Protein AF-A0A7C9M9C9-F1 (afdb_monomer_lite)

Organism: NCBI:txid2682977

Structure (mmCIF, N/CA/C/O backbone):
data_AF-A0A7C9M9C9-F1
#
_entry.id   AF-A0A7C9M9C9-F1
#
loop_
_atom_site.group_PDB
_atom_site.id
_atom_site.type_symbol
_atom_site.label_atom_id
_atom_site.label_alt_id
_atom_site.label_comp_id
_atom_site.label_asym_id
_atom_site.label_entity_id
_atom_site.label_seq_id
_atom_site.pdbx_PDB_ins_code
_atom_site.Cartn_x
_atom_site.Cartn_y
_atom_site.Cartn_z
_atom_site.occupancy
_atom_site.B_iso_or_equiv
_atom_site.auth_seq_id
_atom_site.auth_comp_id
_atom_site.auth_asym_id
_atom_site.auth_atom_id
_atom_site.pdbx_PDB_model_num
ATOM 1 N N . MET A 1 1 ? 49.291 28.531 12.823 1.00 30.61 1 MET A N 1
ATOM 2 C CA . MET A 1 1 ? 48.576 27.844 13.914 1.00 30.61 1 MET A CA 1
ATOM 3 C C . MET A 1 1 ? 47.102 28.106 13.696 1.00 30.61 1 MET A C 1
ATOM 5 O O . MET A 1 1 ? 46.768 29.217 13.312 1.00 30.61 1 MET A O 1
ATOM 9 N N . ASP A 1 2 ? 46.318 27.054 13.900 1.00 24.38 2 ASP A N 1
ATOM 10 C CA . ASP A 1 2 ? 44.894 26.835 13.621 1.00 24.38 2 ASP A CA 1
ATOM 11 C C . ASP A 1 2 ? 44.432 26.576 12.170 1.00 24.38 2 ASP A C 1
ATOM 13 O O . ASP A 1 2 ? 44.666 27.401 11.284 1.00 24.38 2 ASP A O 1
ATOM 17 N N . PRO A 1 3 ? 43.790 25.408 11.921 1.00 30.09 3 PRO A N 1
ATOM 18 C CA . PRO A 1 3 ? 43.259 25.006 10.629 1.00 30.09 3 PRO A CA 1
ATOM 19 C C . PRO A 1 3 ? 41.797 25.439 10.445 1.00 30.09 3 PRO A C 1
ATOM 21 O O . PRO A 1 3 ? 41.002 25.500 11.382 1.00 30.09 3 PRO A O 1
ATOM 24 N N . LEU A 1 4 ? 41.453 25.691 9.185 1.00 26.31 4 LEU A N 1
ATOM 25 C CA . LEU A 1 4 ? 40.101 25.925 8.694 1.00 26.31 4 LEU A CA 1
ATOM 26 C C . LEU A 1 4 ? 39.243 24.662 8.867 1.00 26.31 4 LEU A C 1
ATOM 28 O O . LEU A 1 4 ? 39.603 23.585 8.397 1.00 26.31 4 LEU A O 1
ATOM 32 N N . LEU A 1 5 ? 38.100 24.827 9.531 1.00 28.17 5 LEU A N 1
ATOM 33 C CA . LEU A 1 5 ? 37.028 23.844 9.639 1.00 28.17 5 LEU A CA 1
ATOM 34 C C . LEU A 1 5 ? 36.381 23.620 8.264 1.00 28.17 5 LEU A C 1
ATOM 36 O O . LEU A 1 5 ? 35.684 24.492 7.751 1.00 28.17 5 LEU A O 1
ATOM 40 N N . SER A 1 6 ? 36.586 22.433 7.697 1.00 28.38 6 SER A N 1
ATOM 41 C CA . SER A 1 6 ? 35.696 21.839 6.702 1.00 28.38 6 SER A CA 1
ATOM 42 C C . SER A 1 6 ? 34.518 21.187 7.429 1.00 28.38 6 SER A C 1
ATOM 44 O O . SER A 1 6 ? 34.721 20.258 8.212 1.00 28.38 6 SER A O 1
ATOM 46 N N . VAL A 1 7 ? 33.297 21.650 7.170 1.00 28.05 7 VAL A N 1
ATOM 47 C CA . VAL A 1 7 ? 32.067 20.938 7.541 1.00 28.05 7 VAL A CA 1
ATOM 48 C C . VAL A 1 7 ? 31.273 20.722 6.257 1.00 28.05 7 VAL A C 1
ATOM 50 O O . VAL A 1 7 ? 30.500 21.578 5.841 1.00 28.05 7 VAL A O 1
ATOM 53 N N . GLU A 1 8 ? 31.511 19.582 5.615 1.00 29.11 8 GLU A N 1
ATOM 54 C CA . GLU A 1 8 ? 30.535 18.944 4.733 1.00 29.11 8 GLU A CA 1
ATOM 55 C C . GLU A 1 8 ? 29.800 17.913 5.591 1.00 29.11 8 GLU A C 1
ATOM 57 O O . GLU A 1 8 ? 30.322 16.836 5.872 1.00 29.11 8 GLU A O 1
ATOM 62 N N . ASP A 1 9 ? 28.614 18.277 6.074 1.00 29.06 9 ASP A N 1
ATOM 63 C CA . ASP A 1 9 ? 27.686 17.347 6.713 1.00 29.06 9 ASP A CA 1
ATOM 64 C C . ASP A 1 9 ? 26.456 17.198 5.797 1.00 29.06 9 ASP A C 1
ATOM 66 O O . ASP A 1 9 ? 25.638 18.120 5.713 1.00 29.06 9 ASP A O 1
ATOM 70 N N . PRO A 1 10 ? 26.310 16.072 5.071 1.00 26.41 10 PRO A N 1
ATOM 71 C CA . PRO A 1 10 ? 25.161 15.820 4.201 1.00 26.41 10 PRO A CA 1
ATOM 72 C C . PRO A 1 10 ? 23.846 15.604 4.969 1.00 26.41 10 PRO A C 1
ATOM 74 O O . PRO A 1 10 ? 22.784 15.527 4.354 1.00 26.41 10 PRO A O 1
ATOM 77 N N . SER A 1 11 ? 23.874 15.516 6.304 1.00 29.67 11 SER A N 1
ATOM 78 C CA . SER A 1 11 ? 22.707 15.124 7.105 1.00 29.67 11 SER A CA 1
ATOM 79 C C . SER A 1 11 ? 21.620 16.198 7.243 1.00 29.67 11 SER A C 1
ATOM 81 O O . SER A 1 11 ? 20.521 15.898 7.709 1.00 29.67 11 SER A O 1
ATOM 83 N N . LEU A 1 12 ? 21.874 17.434 6.802 1.00 26.70 12 LEU A N 1
ATOM 84 C CA . LEU A 1 12 ? 20.912 18.540 6.890 1.00 26.70 12 LEU A CA 1
ATOM 85 C C . LEU A 1 12 ? 19.933 18.618 5.707 1.00 26.70 12 LEU A C 1
ATOM 87 O O . LEU A 1 12 ? 18.865 19.212 5.855 1.00 26.70 12 LEU A O 1
ATOM 91 N N . TYR A 1 13 ? 20.243 17.987 4.568 1.00 28.19 13 TYR A N 1
ATOM 92 C CA . TYR A 1 13 ? 19.336 17.951 3.413 1.00 28.19 13 TYR A CA 1
ATOM 93 C C . TYR A 1 13 ? 18.235 16.885 3.557 1.00 28.19 13 TYR A C 1
ATOM 95 O O . TYR A 1 13 ? 17.083 17.154 3.221 1.00 28.19 13 TYR A O 1
ATOM 103 N N . ASP A 1 14 ? 18.527 15.745 4.189 1.00 30.19 14 ASP A N 1
ATOM 104 C CA . ASP A 1 14 ? 17.539 14.678 4.436 1.00 30.19 14 ASP A CA 1
ATOM 105 C C . ASP A 1 14 ? 16.532 15.011 5.558 1.00 30.19 14 ASP A C 1
ATOM 107 O O . ASP A 1 14 ? 15.505 14.347 5.719 1.00 30.19 14 ASP A O 1
ATOM 111 N N . LEU A 1 15 ? 16.794 16.064 6.338 1.00 30.27 15 LEU A N 1
ATOM 112 C CA . LEU A 1 15 ? 15.937 16.524 7.436 1.00 30.27 15 LEU A CA 1
ATOM 113 C C . LEU A 1 15 ? 14.776 17.426 6.973 1.00 30.27 15 LEU A C 1
ATOM 115 O O . LEU A 1 15 ? 13.848 17.657 7.748 1.00 30.27 15 LEU A O 1
ATOM 119 N N . LEU A 1 16 ? 14.784 17.904 5.721 1.00 26.06 16 LEU A N 1
ATOM 120 C CA . LEU A 1 16 ? 13.804 18.876 5.211 1.00 26.06 16 LEU A CA 1
ATOM 121 C C . LEU A 1 16 ? 12.724 18.295 4.276 1.00 26.06 16 LEU A C 1
ATOM 123 O O . LEU A 1 16 ? 11.776 19.013 3.953 1.00 26.06 16 LEU A O 1
ATOM 127 N N . GLU A 1 17 ? 12.789 17.013 3.897 1.00 29.48 17 GLU A N 1
ATOM 128 C CA . GLU A 1 17 ? 11.766 16.365 3.046 1.00 29.48 17 GLU A CA 1
ATOM 129 C C . GLU A 1 17 ? 10.669 15.607 3.821 1.00 29.48 17 GLU A C 1
ATOM 131 O O . GLU A 1 17 ? 9.664 15.192 3.243 1.00 29.48 17 GLU A O 1
ATOM 136 N N . GLY A 1 18 ? 10.805 15.450 5.142 1.00 28.69 18 GLY A N 1
ATOM 137 C CA . GLY A 1 18 ? 9.860 14.666 5.948 1.00 28.69 18 GLY A CA 1
ATOM 138 C C . GLY A 1 18 ? 8.544 15.369 6.298 1.00 28.69 18 GLY A C 1
ATOM 139 O O . GLY A 1 18 ? 7.532 14.698 6.490 1.00 28.69 18 GLY A O 1
ATOM 140 N N . GLU A 1 19 ? 8.529 16.702 6.383 1.00 29.38 19 GLU A N 1
ATOM 141 C CA . GLU A 1 19 ? 7.362 17.478 6.823 1.00 29.38 19 GLU A CA 1
ATOM 142 C C . GLU A 1 19 ? 7.375 18.901 6.228 1.00 29.38 19 GLU A C 1
ATOM 144 O O . GLU A 1 19 ? 7.752 19.864 6.890 1.00 29.38 19 GLU A O 1
ATOM 149 N N . ARG A 1 20 ? 6.903 19.076 4.986 1.00 24.52 20 ARG A N 1
ATOM 150 C CA . ARG A 1 20 ? 6.343 20.371 4.559 1.00 24.52 20 ARG A CA 1
ATOM 151 C C . ARG A 1 20 ? 4.832 20.240 4.359 1.00 24.52 20 ARG A C 1
ATOM 153 O O . ARG A 1 20 ? 4.396 19.496 3.479 1.00 24.52 20 ARG A O 1
ATOM 160 N N . PRO A 1 21 ? 4.001 20.976 5.117 1.00 30.59 21 PRO A N 1
ATOM 161 C CA . PRO A 1 21 ? 2.682 21.343 4.635 1.00 30.59 21 PRO A CA 1
ATOM 162 C C . PRO A 1 21 ? 2.879 22.245 3.407 1.00 30.59 21 PRO A C 1
ATOM 164 O O . PRO A 1 21 ? 3.602 23.234 3.469 1.00 30.59 21 PRO A O 1
ATOM 167 N N . PHE A 1 22 ? 2.244 21.882 2.298 1.00 30.25 22 PHE A N 1
ATOM 168 C CA . PHE A 1 22 ? 2.359 22.451 0.945 1.00 30.25 22 PHE A CA 1
ATOM 169 C C . PHE A 1 22 ? 1.871 23.921 0.793 1.00 30.25 22 PHE A C 1
ATOM 171 O O . PHE A 1 22 ? 1.347 24.290 -0.249 1.00 30.25 22 PHE A O 1
ATOM 178 N N . TYR A 1 23 ? 1.971 24.763 1.828 1.00 25.84 23 TYR A N 1
ATOM 179 C CA . TYR A 1 23 ? 1.323 26.086 1.881 1.00 25.84 23 TYR A CA 1
ATOM 180 C C . TYR A 1 23 ? 2.187 27.277 1.448 1.00 25.84 23 TYR A C 1
ATOM 182 O O . TYR A 1 23 ? 1.702 28.405 1.470 1.00 25.84 23 TYR A O 1
ATOM 190 N N . LEU A 1 24 ? 3.445 27.075 1.070 1.00 24.61 24 LEU A N 1
ATOM 191 C CA . LEU A 1 24 ? 4.355 28.177 0.764 1.00 24.61 24 LEU A CA 1
ATOM 192 C C . LEU A 1 24 ? 5.209 27.825 -0.440 1.00 24.61 24 LEU A C 1
ATOM 194 O O . LEU A 1 24 ? 6.337 27.391 -0.280 1.00 24.61 24 LEU A O 1
ATOM 198 N N . ASP A 1 25 ? 4.621 27.970 -1.612 1.00 29.27 25 ASP A N 1
ATOM 199 C CA . ASP A 1 25 ? 5.286 28.348 -2.854 1.00 29.27 25 ASP A CA 1
ATOM 200 C C . ASP A 1 25 ? 4.133 28.629 -3.802 1.00 29.27 25 ASP A C 1
ATOM 202 O O . ASP A 1 25 ? 3.370 27.707 -4.059 1.00 29.27 25 ASP A O 1
ATOM 206 N N . LEU A 1 26 ? 3.926 29.895 -4.177 1.00 27.64 26 LEU A N 1
ATOM 207 C CA . LEU A 1 26 ? 3.278 30.356 -5.416 1.00 27.64 26 LEU A CA 1
ATOM 208 C C . LEU A 1 26 ? 3.003 31.861 -5.304 1.00 27.64 26 LEU A C 1
ATOM 210 O O . LEU A 1 26 ? 2.114 32.323 -4.587 1.00 27.64 26 LEU A O 1
ATOM 214 N N . VAL A 1 27 ? 3.833 32.632 -6.003 1.00 26.06 27 VAL A N 1
ATOM 215 C CA . VAL A 1 27 ? 3.758 34.086 -6.133 1.00 26.06 27 VAL A CA 1
ATOM 216 C C . VAL A 1 27 ? 3.815 34.438 -7.626 1.00 26.06 27 VAL A C 1
ATOM 218 O O . VAL A 1 27 ? 4.723 33.997 -8.323 1.00 26.06 27 VAL A O 1
ATOM 221 N N . HIS A 1 28 ? 2.883 35.313 -8.033 1.00 26.58 28 HIS A N 1
ATOM 222 C CA . HIS A 1 28 ? 2.873 36.227 -9.195 1.00 26.58 28 HIS A CA 1
ATOM 223 C C . HIS A 1 28 ? 2.506 35.724 -10.618 1.00 26.58 28 HIS A C 1
ATOM 225 O O . HIS A 1 28 ? 3.349 35.195 -11.329 1.00 26.58 28 HIS A O 1
ATOM 231 N N . ILE A 1 29 ? 1.291 36.083 -11.092 1.00 28.42 29 ILE A N 1
ATOM 232 C CA . ILE A 1 29 ? 0.933 37.018 -12.212 1.00 28.42 29 ILE A CA 1
ATOM 233 C C . ILE A 1 29 ? -0.478 36.702 -12.789 1.00 28.42 29 ILE A C 1
ATOM 235 O O . ILE A 1 29 ? -1.028 35.630 -12.580 1.00 28.42 29 ILE A O 1
ATOM 239 N N . GLU A 1 30 ? -1.091 37.713 -13.415 1.00 27.22 30 GLU A N 1
ATOM 240 C CA . GLU A 1 30 ? -2.514 38.085 -13.483 1.00 27.22 30 GLU A CA 1
ATOM 241 C C . GLU A 1 30 ? -3.467 37.385 -14.493 1.00 27.22 30 GLU A C 1
ATOM 243 O O . GLU A 1 30 ? -3.113 37.070 -15.623 1.00 27.22 30 GLU A O 1
ATOM 248 N N . ALA A 1 31 ? -4.739 37.333 -14.051 1.00 29.12 31 ALA A N 1
ATOM 249 C CA . ALA A 1 31 ? -6.041 37.594 -14.706 1.00 29.12 31 ALA A CA 1
ATOM 250 C C . ALA A 1 31 ? -6.536 36.820 -15.957 1.00 29.12 31 ALA A C 1
ATOM 252 O O . ALA A 1 31 ? -6.004 36.946 -17.054 1.00 29.12 31 ALA A O 1
ATOM 253 N N . THR A 1 32 ? -7.747 36.231 -15.854 1.00 33.66 32 THR A N 1
ATOM 254 C CA . THR A 1 32 ? -8.989 36.756 -16.500 1.00 33.66 32 THR A CA 1
ATOM 255 C C . THR A 1 32 ? -10.283 35.973 -16.157 1.00 33.66 32 THR A C 1
ATOM 257 O O . THR A 1 32 ? -10.280 34.823 -15.724 1.00 33.66 32 THR A O 1
ATOM 260 N N . GLN A 1 33 ? -11.423 36.653 -16.342 1.00 32.47 33 GLN A N 1
ATOM 261 C CA . GLN A 1 33 ? -12.747 36.507 -15.702 1.00 32.47 33 GLN A CA 1
ATOM 262 C C . GLN A 1 33 ? -13.676 35.355 -16.174 1.00 32.47 33 GLN A C 1
ATOM 264 O O . GLN A 1 33 ? -14.886 35.415 -15.966 1.00 32.47 33 GLN A O 1
ATOM 269 N N . GLY A 1 34 ? -13.168 34.267 -16.757 1.00 36.22 34 GLY A N 1
ATOM 270 C CA . GLY A 1 34 ? -14.018 33.144 -17.214 1.00 36.22 34 GLY A CA 1
ATOM 271 C C . GLY A 1 34 ? -14.342 32.079 -16.151 1.00 36.22 34 GLY A C 1
ATOM 272 O O . GLY A 1 34 ? -15.166 31.191 -16.380 1.00 36.22 34 GLY A O 1
ATOM 273 N N . LEU A 1 35 ? -13.665 32.126 -15.001 1.00 36.50 35 LEU A N 1
ATOM 274 C CA . LEU A 1 35 ? -13.548 30.991 -14.079 1.00 36.50 35 LEU A CA 1
ATOM 275 C C . LEU A 1 35 ? -14.605 30.977 -12.965 1.00 36.50 35 LEU A C 1
ATOM 277 O O . LEU A 1 35 ? -15.034 29.901 -12.557 1.00 36.50 35 LEU A O 1
ATOM 281 N N . ALA A 1 36 ? -15.100 32.141 -12.534 1.00 36.94 36 ALA A N 1
ATOM 282 C CA . ALA A 1 36 ? -16.106 32.239 -11.471 1.00 36.94 36 ALA A CA 1
ATOM 283 C C . ALA A 1 36 ? -17.415 31.504 -11.820 1.00 36.94 36 ALA A C 1
ATOM 285 O O . ALA A 1 36 ? -18.014 30.859 -10.962 1.00 36.94 36 ALA A O 1
ATOM 286 N N . ALA A 1 37 ? -17.822 31.524 -13.094 1.00 40.16 37 ALA A N 1
ATOM 287 C CA . ALA A 1 37 ? -19.007 30.806 -13.564 1.00 40.16 37 ALA A CA 1
ATOM 288 C C . ALA A 1 37 ? -18.805 29.279 -13.556 1.00 40.16 37 ALA A C 1
ATOM 290 O O . ALA A 1 37 ? -19.670 28.547 -13.082 1.00 40.16 37 ALA A O 1
ATOM 291 N N . LYS A 1 38 ? -17.633 28.798 -13.996 1.00 40.19 38 LYS A N 1
ATOM 292 C CA . LYS A 1 38 ? -17.298 27.361 -14.026 1.00 40.19 38 LYS A CA 1
ATOM 293 C C . LYS A 1 38 ? -17.080 26.783 -12.625 1.00 40.19 38 LYS A C 1
ATOM 295 O O . LYS A 1 38 ? -17.433 25.635 -12.372 1.00 40.19 38 LYS A O 1
ATOM 300 N N . VAL A 1 39 ? -16.541 27.589 -11.710 1.00 38.56 39 VAL A N 1
ATOM 301 C CA . VAL A 1 39 ? -16.393 27.246 -10.290 1.00 38.56 39 VAL A CA 1
ATOM 302 C C . VAL A 1 39 ? -17.760 27.192 -9.609 1.00 38.56 39 VAL A C 1
ATOM 304 O O . VAL A 1 39 ? -18.038 26.202 -8.944 1.00 38.56 39 VAL A O 1
ATOM 307 N N . ASN A 1 40 ? -18.658 28.153 -9.848 1.00 41.94 40 ASN A N 1
ATOM 308 C CA . ASN A 1 40 ? -20.034 28.077 -9.340 1.00 41.94 40 ASN A CA 1
ATOM 309 C C . ASN A 1 40 ? -20.805 26.865 -9.883 1.00 41.94 40 ASN A C 1
ATOM 311 O O . ASN A 1 40 ? -21.579 26.259 -9.148 1.00 41.94 40 ASN A O 1
ATOM 315 N N . GLU A 1 41 ? -20.579 26.465 -11.133 1.00 42.59 41 GLU A N 1
ATOM 316 C CA . GLU A 1 41 ? -21.231 25.300 -11.742 1.00 42.59 41 GLU A CA 1
ATOM 317 C C . GLU A 1 41 ? -20.685 23.959 -11.208 1.00 42.59 41 GLU A C 1
ATOM 319 O O . GLU A 1 41 ? -21.439 23.000 -11.032 1.00 42.59 41 GLU A O 1
ATOM 324 N N . ALA A 1 42 ? -19.382 23.880 -10.916 1.00 39.97 42 ALA A N 1
ATOM 325 C CA . ALA A 1 42 ? -18.753 22.713 -10.290 1.00 39.97 42 ALA A CA 1
ATOM 326 C C . ALA A 1 42 ? -19.108 22.601 -8.797 1.00 39.97 42 ALA A C 1
ATOM 328 O O . ALA A 1 42 ? -19.401 21.509 -8.309 1.00 39.97 42 ALA A O 1
ATOM 329 N N . ILE A 1 43 ? -19.166 23.740 -8.099 1.00 41.75 43 ILE A N 1
ATOM 330 C CA . ILE A 1 43 ? -19.677 23.858 -6.731 1.00 41.75 43 ILE A CA 1
ATOM 331 C C . ILE A 1 43 ? -21.148 23.431 -6.692 1.00 41.75 43 ILE A C 1
ATOM 333 O O . ILE A 1 43 ? -21.493 22.593 -5.875 1.00 41.75 43 ILE A O 1
ATOM 337 N N . SER A 1 44 ? -21.998 23.899 -7.609 1.00 40.19 44 SER A N 1
ATOM 338 C CA . SER A 1 44 ? -23.425 23.529 -7.641 1.00 40.19 44 SER A CA 1
ATOM 339 C C . SER A 1 44 ? -23.656 22.042 -7.939 1.00 40.19 44 SER A C 1
ATOM 341 O O . SER A 1 44 ? -24.590 21.454 -7.406 1.00 40.19 44 SER A O 1
ATOM 343 N N . ARG A 1 45 ? -22.791 21.401 -8.740 1.00 43.72 45 ARG A N 1
ATOM 344 C CA . ARG A 1 45 ? -22.875 19.955 -9.024 1.00 43.72 45 ARG A CA 1
ATOM 345 C C . ARG A 1 45 ? -22.361 19.080 -7.877 1.00 43.72 45 ARG A C 1
ATOM 347 O O . ARG A 1 45 ? -22.989 18.073 -7.573 1.00 43.72 45 ARG A O 1
ATOM 354 N N . GLY A 1 46 ? -21.271 19.469 -7.211 1.00 39.19 46 GLY A N 1
ATOM 355 C CA . GLY A 1 46 ? -20.765 18.770 -6.018 1.00 39.19 46 GLY A CA 1
ATOM 356 C C . GLY A 1 46 ? -21.606 19.022 -4.759 1.00 39.19 46 GLY A C 1
ATOM 357 O O . GLY A 1 46 ? -21.687 18.170 -3.878 1.00 39.19 46 GLY A O 1
ATOM 358 N N . LEU A 1 47 ? -22.280 20.174 -4.695 1.00 42.94 47 LEU A N 1
ATOM 359 C CA . LEU A 1 47 ? -23.239 20.537 -3.656 1.00 42.94 4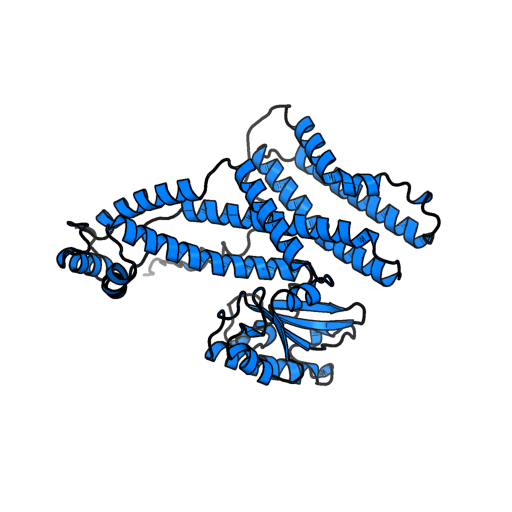7 LEU A CA 1
ATOM 360 C C . LEU A 1 47 ? -24.672 20.103 -3.982 1.00 42.94 47 LEU A C 1
ATOM 362 O O . LEU A 1 47 ? -25.552 20.487 -3.235 1.00 42.94 47 LEU A O 1
ATOM 366 N N . GLY A 1 48 ? -24.959 19.309 -5.017 1.00 41.50 48 GLY A N 1
ATOM 367 C CA . GLY A 1 48 ? -26.336 18.850 -5.260 1.00 41.50 48 GLY A CA 1
ATOM 368 C C . GLY A 1 48 ? -26.919 18.147 -4.028 1.00 41.50 48 GLY A C 1
ATOM 369 O O . GLY A 1 48 ? -27.913 18.580 -3.465 1.00 41.50 48 GLY A O 1
ATOM 370 N N . THR A 1 49 ? -26.202 17.165 -3.485 1.00 42.31 49 THR A N 1
ATOM 371 C CA . THR A 1 49 ? -26.673 16.360 -2.345 1.00 42.31 49 THR A CA 1
ATOM 372 C C . THR A 1 49 ? -26.488 17.046 -0.980 1.00 42.31 49 THR A C 1
ATOM 374 O O . THR A 1 49 ? -27.276 16.844 -0.059 1.00 42.31 49 THR A O 1
ATOM 377 N N . VAL A 1 50 ? -25.444 17.873 -0.821 1.00 39.22 50 VAL A N 1
ATOM 378 C CA . VAL A 1 50 ? -25.166 18.627 0.426 1.00 39.22 50 VAL A CA 1
ATOM 379 C C . VAL A 1 50 ? -25.952 19.944 0.475 1.00 39.22 50 VAL A C 1
ATOM 381 O O . VAL A 1 50 ? -26.326 20.401 1.548 1.00 39.22 50 VAL A O 1
ATOM 384 N N . GLY A 1 51 ? -26.226 20.535 -0.683 1.00 42.66 51 GLY A N 1
ATOM 385 C CA . GLY A 1 51 ? -27.065 21.708 -0.911 1.00 42.66 51 GLY A CA 1
ATOM 386 C C . GLY A 1 51 ? -28.546 21.377 -0.804 1.00 42.66 51 GLY A C 1
ATOM 387 O O . GLY A 1 51 ? -29.249 22.116 -0.137 1.00 42.66 51 GLY A O 1
ATOM 388 N N . GLU A 1 52 ? -29.004 20.219 -1.291 1.00 45.38 52 GLU A N 1
ATOM 389 C CA . GLU A 1 52 ? -30.351 19.706 -0.988 1.00 45.38 52 GLU A CA 1
ATOM 390 C C . GLU A 1 52 ? -30.570 19.550 0.526 1.00 45.38 52 GLU A C 1
ATOM 392 O O . GLU A 1 52 ? -31.624 19.908 1.047 1.00 45.38 52 GLU A O 1
ATOM 397 N N . LEU A 1 53 ? -29.551 19.091 1.263 1.00 45.09 53 LEU A N 1
ATOM 398 C CA . LEU A 1 53 ? -29.576 19.042 2.728 1.00 45.09 53 LEU A CA 1
ATOM 399 C C . LEU A 1 53 ? -29.413 20.408 3.388 1.00 45.09 53 LEU A C 1
ATOM 401 O O . LEU A 1 53 ? -29.928 20.585 4.484 1.00 45.09 53 LEU A O 1
ATOM 405 N N . ALA A 1 54 ? -28.689 21.351 2.783 1.00 45.56 54 ALA A N 1
ATOM 406 C CA . ALA A 1 54 ? -28.523 22.703 3.307 1.00 45.56 54 ALA A CA 1
ATOM 407 C C . ALA A 1 54 ? -29.757 23.573 3.047 1.00 45.56 54 ALA A C 1
ATOM 409 O O . ALA A 1 54 ? -30.011 24.478 3.830 1.00 45.56 54 ALA A O 1
ATOM 410 N N . GLU A 1 55 ? -30.506 23.326 1.978 1.00 48.12 55 GLU A N 1
ATOM 411 C CA . GLU A 1 55 ? -31.746 24.021 1.621 1.00 48.12 55 GLU A CA 1
ATOM 412 C C . GLU A 1 55 ? -32.993 23.317 2.163 1.00 48.12 55 GLU A C 1
ATOM 414 O O . GLU A 1 55 ? -34.067 23.917 2.185 1.00 48.12 55 GLU A O 1
ATOM 419 N N . GLN A 1 56 ? -32.862 22.082 2.666 1.00 57.81 56 GL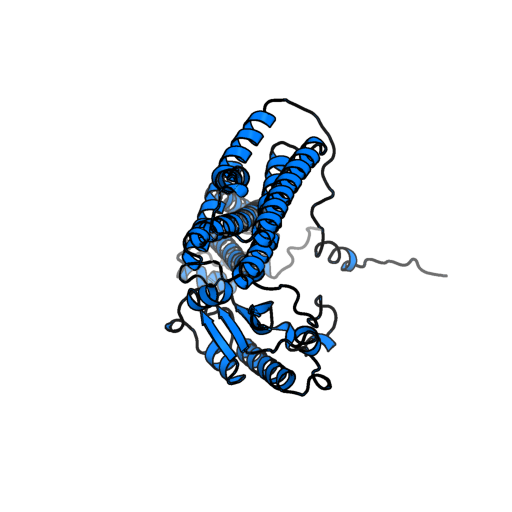N A N 1
ATOM 420 C CA . GLN A 1 56 ? -33.921 21.434 3.428 1.00 57.81 56 GLN A CA 1
ATOM 421 C C . GLN A 1 56 ? -34.289 22.278 4.646 1.00 57.81 56 GLN A C 1
ATOM 423 O O . GLN A 1 56 ? -33.461 22.567 5.517 1.00 57.81 56 GLN A O 1
ATOM 428 N N . ASP A 1 57 ? -35.569 22.627 4.716 1.00 64.56 57 ASP A N 1
ATOM 429 C CA . ASP A 1 57 ? -36.148 23.292 5.867 1.00 64.56 57 ASP A CA 1
ATOM 430 C C . ASP A 1 57 ? -36.180 22.318 7.057 1.00 64.56 57 ASP A C 1
ATOM 432 O O . ASP A 1 57 ? -37.109 21.525 7.227 1.00 64.56 57 ASP A O 1
ATOM 436 N N . ILE A 1 58 ? -35.133 22.355 7.891 1.00 56.53 58 ILE A N 1
ATOM 437 C CA . ILE A 1 58 ? -35.015 21.535 9.110 1.00 56.53 58 ILE A CA 1
ATOM 438 C C . ILE A 1 58 ? -36.221 21.765 10.033 1.00 56.53 58 ILE A C 1
ATOM 440 O O . ILE A 1 58 ? -36.646 20.849 10.753 1.00 56.53 58 ILE A O 1
ATOM 444 N N . SER A 1 59 ? -36.819 22.961 9.993 1.00 56.41 59 SER A N 1
ATOM 445 C CA . SER A 1 59 ? -37.996 23.282 10.795 1.00 56.41 59 SER A CA 1
ATOM 446 C C . SER A 1 59 ? -39.192 22.395 10.420 1.00 56.41 59 SER A C 1
ATOM 448 O O . SER A 1 59 ? -39.930 21.971 11.318 1.00 56.41 59 SER A O 1
ATOM 450 N N . ALA A 1 60 ? -39.283 21.979 9.151 1.00 59.78 60 ALA A N 1
ATOM 451 C CA . ALA A 1 60 ? -40.334 21.129 8.604 1.00 59.78 60 ALA A CA 1
ATOM 452 C C . ALA A 1 60 ? -40.173 19.629 8.916 1.00 59.78 60 ALA A C 1
ATOM 454 O O . ALA A 1 60 ? -41.091 18.862 8.637 1.00 59.78 60 ALA A O 1
ATOM 455 N N . LEU A 1 61 ? -39.063 19.183 9.525 1.00 60.00 61 LEU A N 1
ATOM 456 C CA . LEU A 1 61 ? -38.867 17.780 9.917 1.00 60.00 61 LEU A CA 1
ATOM 457 C C . LEU A 1 61 ? -39.611 17.485 11.239 1.00 60.00 61 LEU A C 1
ATOM 459 O O . LEU A 1 61 ? -39.174 17.925 12.310 1.00 60.00 61 LEU A O 1
ATOM 463 N N . PRO A 1 62 ? -40.733 16.734 11.222 1.00 51.75 62 PRO A N 1
ATOM 464 C CA . PRO A 1 62 ? -41.666 16.679 12.352 1.00 51.75 62 PRO A CA 1
ATOM 465 C C . PRO A 1 62 ? -41.225 15.734 13.482 1.00 51.75 62 PRO A C 1
ATOM 467 O O . PRO A 1 62 ? -41.874 15.680 14.521 1.00 51.75 62 PRO A O 1
ATOM 470 N N . ARG A 1 63 ? -40.132 14.979 13.297 1.00 62.12 63 ARG A N 1
ATOM 471 C CA . ARG A 1 63 ? -39.675 13.931 14.232 1.00 62.12 63 ARG A CA 1
ATOM 472 C C . ARG A 1 63 ? -38.378 14.256 14.980 1.00 62.12 63 ARG A C 1
ATOM 474 O O . ARG A 1 63 ? -37.898 13.422 15.739 1.00 62.12 63 ARG A O 1
ATOM 481 N N . LEU A 1 64 ? -37.797 15.436 14.771 1.00 55.81 64 LEU A N 1
ATOM 482 C CA . LEU A 1 64 ? -36.537 15.820 15.410 1.00 55.81 64 LEU A CA 1
ATOM 483 C C . LEU A 1 64 ? -36.803 16.615 16.690 1.00 55.81 64 LEU A C 1
ATOM 485 O O . LEU A 1 64 ? -37.622 17.535 16.692 1.00 55.81 64 LEU A O 1
ATOM 489 N N . SER A 1 65 ? -36.089 16.282 17.767 1.00 66.50 65 SER A N 1
ATOM 490 C CA . SER A 1 65 ? -36.143 17.067 19.002 1.00 66.50 65 SER A CA 1
ATOM 491 C C . SER A 1 65 ? -35.584 18.483 18.771 1.00 66.50 65 SER A C 1
ATOM 493 O O . SER A 1 65 ? -34.721 18.661 17.905 1.00 66.50 65 SER A O 1
ATOM 495 N N . PRO A 1 66 ? -36.018 19.499 19.541 1.00 67.69 66 PRO A N 1
ATOM 496 C CA . PRO A 1 66 ? -35.529 20.873 19.386 1.00 67.69 66 PRO A CA 1
ATOM 497 C C . PRO A 1 66 ? -33.998 20.990 19.446 1.00 67.69 66 PRO A C 1
ATOM 499 O O . PRO A 1 66 ? -33.397 21.631 18.591 1.00 67.69 66 PRO A O 1
ATOM 502 N N . ALA A 1 67 ? -33.358 20.274 20.376 1.00 54.25 67 ALA A N 1
ATOM 503 C CA . ALA A 1 67 ? -31.899 20.250 20.515 1.00 54.25 67 ALA A CA 1
ATOM 504 C C . ALA A 1 67 ? -31.183 19.640 19.294 1.00 54.25 67 ALA A C 1
ATOM 506 O O . ALA A 1 67 ? -30.048 19.991 18.976 1.00 54.25 67 ALA A O 1
ATOM 507 N N . LEU A 1 68 ? -31.833 18.703 18.603 1.00 48.41 68 LEU A N 1
ATOM 508 C CA . LEU A 1 68 ? -31.292 18.076 17.403 1.00 48.41 68 LEU A CA 1
ATOM 509 C C . LEU A 1 68 ? -31.460 18.976 16.172 1.00 48.41 68 LEU A C 1
ATOM 511 O O . LEU A 1 68 ? -30.549 19.042 15.350 1.00 48.41 68 LEU A O 1
ATOM 515 N N . LYS A 1 69 ? -32.587 19.694 16.071 1.00 58.44 69 LYS A N 1
ATOM 516 C CA . LYS A 1 69 ? -32.798 20.720 15.039 1.00 58.44 69 LYS A CA 1
ATOM 517 C C . LYS A 1 69 ? -31.750 21.821 15.150 1.00 58.44 69 LYS A C 1
ATOM 519 O O . LYS A 1 69 ? -31.060 22.086 14.175 1.00 58.44 69 LYS A O 1
ATOM 524 N N . GLU A 1 70 ? -31.541 22.343 16.356 1.00 60.44 70 GLU A N 1
ATOM 525 C CA . GLU A 1 70 ? -30.520 23.359 16.632 1.00 60.44 70 GLU A CA 1
ATOM 526 C C . GLU A 1 70 ? -29.112 22.878 16.240 1.00 60.44 70 GLU A C 1
ATOM 528 O O . GLU A 1 70 ? -28.351 23.603 15.605 1.00 60.44 70 GLU A O 1
ATOM 533 N N . ARG A 1 71 ? -28.766 21.619 16.543 1.00 52.00 71 ARG A N 1
ATOM 534 C CA . ARG A 1 71 ? -27.477 21.026 16.150 1.00 52.00 71 ARG A CA 1
ATOM 535 C C . ARG A 1 71 ? -27.318 20.859 14.639 1.00 52.00 71 ARG A C 1
ATOM 537 O O . ARG A 1 71 ? -26.228 21.106 14.124 1.00 52.00 71 ARG A O 1
ATOM 544 N N . LEU A 1 72 ? -28.368 20.446 13.930 1.00 52.34 72 LEU A N 1
ATOM 545 C CA . LEU A 1 72 ? -28.351 20.322 12.469 1.00 52.34 72 LEU A CA 1
ATOM 546 C C . LEU A 1 72 ? -28.281 21.692 11.786 1.00 52.34 72 LEU A C 1
ATOM 548 O O . LEU A 1 72 ? -27.527 21.849 10.831 1.00 52.34 72 LEU A O 1
ATOM 552 N N . GLU A 1 73 ? -28.984 22.694 12.311 1.00 62.69 73 GLU A N 1
ATOM 553 C CA . GLU A 1 73 ? -28.886 24.086 11.859 1.00 62.69 73 GLU A CA 1
ATOM 554 C C . GLU A 1 73 ? -27.478 24.645 12.093 1.00 62.69 73 GLU A C 1
ATOM 556 O O . GLU A 1 73 ? -26.911 25.301 11.218 1.00 62.69 73 GLU A O 1
ATOM 561 N N . LEU A 1 74 ? -26.861 24.334 13.238 1.00 56.47 74 LEU A N 1
ATOM 562 C CA . LEU A 1 74 ? -25.480 24.712 13.530 1.00 56.47 74 LEU A CA 1
ATOM 563 C C . LEU A 1 74 ? -24.492 24.031 12.569 1.00 56.47 74 LEU A C 1
ATOM 565 O O . LEU A 1 74 ? -23.555 24.676 12.098 1.00 56.47 74 LEU A O 1
ATOM 569 N N . ALA A 1 75 ? -24.712 22.754 12.242 1.00 49.91 75 ALA A N 1
ATOM 570 C CA . ALA A 1 75 ? -23.909 22.012 11.274 1.00 49.91 75 ALA A CA 1
ATOM 571 C C . ALA A 1 75 ? -24.077 22.565 9.849 1.00 49.91 75 ALA A C 1
ATOM 573 O O . ALA A 1 75 ? -23.074 22.823 9.186 1.00 49.91 75 ALA A O 1
ATOM 574 N N . GLN A 1 76 ? -25.309 22.842 9.401 1.00 56.69 76 GLN A N 1
ATOM 575 C CA . GLN A 1 76 ? -25.586 23.519 8.127 1.00 56.69 76 GLN A CA 1
ATOM 576 C C . GLN A 1 76 ? -24.906 24.888 8.071 1.00 56.69 76 GLN A C 1
ATOM 578 O O . GLN A 1 76 ? -24.248 25.215 7.085 1.00 56.69 76 GLN A O 1
ATOM 583 N N . LYS A 1 77 ? -25.025 25.690 9.135 1.00 60.53 77 LYS A N 1
ATOM 584 C CA . LYS A 1 77 ? -24.377 27.001 9.240 1.00 60.53 77 LYS A CA 1
ATOM 585 C C . LYS A 1 77 ? -22.856 26.869 9.215 1.00 60.53 77 LYS A C 1
ATOM 587 O O . LYS A 1 77 ? -22.203 27.669 8.555 1.00 60.53 77 LYS A O 1
ATOM 592 N N . GLY A 1 78 ? -22.302 25.845 9.862 1.00 50.69 78 GLY A N 1
ATOM 593 C CA . GLY A 1 78 ? -20.883 25.501 9.822 1.00 50.69 78 GLY A CA 1
ATOM 594 C C . GLY A 1 78 ? -20.409 25.130 8.418 1.00 50.69 78 GLY A C 1
ATOM 595 O O . GLY A 1 78 ? -19.423 25.687 7.951 1.00 50.69 78 GLY A O 1
ATOM 596 N N . VAL A 1 79 ? -21.144 24.273 7.704 1.00 52.53 79 VAL A N 1
ATOM 597 C CA . VAL A 1 79 ? -20.850 23.901 6.311 1.00 52.53 79 VAL A CA 1
ATOM 598 C C . VAL A 1 79 ? -20.944 25.120 5.393 1.00 52.53 79 VAL A C 1
ATOM 600 O O . VAL A 1 79 ? -20.000 25.392 4.659 1.00 52.53 79 VAL A O 1
ATOM 603 N N . ARG A 1 80 ? -22.017 25.918 5.482 1.00 56.25 80 ARG A N 1
ATOM 604 C CA . ARG A 1 80 ? -22.168 27.171 4.720 1.00 56.25 80 ARG A CA 1
ATOM 605 C C . ARG A 1 80 ? -21.040 28.158 5.024 1.00 56.25 80 ARG A C 1
ATOM 607 O O . ARG A 1 80 ? -20.524 28.782 4.106 1.00 56.25 80 ARG A O 1
ATOM 614 N N . HIS A 1 81 ? -20.632 28.283 6.286 1.00 53.22 81 HIS A N 1
ATOM 615 C CA . HIS A 1 81 ? -19.541 29.165 6.693 1.00 53.22 81 HIS A CA 1
ATOM 616 C C . HIS A 1 81 ? -18.180 28.666 6.193 1.00 53.22 81 HIS A C 1
ATOM 618 O O . HIS A 1 81 ? -17.395 29.466 5.700 1.00 53.22 81 HIS A O 1
ATOM 624 N N . ILE A 1 82 ? -17.915 27.356 6.243 1.00 50.31 82 ILE A N 1
ATOM 625 C CA . ILE A 1 82 ? -16.708 26.746 5.669 1.00 50.31 82 ILE A CA 1
ATOM 626 C C . ILE A 1 82 ? -16.676 26.979 4.157 1.00 50.31 82 ILE A C 1
ATOM 628 O O . ILE A 1 82 ? -15.668 27.454 3.650 1.00 50.31 82 ILE A O 1
ATOM 632 N N . LEU A 1 83 ? -17.778 26.725 3.446 1.00 53.88 83 LEU A N 1
ATOM 633 C CA . LEU A 1 83 ? -17.880 26.946 2.000 1.00 53.88 83 LEU A CA 1
ATOM 634 C C . LEU A 1 83 ? -17.709 28.427 1.627 1.00 53.88 83 LEU A C 1
ATOM 636 O O . LEU A 1 83 ? -16.980 28.737 0.688 1.00 53.88 83 LEU A O 1
ATOM 640 N N . ALA A 1 84 ? -18.317 29.342 2.386 1.00 54.78 84 ALA A N 1
ATOM 641 C CA . ALA A 1 84 ? -18.184 30.783 2.179 1.00 54.78 84 ALA A CA 1
ATOM 642 C C . ALA A 1 84 ? -16.760 31.285 2.473 1.00 54.78 84 ALA A C 1
ATOM 644 O O . ALA A 1 84 ? -16.215 32.078 1.707 1.00 54.78 84 ALA A O 1
ATOM 645 N N . ASN A 1 85 ? -16.126 30.790 3.539 1.00 48.84 85 ASN A N 1
ATOM 646 C CA . ASN A 1 85 ? -14.744 31.130 3.872 1.00 48.84 85 ASN A CA 1
ATOM 647 C C . ASN A 1 85 ? -13.763 30.545 2.855 1.00 48.84 85 ASN A C 1
ATOM 649 O O . ASN A 1 85 ? -12.804 31.224 2.517 1.00 48.84 85 ASN A O 1
ATOM 653 N N . LEU A 1 86 ? -14.006 29.337 2.333 1.00 48.19 86 LEU A N 1
ATOM 654 C CA . LEU A 1 86 ? -13.227 28.762 1.233 1.00 48.19 86 LEU A CA 1
ATOM 655 C C . LEU A 1 86 ? -13.325 29.620 -0.024 1.00 48.19 86 LEU A C 1
ATOM 657 O O . LEU A 1 86 ? -12.303 29.963 -0.610 1.00 48.19 86 LEU A O 1
ATOM 661 N N . ALA A 1 87 ? -14.551 29.972 -0.423 1.00 51.03 87 ALA A N 1
ATOM 662 C CA . ALA A 1 87 ? -14.799 30.809 -1.589 1.00 51.03 87 ALA A CA 1
ATOM 663 C C . ALA A 1 87 ? -14.109 32.175 -1.444 1.00 51.03 87 ALA A C 1
ATOM 665 O O . ALA A 1 87 ? -13.479 32.647 -2.386 1.00 51.03 87 ALA A O 1
ATOM 666 N N . SER A 1 88 ? -14.154 32.764 -0.246 1.00 48.22 88 SER A N 1
ATOM 667 C CA . SER A 1 88 ? -13.459 34.011 0.089 1.00 48.22 88 SER A CA 1
ATOM 668 C C . SER A 1 88 ? -11.930 33.857 0.105 1.00 48.22 88 SER A C 1
ATOM 670 O O . SER A 1 88 ? -11.219 34.694 -0.443 1.00 48.22 88 SER A O 1
ATOM 672 N N . LEU A 1 89 ? -11.387 32.770 0.664 1.00 43.25 89 LEU A N 1
ATOM 673 C CA . LEU A 1 89 ? -9.945 32.489 0.663 1.00 43.25 89 LEU A CA 1
ATOM 674 C C . LEU A 1 89 ? -9.404 32.346 -0.761 1.00 43.25 89 LEU A C 1
ATOM 676 O O . LEU A 1 89 ? -8.367 32.910 -1.079 1.00 43.25 89 LEU A O 1
ATOM 680 N N . LEU A 1 90 ? -10.124 31.659 -1.641 1.00 46.41 90 LEU A N 1
ATOM 681 C CA . LEU A 1 90 ? -9.699 31.449 -3.028 1.00 46.41 90 LEU A CA 1
ATOM 682 C C . LEU A 1 90 ? -9.803 32.701 -3.894 1.00 46.41 90 LEU A C 1
ATOM 684 O O . LEU A 1 90 ? -9.050 32.835 -4.852 1.00 46.41 90 LEU A O 1
ATOM 688 N N . GLN A 1 91 ? -10.693 33.629 -3.544 1.00 50.69 91 GLN A N 1
ATOM 689 C CA . GLN A 1 91 ? -10.748 34.953 -4.165 1.00 50.69 91 GLN A CA 1
ATOM 690 C C . GLN A 1 91 ? -9.558 35.840 -3.770 1.00 50.69 91 GLN A C 1
ATOM 692 O O . GLN A 1 91 ? -9.243 36.781 -4.492 1.00 50.69 91 GLN A O 1
ATOM 697 N N . ASN A 1 92 ? -8.893 35.539 -2.650 1.00 42.47 92 ASN A N 1
ATOM 698 C CA . ASN A 1 92 ? -7.810 36.348 -2.091 1.00 42.47 92 ASN A CA 1
ATOM 699 C C . ASN A 1 92 ? -6.403 35.773 -2.337 1.00 42.47 92 ASN A C 1
ATOM 701 O O . ASN A 1 92 ? -5.421 36.437 -2.007 1.00 42.47 92 ASN A O 1
ATOM 705 N N . ILE A 1 93 ? -6.276 34.569 -2.908 1.00 39.22 93 ILE A N 1
ATOM 706 C CA . ILE A 1 93 ? -4.977 33.958 -3.229 1.00 39.22 93 ILE A CA 1
ATOM 707 C C . ILE A 1 93 ? -4.799 33.941 -4.752 1.00 39.22 93 ILE A C 1
ATOM 709 O O . ILE A 1 93 ? -5.637 33.419 -5.488 1.00 39.22 93 ILE A O 1
ATOM 713 N N . ASN A 1 94 ? -3.684 34.506 -5.218 1.00 47.44 94 ASN A N 1
ATOM 714 C CA . ASN A 1 94 ? -3.323 34.637 -6.632 1.00 47.44 94 ASN A CA 1
ATOM 715 C C . ASN A 1 94 ? -2.790 33.301 -7.198 1.00 47.44 94 ASN A C 1
ATOM 717 O O . ASN A 1 94 ? -1.633 33.194 -7.590 1.00 47.44 94 ASN A O 1
ATOM 721 N N . LEU A 1 95 ? -3.628 32.265 -7.155 1.00 46.84 95 LEU A N 1
ATOM 722 C CA . LEU A 1 95 ? -3.348 30.915 -7.652 1.00 46.84 95 LEU A CA 1
ATOM 723 C C . LEU A 1 95 ? -3.736 30.793 -9.132 1.00 46.84 95 LEU A C 1
ATOM 725 O O . LEU A 1 95 ? -4.731 31.382 -9.567 1.00 46.84 95 LEU A O 1
ATOM 729 N N . THR A 1 96 ? -3.008 29.980 -9.897 1.00 59.44 96 THR A N 1
ATOM 730 C CA . THR A 1 96 ? -3.407 29.610 -11.263 1.00 59.44 96 THR A CA 1
ATOM 731 C C . THR A 1 96 ? -4.751 28.873 -11.253 1.00 59.44 96 THR A C 1
ATOM 733 O O . THR A 1 96 ? -5.166 28.297 -10.247 1.00 59.44 96 THR A O 1
ATOM 736 N N . SER A 1 97 ? -5.463 28.840 -12.386 1.00 52.91 97 SER A N 1
ATOM 737 C CA . SER A 1 97 ? -6.743 28.109 -12.469 1.00 52.91 97 SER A CA 1
ATOM 738 C C . SER A 1 97 ? -6.613 26.606 -12.168 1.00 52.91 97 SER A C 1
ATOM 740 O O . SER A 1 97 ? -7.607 25.947 -11.865 1.00 52.91 97 SER A O 1
ATOM 742 N N . GLU A 1 98 ? -5.396 26.073 -12.260 1.00 49.94 98 GLU A N 1
ATOM 743 C CA . GLU A 1 98 ? -5.040 24.687 -11.972 1.00 49.94 98 GLU A CA 1
ATOM 744 C C . GLU A 1 98 ? -4.791 24.498 -10.469 1.00 49.94 98 GLU A C 1
ATOM 746 O O . GLU A 1 98 ? -5.421 23.650 -9.840 1.00 49.94 98 GLU A O 1
ATOM 751 N N . GLU A 1 99 ? -4.025 25.399 -9.852 1.00 48.72 99 GLU A N 1
ATOM 752 C CA . GLU A 1 99 ? -3.799 25.444 -8.402 1.00 48.72 99 GLU A CA 1
ATOM 753 C C . GLU A 1 99 ? -5.079 25.736 -7.609 1.00 48.72 99 GLU A C 1
ATOM 755 O O . GLU A 1 99 ? -5.308 25.143 -6.559 1.00 48.72 99 GLU A O 1
ATOM 760 N N . GLN A 1 100 ? -5.967 26.602 -8.108 1.00 49.88 100 GLN A N 1
ATOM 761 C CA . GLN A 1 100 ? -7.266 26.858 -7.475 1.00 49.88 100 GLN A CA 1
ATOM 762 C C . GLN A 1 100 ? -8.144 25.604 -7.460 1.00 49.88 100 GLN A C 1
ATOM 764 O O . GLN A 1 100 ? -8.827 25.344 -6.467 1.00 49.88 100 GLN A O 1
ATOM 769 N N . LYS A 1 101 ? -8.116 24.809 -8.539 1.00 51.09 101 LYS A N 1
ATOM 770 C CA . LYS A 1 101 ? -8.821 23.521 -8.602 1.00 51.09 101 LYS A CA 1
ATOM 771 C C . LYS A 1 101 ? -8.199 22.516 -7.639 1.00 51.09 101 LYS A C 1
ATOM 773 O O . LYS A 1 101 ? -8.936 21.828 -6.937 1.00 51.09 101 LYS A O 1
ATOM 778 N N . GLU A 1 102 ? -6.873 22.469 -7.557 1.00 48.16 102 GLU A N 1
ATOM 779 C CA . GLU A 1 102 ? -6.146 21.569 -6.661 1.00 48.16 102 GLU A CA 1
ATOM 780 C C . GLU A 1 102 ? -6.379 21.921 -5.177 1.00 48.16 102 GLU A C 1
ATOM 782 O O . GLU A 1 102 ? -6.697 21.041 -4.373 1.00 48.16 102 GLU A O 1
ATOM 787 N N . VAL A 1 103 ? -6.344 23.208 -4.809 1.00 45.66 103 VAL A N 1
ATOM 788 C CA . VAL A 1 103 ? -6.632 23.691 -3.446 1.00 45.66 103 VAL A CA 1
ATOM 789 C C . VAL A 1 103 ? -8.095 23.454 -3.073 1.00 45.66 103 VAL A C 1
ATOM 791 O O . VAL A 1 103 ? -8.361 22.897 -2.008 1.00 45.66 103 VAL A O 1
ATOM 794 N N . MET A 1 104 ? -9.054 23.784 -3.945 1.00 47.41 104 MET A N 1
ATOM 795 C CA . MET A 1 104 ? -10.472 23.468 -3.714 1.00 47.41 104 MET A CA 1
ATOM 796 C C . MET A 1 104 ? -10.694 21.981 -3.458 1.00 47.41 104 MET A C 1
ATOM 798 O O . MET A 1 104 ? -11.415 21.604 -2.534 1.00 47.41 104 MET A O 1
ATOM 802 N N . TYR A 1 105 ? -10.028 21.137 -4.238 1.00 51.94 105 TYR A N 1
ATOM 803 C CA . TYR A 1 105 ? -10.143 19.693 -4.148 1.00 51.94 105 TYR A CA 1
ATOM 804 C C . TYR A 1 105 ? -9.573 19.124 -2.847 1.00 51.94 105 TYR A C 1
ATOM 806 O O . TYR A 1 105 ? -10.208 18.304 -2.172 1.00 51.94 105 TYR A O 1
ATOM 814 N N . VAL A 1 106 ? -8.378 19.575 -2.455 1.00 44.25 106 VAL A N 1
ATOM 815 C CA . VAL A 1 106 ? -7.749 19.198 -1.184 1.00 44.25 106 VAL A CA 1
ATOM 816 C C . VAL A 1 106 ? -8.630 19.620 -0.015 1.00 44.25 106 VAL A C 1
ATOM 818 O O . VAL A 1 106 ? -8.843 18.831 0.910 1.00 44.25 106 VAL A O 1
ATOM 821 N N . VAL A 1 107 ? -9.187 20.828 -0.081 1.00 43.56 107 VAL A N 1
ATOM 822 C CA . VAL A 1 107 ? -9.955 21.381 1.024 1.00 43.56 107 VAL A CA 1
ATOM 823 C C . VAL A 1 107 ? -11.336 20.716 1.147 1.00 43.56 107 VAL A C 1
ATOM 825 O O . VAL A 1 107 ? -11.725 20.334 2.249 1.00 43.56 107 VAL A O 1
ATOM 828 N N . GLN A 1 108 ? -12.036 20.445 0.043 1.00 48.47 108 GLN A N 1
ATOM 829 C CA . GLN A 1 108 ? -13.316 19.721 0.060 1.00 48.47 108 GLN A CA 1
ATOM 830 C C . GLN A 1 108 ? -13.166 18.263 0.533 1.00 48.47 108 GLN A C 1
ATOM 832 O O . GLN A 1 108 ? -13.958 17.784 1.337 1.00 48.47 108 GLN A O 1
ATOM 837 N N . SER A 1 109 ? -12.121 17.551 0.107 1.00 46.56 109 SER A N 1
ATOM 838 C CA . SER A 1 109 ? -11.979 16.116 0.406 1.00 46.56 109 SER A CA 1
ATOM 839 C C . SER A 1 109 ? -11.382 15.798 1.787 1.00 46.56 109 SER A C 1
ATOM 841 O O . SER A 1 109 ? -11.713 14.768 2.373 1.00 46.56 109 SER A O 1
ATOM 843 N N . HIS A 1 110 ? -10.505 16.651 2.336 1.00 47.91 110 HIS A N 1
ATOM 844 C CA . HIS A 1 110 ? -9.870 16.401 3.643 1.00 47.91 110 HIS A CA 1
ATOM 845 C C . HIS A 1 110 ? -10.609 17.059 4.817 1.00 47.91 110 HIS A C 1
ATOM 847 O O . HIS A 1 110 ? -10.558 16.524 5.927 1.00 47.91 110 HIS A O 1
ATOM 853 N N . HIS A 1 111 ? -11.320 18.173 4.597 1.00 53.72 111 HIS A N 1
ATOM 854 C CA . HIS A 1 111 ? -12.025 18.876 5.676 1.00 53.72 111 HIS A CA 1
ATOM 855 C C . HIS A 1 111 ? -13.472 18.431 5.867 1.00 53.72 111 HIS A C 1
ATOM 857 O O . HIS A 1 111 ? -14.039 18.773 6.894 1.00 53.72 111 HIS A O 1
ATOM 863 N N . LEU A 1 112 ? -14.072 17.667 4.948 1.00 55.75 112 LEU A N 1
ATOM 864 C CA . LEU A 1 112 ? -15.440 17.168 5.130 1.00 55.75 112 LEU A CA 1
ATOM 865 C C . LEU A 1 112 ? -15.489 15.844 5.893 1.00 55.75 112 LEU A C 1
ATOM 867 O O . LEU A 1 112 ? -16.353 15.672 6.744 1.00 55.75 112 LEU A O 1
ATOM 871 N N . LEU A 1 113 ? -14.534 14.939 5.664 1.00 63.12 113 LEU A N 1
ATOM 872 C CA . LEU A 1 113 ? -14.575 13.592 6.236 1.00 63.12 113 LEU A CA 1
ATOM 873 C C . LEU A 1 113 ? -14.546 13.590 7.773 1.00 63.12 113 LEU A C 1
ATOM 875 O O . LEU A 1 113 ? -15.344 12.908 8.407 1.00 63.12 113 LEU A O 1
ATOM 879 N N . ARG A 1 114 ? -13.629 14.338 8.398 1.00 63.25 114 ARG A N 1
ATOM 880 C CA . ARG A 1 114 ? -13.482 14.311 9.862 1.00 63.25 114 ARG A CA 1
ATOM 881 C C . ARG A 1 114 ? -14.678 14.954 10.583 1.00 63.25 114 ARG A C 1
ATOM 883 O O . ARG A 1 114 ? -15.195 14.312 11.496 1.00 63.25 114 ARG A O 1
ATOM 890 N N . PRO A 1 115 ? -15.164 16.148 10.187 1.00 62.50 115 PRO A N 1
ATOM 891 C CA . PRO A 1 115 ? -16.415 16.691 10.715 1.00 62.50 115 PRO A CA 1
ATOM 892 C C . PRO A 1 115 ? -17.615 15.789 10.435 1.00 62.50 115 PRO A C 1
ATOM 894 O O . PRO A 1 115 ? -18.462 15.636 11.307 1.00 62.50 115 PRO A O 1
ATOM 897 N N . TRP A 1 116 ? -17.666 15.143 9.268 1.00 64.75 116 TRP A N 1
ATOM 898 C CA . TRP A 1 116 ? -18.721 14.190 8.939 1.00 64.75 116 TRP A CA 1
ATOM 899 C C . TRP A 1 116 ? -18.718 12.974 9.872 1.00 64.75 116 TRP A C 1
ATOM 901 O O . TRP A 1 116 ? -19.760 12.617 10.406 1.00 64.75 116 TRP A O 1
ATOM 911 N N . LEU A 1 117 ? -17.556 12.385 10.163 1.00 65.81 117 LEU A N 1
ATOM 912 C CA . LEU A 1 117 ? -17.443 11.269 11.110 1.00 65.81 117 LEU A CA 1
ATOM 913 C C . LEU A 1 117 ? -17.774 11.675 12.551 1.00 65.81 117 LEU A C 1
ATOM 915 O O . LEU A 1 117 ? -18.386 10.899 13.282 1.00 65.81 117 LEU A O 1
ATOM 919 N N . GLN A 1 118 ? -17.413 12.892 12.961 1.00 66.25 118 GLN A N 1
ATOM 920 C CA . GLN A 1 118 ? -17.809 13.437 14.264 1.00 66.25 118 GLN A CA 1
ATOM 921 C C . GLN A 1 118 ? -19.323 13.650 14.346 1.00 66.25 118 GLN A C 1
ATOM 923 O O . GLN A 1 118 ? -19.948 13.265 15.333 1.00 66.25 118 GLN A O 1
ATOM 928 N N . LEU A 1 119 ? -19.920 14.217 13.296 1.00 62.47 119 LEU A N 1
ATOM 929 C CA . LEU A 1 119 ? -21.365 14.374 13.173 1.00 62.47 119 LEU A CA 1
ATOM 930 C C . LEU A 1 119 ? -22.057 13.006 13.186 1.00 62.47 119 LEU A C 1
ATOM 932 O O . LEU A 1 119 ? -23.025 12.821 13.916 1.00 62.47 119 LEU A O 1
ATOM 936 N N . ARG A 1 120 ? -21.518 12.019 12.466 1.00 64.12 120 ARG A N 1
ATOM 937 C CA . ARG A 1 120 ? -21.996 10.633 12.465 1.00 64.12 120 ARG A CA 1
ATOM 938 C C . ARG A 1 120 ? -22.018 10.050 13.877 1.00 64.12 120 ARG A C 1
ATOM 940 O O . ARG A 1 120 ? -23.073 9.596 14.302 1.00 64.12 120 ARG A O 1
ATOM 947 N N . GLN A 1 121 ? -20.910 10.115 14.620 1.00 65.69 121 GLN A N 1
ATOM 948 C CA . GLN A 1 121 ? -20.848 9.627 16.007 1.00 65.69 121 GLN A CA 1
ATOM 949 C C . GLN A 1 121 ? -21.881 10.317 16.910 1.00 65.69 121 GLN A C 1
ATOM 951 O O . GLN A 1 121 ? -22.540 9.669 17.723 1.00 65.69 121 GLN A O 1
ATOM 956 N N . GLN A 1 122 ? -22.065 11.632 16.751 1.00 61.88 122 GLN A N 1
ATOM 957 C CA . GLN A 1 122 ? -23.080 12.376 17.497 1.00 61.88 122 GLN A CA 1
ATOM 958 C C . GLN A 1 122 ? -24.494 11.915 17.144 1.00 61.88 122 GLN A C 1
ATOM 960 O O . GLN A 1 122 ? -25.313 11.729 18.036 1.00 61.88 122 GLN A O 1
ATOM 965 N N . ILE A 1 123 ? -24.789 11.697 15.868 1.00 57.03 123 ILE A N 1
ATOM 966 C CA . ILE A 1 123 ? -26.103 11.236 15.423 1.00 57.03 123 ILE A CA 1
ATOM 967 C C . ILE A 1 123 ? -26.362 9.783 15.871 1.00 57.03 123 ILE A C 1
ATOM 969 O O . ILE A 1 123 ? -27.471 9.471 16.304 1.00 57.03 123 ILE A O 1
ATOM 973 N N . GLU A 1 124 ? -25.352 8.908 15.825 1.00 62.50 124 GLU A N 1
ATOM 974 C CA . GLU A 1 124 ? -25.424 7.530 16.339 1.00 62.50 124 GLU A CA 1
ATOM 975 C C . GLU A 1 124 ? -25.745 7.513 17.838 1.00 62.50 124 GLU A C 1
ATOM 977 O O . GLU A 1 124 ? -26.625 6.769 18.270 1.00 62.50 124 GLU A O 1
ATOM 982 N N . SER A 1 125 ? -25.126 8.403 18.623 1.00 62.25 125 SER A N 1
ATOM 983 C CA . SER A 1 125 ? -25.419 8.539 20.058 1.00 62.25 125 SER A CA 1
ATOM 984 C C . SER A 1 125 ? -26.863 8.969 20.367 1.00 62.25 125 SER A C 1
ATOM 986 O O . SER A 1 125 ? -27.315 8.840 21.502 1.00 62.25 125 SER A O 1
ATOM 988 N N . LEU A 1 126 ? -27.598 9.462 19.363 1.00 55.97 126 LEU A N 1
ATOM 989 C CA . LEU A 1 126 ? -28.974 9.952 19.483 1.00 55.97 126 LEU A CA 1
ATOM 990 C C . LEU A 1 126 ? -30.022 8.931 19.003 1.00 55.97 126 LEU A C 1
ATOM 992 O O . LEU A 1 126 ? -31.210 9.244 19.012 1.00 55.97 126 LEU A O 1
ATOM 996 N N . GLY A 1 127 ? -29.612 7.720 18.601 1.00 53.91 127 GLY A N 1
ATOM 997 C CA . GLY A 1 127 ? -30.524 6.606 18.294 1.00 53.91 127 GLY A CA 1
ATOM 998 C C . GLY A 1 127 ? -31.392 6.787 17.042 1.00 53.91 127 GLY A C 1
ATOM 999 O O . GLY A 1 127 ? -32.417 6.127 16.902 1.00 53.91 127 GLY A O 1
ATOM 1000 N N . ILE A 1 128 ? -31.022 7.696 16.137 1.00 52.22 128 ILE A N 1
ATOM 1001 C CA . ILE A 1 128 ? -31.795 7.979 14.921 1.00 52.22 128 ILE A CA 1
ATOM 1002 C C . ILE A 1 128 ? -31.450 6.926 13.854 1.00 52.22 128 ILE A C 1
ATOM 1004 O O . ILE A 1 128 ? -30.272 6.770 13.518 1.00 52.22 128 ILE A O 1
ATOM 1008 N N . ASP A 1 129 ? -32.471 6.269 13.298 1.00 50.78 129 ASP A N 1
ATOM 1009 C CA . ASP A 1 129 ? -32.361 5.174 12.318 1.00 50.78 129 ASP A CA 1
ATOM 1010 C C . ASP A 1 129 ? -31.823 5.622 10.935 1.00 50.78 129 ASP A C 1
ATOM 1012 O O . ASP A 1 129 ? -31.937 6.790 10.548 1.00 50.78 129 ASP A O 1
ATOM 1016 N N . LEU A 1 130 ? -31.158 4.698 10.230 1.00 52.59 130 LEU A N 1
ATOM 1017 C CA . LEU A 1 130 ? -29.975 4.919 9.379 1.00 52.59 130 LEU A CA 1
ATOM 1018 C C . LEU A 1 130 ? -30.156 4.665 7.868 1.00 52.59 130 LEU A C 1
ATOM 1020 O O . LEU A 1 130 ? -29.191 4.837 7.123 1.00 52.59 130 LEU A O 1
ATOM 1024 N N . GLU A 1 131 ? -31.335 4.297 7.361 1.00 49.38 131 GLU A N 1
ATOM 1025 C CA . GLU A 1 131 ? -31.461 3.867 5.950 1.00 49.38 131 GLU A CA 1
ATOM 1026 C C . GLU A 1 131 ? -31.091 4.956 4.919 1.00 49.38 131 GLU A C 1
ATOM 1028 O O . GLU A 1 131 ? -30.368 4.677 3.959 1.00 49.38 131 GLU A O 1
ATOM 1033 N N . GLN A 1 132 ? -31.464 6.222 5.152 1.00 46.75 132 GLN A N 1
ATOM 1034 C CA . GLN A 1 132 ? -31.097 7.354 4.278 1.00 46.75 132 GLN A CA 1
ATOM 1035 C C . GLN A 1 132 ? -29.636 7.829 4.441 1.00 46.75 132 GLN A C 1
ATOM 1037 O O . GLN A 1 132 ? -29.176 8.665 3.669 1.00 46.75 132 GLN A O 1
ATOM 1042 N N . ARG A 1 133 ? -28.880 7.308 5.420 1.00 56.81 133 ARG A N 1
ATOM 1043 C CA . ARG A 1 133 ? -27.477 7.703 5.674 1.00 56.81 133 ARG A CA 1
ATOM 1044 C C . ARG A 1 133 ? -26.464 6.928 4.862 1.00 56.81 133 ARG A C 1
ATOM 1046 O O . ARG A 1 133 ? -25.384 7.449 4.597 1.00 56.81 133 ARG A O 1
ATOM 1053 N N . SER A 1 134 ? -26.819 5.710 4.456 1.00 66.44 134 SER A N 1
ATOM 1054 C CA . SER A 1 134 ? -25.905 4.857 3.702 1.00 66.44 134 SER A CA 1
ATOM 1055 C C . SER A 1 134 ? -25.451 5.550 2.413 1.00 66.44 134 SER A C 1
ATOM 1057 O O . SER A 1 134 ? -24.279 5.470 2.076 1.00 66.44 134 SER A O 1
ATOM 1059 N N . SER A 1 135 ? -26.323 6.309 1.741 1.00 66.75 135 SER A N 1
ATOM 1060 C CA . SER A 1 135 ? -25.982 7.055 0.524 1.00 66.75 135 SER A CA 1
ATOM 1061 C C . SER A 1 135 ? -25.000 8.206 0.766 1.00 66.75 135 SER A C 1
ATOM 1063 O O . SER A 1 135 ? -24.052 8.350 -0.003 1.00 66.75 135 SER A O 1
ATOM 1065 N N . ILE A 1 136 ? -25.178 8.998 1.830 1.00 66.56 136 ILE A N 1
ATOM 1066 C CA . ILE A 1 136 ? -24.289 10.132 2.137 1.00 66.56 136 ILE A CA 1
ATOM 1067 C C . ILE A 1 136 ? -22.928 9.626 2.611 1.00 66.56 136 ILE A C 1
ATOM 1069 O O . ILE A 1 136 ? -21.905 10.103 2.127 1.00 66.56 136 ILE A O 1
ATOM 1073 N N . ASP A 1 137 ? -22.904 8.629 3.500 1.00 71.81 137 ASP A N 1
ATOM 1074 C CA . ASP A 1 137 ? -21.659 7.990 3.929 1.00 71.81 137 ASP A CA 1
ATOM 1075 C C . ASP A 1 137 ? -20.899 7.436 2.722 1.00 71.81 137 ASP A C 1
ATOM 1077 O O . ASP A 1 137 ? -19.724 7.746 2.534 1.00 71.81 137 ASP A O 1
ATOM 1081 N N . ARG A 1 138 ? -21.579 6.681 1.850 1.00 80.75 138 ARG A N 1
ATOM 1082 C CA . ARG A 1 138 ? -20.987 6.158 0.610 1.00 80.75 138 ARG A CA 1
ATOM 1083 C C . ARG A 1 138 ? -20.433 7.268 -0.264 1.00 80.75 138 ARG A C 1
ATOM 1085 O O . ARG A 1 138 ? -19.315 7.131 -0.740 1.00 80.75 138 ARG A O 1
ATOM 1092 N N . PHE A 1 139 ? -21.179 8.354 -0.454 1.00 78.75 139 PHE A N 1
ATOM 1093 C CA . PHE A 1 139 ? -20.722 9.496 -1.236 1.00 78.75 139 PHE A CA 1
ATOM 1094 C C . PHE A 1 139 ? -19.457 10.118 -0.631 1.00 78.75 139 PHE A C 1
ATOM 1096 O O . PHE A 1 139 ? -18.448 10.231 -1.320 1.00 78.75 139 PHE A O 1
ATOM 1103 N N . VAL A 1 140 ? -19.468 10.448 0.664 1.00 77.00 140 VAL A N 1
ATOM 1104 C CA . VAL A 1 140 ? -18.317 11.055 1.353 1.00 77.00 140 VAL A CA 1
ATOM 1105 C C . VAL A 1 140 ? -17.095 10.140 1.293 1.00 77.00 140 VAL A C 1
ATOM 1107 O O . VAL A 1 140 ? -15.987 10.603 1.015 1.00 77.00 140 VAL A O 1
ATOM 1110 N N . PHE A 1 141 ? -17.278 8.838 1.519 1.00 83.12 141 PHE A N 1
ATOM 1111 C CA . PHE A 1 141 ? -16.191 7.871 1.420 1.00 83.12 141 PHE A CA 1
ATOM 1112 C C . PHE A 1 141 ? -15.676 7.746 -0.014 1.00 83.12 141 PHE A C 1
ATOM 1114 O O . PHE A 1 141 ? -14.466 7.830 -0.216 1.00 83.12 141 PHE A O 1
ATOM 1121 N N . ARG A 1 142 ? -16.560 7.620 -1.010 1.00 86.81 142 ARG A N 1
ATOM 1122 C CA . ARG A 1 142 ? -16.183 7.556 -2.428 1.00 86.81 142 ARG A CA 1
ATOM 1123 C C . ARG A 1 142 ? -15.374 8.782 -2.846 1.00 86.81 142 ARG A C 1
ATOM 1125 O O . ARG A 1 142 ? -14.299 8.621 -3.413 1.00 86.81 142 ARG A O 1
ATOM 1132 N N . GLU A 1 143 ? -15.818 9.985 -2.481 1.00 82.75 143 GLU A N 1
ATOM 1133 C CA . GLU A 1 143 ? -15.101 11.239 -2.752 1.00 82.75 143 GLU A CA 1
ATOM 1134 C C . GLU A 1 143 ? -13.732 11.296 -2.068 1.00 82.75 143 GLU A C 1
ATOM 1136 O O . GLU A 1 143 ? -12.732 11.713 -2.663 1.00 82.75 143 GLU A O 1
ATOM 1141 N N . PHE A 1 144 ? -13.653 10.838 -0.818 1.00 84.56 144 PHE A N 1
ATOM 1142 C CA . PHE A 1 144 ? -12.382 10.731 -0.117 1.00 84.56 144 PHE A CA 1
ATOM 1143 C C . PHE A 1 144 ? -11.421 9.773 -0.842 1.00 84.56 144 PHE A C 1
ATOM 1145 O O . PHE A 1 144 ? -10.253 10.117 -1.051 1.00 84.56 144 PHE A O 1
ATOM 1152 N N . PHE A 1 145 ? -11.900 8.603 -1.274 1.00 88.38 145 PHE A N 1
ATOM 1153 C CA . PHE A 1 145 ? -11.097 7.636 -2.025 1.00 88.38 145 PHE A CA 1
ATOM 1154 C C . PHE A 1 145 ? -10.690 8.167 -3.402 1.00 88.38 145 PHE A C 1
ATOM 1156 O O . PHE A 1 145 ? -9.524 8.022 -3.769 1.00 88.38 145 PHE A O 1
ATOM 1163 N N . ALA A 1 146 ? -11.577 8.870 -4.108 1.00 88.25 146 ALA A N 1
ATOM 1164 C CA . ALA A 1 146 ? -11.260 9.554 -5.361 1.00 88.25 146 ALA A CA 1
ATOM 1165 C C . ALA A 1 146 ? -10.151 10.596 -5.181 1.00 88.25 146 ALA A C 1
ATOM 1167 O O . ALA A 1 146 ? -9.217 10.654 -5.982 1.00 88.25 146 ALA A O 1
ATOM 1168 N N . SER A 1 147 ? -10.167 11.350 -4.079 1.00 86.38 147 SER A N 1
ATOM 1169 C CA . SER A 1 147 ? -9.089 12.280 -3.715 1.00 86.38 147 SER A CA 1
ATOM 1170 C C . SER A 1 147 ? -7.749 11.605 -3.488 1.00 86.38 147 SER A C 1
ATOM 1172 O O . SER A 1 147 ? -6.728 12.048 -4.024 1.00 86.38 147 SER A O 1
ATOM 1174 N N . LYS A 1 148 ? -7.728 10.505 -2.737 1.00 88.19 148 LYS A N 1
ATOM 1175 C CA . LYS A 1 148 ? -6.489 9.755 -2.504 1.00 88.19 148 LYS A CA 1
ATOM 1176 C C . LYS A 1 148 ? -5.965 9.099 -3.778 1.00 88.19 148 LYS A C 1
ATOM 1178 O O . LYS A 1 148 ? -4.765 9.172 -4.029 1.00 88.19 148 LYS A O 1
ATOM 1183 N N . SER A 1 149 ? -6.856 8.539 -4.587 1.00 91.94 149 SER A N 1
ATOM 1184 C CA . SER A 1 149 ? -6.528 7.921 -5.869 1.00 91.94 149 SER A CA 1
ATOM 1185 C C . SER A 1 149 ? -5.968 8.935 -6.867 1.00 91.94 149 SER A C 1
ATOM 1187 O O . SER A 1 149 ? -4.886 8.733 -7.407 1.00 91.94 149 SER A O 1
ATOM 1189 N N . PHE A 1 150 ? -6.611 10.096 -7.020 1.00 89.75 150 PHE A N 1
ATOM 1190 C CA . PHE A 1 150 ? -6.099 11.187 -7.853 1.00 89.75 150 PHE A CA 1
ATOM 1191 C C . PHE A 1 150 ? -4.662 11.575 -7.462 1.00 89.75 150 PHE A C 1
ATOM 1193 O O . PHE A 1 150 ? -3.771 11.636 -8.308 1.00 89.75 150 PHE A O 1
ATOM 1200 N N . LYS A 1 151 ? -4.402 11.762 -6.158 1.00 89.12 151 LYS A N 1
ATOM 1201 C CA . LYS A 1 151 ? -3.051 12.067 -5.651 1.00 89.12 151 LYS A CA 1
ATOM 1202 C C . LYS A 1 151 ? -2.056 10.938 -5.921 1.00 89.12 151 LYS A C 1
ATOM 1204 O O . LYS A 1 151 ? -0.892 11.212 -6.208 1.00 89.12 151 LYS A O 1
ATOM 1209 N N . PHE A 1 152 ? -2.496 9.684 -5.829 1.00 91.44 152 PHE A N 1
ATOM 1210 C CA . PHE A 1 152 ? -1.677 8.528 -6.182 1.00 91.44 152 PHE A CA 1
ATOM 1211 C C . PHE A 1 152 ? -1.244 8.601 -7.652 1.00 91.44 152 PHE A C 1
ATOM 1213 O O . PHE A 1 152 ? -0.044 8.529 -7.924 1.00 91.44 152 PHE A O 1
ATOM 1220 N N . TYR A 1 153 ? -2.177 8.824 -8.582 1.00 91.38 153 TYR A N 1
ATOM 1221 C CA . TYR A 1 153 ? -1.868 8.941 -10.010 1.00 91.38 153 TYR A CA 1
ATOM 1222 C C . TYR A 1 153 ? -0.983 10.144 -10.330 1.00 91.38 153 TYR A C 1
ATOM 1224 O O . TYR A 1 153 ? -0.012 9.987 -11.065 1.00 91.38 153 TYR A O 1
ATOM 1232 N N . LEU A 1 154 ? -1.204 11.297 -9.695 1.00 90.19 154 LEU A N 1
ATOM 1233 C CA . LEU A 1 154 ? -0.303 12.446 -9.818 1.00 90.19 154 LEU A CA 1
ATOM 1234 C C . LEU A 1 154 ? 1.126 12.109 -9.359 1.00 90.19 154 LEU A C 1
ATOM 1236 O O . LEU A 1 154 ? 2.107 12.461 -10.016 1.00 90.19 154 LEU A O 1
ATOM 1240 N N . GLY A 1 155 ? 1.262 11.381 -8.250 1.00 90.62 155 GLY A N 1
ATOM 1241 C CA . GLY A 1 155 ? 2.556 10.884 -7.786 1.00 90.62 155 GLY A CA 1
ATOM 1242 C C . GLY A 1 155 ? 3.196 9.887 -8.758 1.00 90.62 155 GLY A C 1
ATOM 1243 O O . GLY A 1 155 ? 4.414 9.896 -8.927 1.00 90.62 155 GLY A O 1
ATOM 1244 N N . ARG A 1 156 ? 2.402 9.027 -9.414 1.00 90.56 156 ARG A N 1
ATOM 1245 C CA . ARG A 1 156 ? 2.888 8.112 -10.462 1.00 90.56 156 ARG A CA 1
ATOM 1246 C C . ARG A 1 156 ? 3.325 8.859 -11.714 1.00 90.56 156 ARG A C 1
ATOM 1248 O O . ARG A 1 156 ? 4.414 8.580 -12.194 1.00 90.56 156 ARG A O 1
ATOM 1255 N N . HIS A 1 157 ? 2.552 9.837 -12.169 1.00 92.50 157 HIS A N 1
ATOM 1256 C CA . HIS A 1 157 ? 2.917 10.714 -13.276 1.00 92.50 157 HIS A CA 1
ATOM 1257 C C . HIS A 1 157 ? 4.290 11.355 -13.044 1.00 92.50 157 HIS A C 1
ATOM 1259 O O . HIS A 1 157 ? 5.203 11.175 -13.846 1.00 92.50 157 HIS A O 1
ATOM 1265 N N . LYS A 1 158 ? 4.476 12.007 -11.885 1.00 92.00 158 LYS A N 1
ATOM 1266 C CA . LYS A 1 158 ? 5.760 12.614 -11.498 1.00 92.00 158 LYS A CA 1
ATOM 1267 C C . LYS A 1 158 ? 6.893 11.586 -11.469 1.00 92.00 158 LYS A C 1
ATOM 1269 O O . LYS A 1 158 ? 7.965 11.852 -11.999 1.00 92.00 158 LYS A O 1
ATOM 1274 N N . LYS A 1 159 ? 6.647 10.404 -10.892 1.00 93.38 159 LYS A N 1
ATOM 1275 C CA . LYS A 1 159 ? 7.647 9.332 -10.797 1.00 93.38 159 LYS A CA 1
ATOM 1276 C C . LYS A 1 159 ? 8.047 8.768 -12.162 1.00 93.38 159 LYS A C 1
ATOM 1278 O O . LYS A 1 159 ? 9.220 8.464 -12.341 1.00 93.38 159 LYS A O 1
ATOM 1283 N N . ILE A 1 160 ? 7.102 8.611 -13.091 1.00 94.62 160 ILE A N 1
ATOM 1284 C CA . ILE A 1 160 ? 7.379 8.148 -14.458 1.00 94.62 160 ILE A CA 1
ATOM 1285 C C . ILE A 1 160 ? 8.173 9.224 -15.205 1.00 94.62 160 ILE A C 1
ATOM 1287 O O . ILE A 1 160 ? 9.237 8.933 -15.746 1.00 94.62 160 ILE A O 1
ATOM 1291 N N . ALA A 1 161 ? 7.714 10.478 -15.166 1.00 93.19 161 ALA A N 1
ATOM 1292 C CA . ALA A 1 161 ? 8.396 11.600 -15.811 1.00 93.19 161 ALA A CA 1
ATOM 1293 C C . ALA A 1 161 ? 9.850 11.759 -15.326 1.00 93.19 161 ALA A C 1
ATOM 1295 O O . ALA A 1 161 ? 10.743 12.066 -16.116 1.00 93.19 161 ALA A O 1
ATOM 1296 N N . SER A 1 162 ? 10.102 11.488 -14.042 1.00 94.50 162 SER A N 1
ATOM 1297 C CA . SER A 1 162 ? 11.426 11.579 -13.427 1.00 94.50 162 SER A CA 1
ATOM 1298 C C . SER A 1 162 ? 12.282 10.313 -13.560 1.00 94.50 162 SER A C 1
ATOM 1300 O O . SER A 1 162 ? 13.290 10.216 -12.863 1.00 94.50 162 SER A O 1
ATOM 1302 N N . LEU A 1 163 ? 11.880 9.297 -14.332 1.00 95.31 163 LEU A N 1
ATOM 1303 C CA . LEU A 1 163 ? 12.705 8.097 -14.491 1.00 95.31 163 LEU A CA 1
ATOM 1304 C C . LEU A 1 163 ? 14.013 8.438 -15.207 1.00 95.31 163 LEU A C 1
ATOM 1306 O O . LEU A 1 163 ? 13.999 9.008 -16.299 1.00 95.31 163 LEU A O 1
ATOM 1310 N N . GLN A 1 164 ? 15.130 8.049 -14.602 1.00 93.75 164 GLN A N 1
ATOM 1311 C CA . GLN A 1 164 ? 16.468 8.179 -15.167 1.00 93.75 164 GLN A CA 1
ATOM 1312 C C . GLN A 1 164 ? 17.242 6.878 -14.949 1.00 93.75 164 GLN A C 1
ATOM 1314 O O . GLN A 1 164 ? 16.873 6.067 -14.095 1.00 93.75 164 GLN A O 1
ATOM 1319 N N . ILE A 1 165 ? 18.301 6.646 -15.726 1.00 90.00 165 ILE A N 1
ATOM 1320 C CA . ILE A 1 165 ? 19.049 5.384 -15.655 1.00 90.00 165 ILE A CA 1
ATOM 1321 C C . ILE A 1 165 ? 19.713 5.178 -14.285 1.00 90.00 165 ILE A C 1
ATOM 1323 O O . ILE A 1 165 ? 19.824 4.054 -13.806 1.00 90.00 165 ILE A O 1
ATOM 1327 N N . GLU A 1 166 ? 20.072 6.266 -13.614 1.00 88.06 166 GLU A N 1
ATOM 1328 C CA . GLU A 1 166 ? 20.692 6.306 -12.290 1.00 88.06 166 GLU A CA 1
ATOM 1329 C C . GLU A 1 166 ? 19.785 5.717 -11.201 1.00 88.06 166 GLU A C 1
ATOM 1331 O O . GLU A 1 166 ? 20.260 5.307 -10.143 1.00 88.06 166 GLU A O 1
ATOM 1336 N N . ASN A 1 167 ? 18.475 5.631 -11.451 1.00 84.50 167 ASN A N 1
ATOM 1337 C CA . ASN A 1 167 ? 17.528 4.991 -10.544 1.00 84.50 167 ASN A CA 1
ATOM 1338 C C . ASN A 1 167 ? 17.550 3.454 -10.628 1.00 84.50 167 ASN A C 1
ATOM 1340 O O . ASN A 1 167 ? 16.845 2.804 -9.849 1.00 84.50 167 ASN A O 1
ATOM 1344 N N . PHE A 1 168 ? 18.309 2.868 -11.560 1.00 84.38 168 PHE A N 1
ATOM 1345 C CA . PHE A 1 168 ? 18.296 1.438 -11.845 1.00 84.38 168 PHE A CA 1
ATOM 1346 C C . PHE A 1 168 ? 19.677 0.809 -11.670 1.00 84.38 168 PHE A C 1
ATOM 1348 O O . PHE A 1 168 ? 20.653 1.187 -12.311 1.00 84.38 168 PHE A O 1
ATOM 1355 N N . PHE A 1 169 ? 19.728 -0.238 -10.848 1.00 83.75 169 PHE A N 1
ATOM 1356 C CA . PHE A 1 169 ? 20.929 -1.033 -10.599 1.00 83.75 169 PHE A CA 1
ATOM 1357 C C . PHE A 1 169 ? 20.653 -2.481 -11.018 1.00 83.75 169 PHE A C 1
ATOM 1359 O O . PHE A 1 169 ? 20.238 -3.296 -10.186 1.00 83.75 169 PHE A O 1
ATOM 1366 N N . PRO A 1 170 ? 20.779 -2.815 -12.316 1.00 89.88 170 PRO A N 1
ATOM 1367 C CA . PRO A 1 170 ? 20.497 -4.164 -12.774 1.00 89.88 170 PRO A CA 1
ATOM 1368 C C . PRO A 1 170 ? 21.525 -5.131 -12.188 1.00 89.88 170 PRO A C 1
ATOM 1370 O O . PRO A 1 170 ? 22.726 -4.915 -12.301 1.00 89.88 170 PRO A O 1
ATOM 1373 N N . ASN A 1 171 ? 21.066 -6.234 -11.599 1.00 94.12 171 ASN A N 1
ATOM 1374 C CA . ASN A 1 171 ? 21.949 -7.350 -11.269 1.00 94.12 171 ASN A CA 1
ATOM 1375 C C . ASN A 1 171 ? 22.250 -8.132 -12.564 1.00 94.12 171 ASN A C 1
ATOM 1377 O O . ASN A 1 171 ? 21.354 -8.837 -13.039 1.00 94.12 171 ASN A O 1
ATOM 1381 N N . PRO A 1 172 ? 23.465 -8.037 -13.141 1.00 94.25 172 PRO A N 1
ATOM 1382 C CA . PRO A 1 172 ? 23.763 -8.599 -14.461 1.00 94.25 172 PRO A CA 1
ATOM 1383 C C . PRO A 1 172 ? 23.624 -10.125 -14.488 1.00 94.25 172 PRO A C 1
ATOM 1385 O O . PRO A 1 172 ? 23.166 -10.682 -15.483 1.00 94.25 172 PRO A O 1
ATOM 1388 N N . TYR A 1 173 ? 23.937 -10.801 -13.379 1.00 95.44 173 TYR A N 1
ATOM 1389 C CA . TYR A 1 173 ? 23.789 -12.252 -13.262 1.00 95.44 173 TYR A CA 1
ATOM 1390 C C . TYR A 1 173 ? 22.324 -12.670 -13.286 1.00 95.44 173 TYR A C 1
ATOM 1392 O O . TYR A 1 173 ? 21.957 -13.616 -13.980 1.00 95.44 173 TYR A O 1
ATOM 1400 N N . LEU A 1 174 ? 21.476 -11.944 -12.551 1.00 95.38 174 LEU A N 1
ATOM 1401 C CA . LEU A 1 174 ? 20.043 -12.206 -12.561 1.00 95.38 174 LEU A CA 1
ATOM 1402 C C . LEU A 1 174 ? 19.465 -11.956 -13.956 1.00 95.38 174 LEU A C 1
ATOM 1404 O O . LEU A 1 174 ? 18.733 -12.805 -14.448 1.00 95.38 174 LEU A O 1
ATOM 1408 N N . GLN A 1 175 ? 19.843 -10.851 -14.609 1.00 95.50 175 GLN A N 1
ATOM 1409 C CA . GLN A 1 175 ? 19.345 -10.521 -15.947 1.00 95.50 175 GLN A CA 1
ATOM 1410 C C . GLN A 1 175 ? 19.729 -11.570 -16.998 1.00 95.50 175 GLN A C 1
ATOM 1412 O O . GLN A 1 175 ? 18.884 -11.948 -17.809 1.00 95.50 175 GLN A O 1
ATOM 1417 N N . ALA A 1 176 ? 20.955 -12.100 -16.952 1.00 94.75 176 ALA A N 1
ATOM 1418 C CA . ALA A 1 176 ? 21.390 -13.162 -17.861 1.00 94.75 176 ALA A CA 1
ATOM 1419 C C . ALA A 1 176 ? 20.536 -14.439 -17.732 1.00 94.75 176 ALA A C 1
ATOM 1421 O O . ALA A 1 176 ? 20.315 -15.144 -18.716 1.00 94.75 176 ALA A O 1
ATOM 1422 N N . ILE A 1 177 ? 20.022 -14.723 -16.530 1.00 94.81 177 ILE A N 1
ATOM 1423 C CA . ILE A 1 177 ? 19.135 -15.864 -16.267 1.00 94.81 177 ILE A CA 1
ATOM 1424 C C . ILE A 1 177 ? 17.687 -15.536 -16.649 1.00 94.81 177 ILE A C 1
ATOM 1426 O O . ILE A 1 177 ? 16.990 -16.383 -17.203 1.00 94.81 177 ILE A O 1
ATOM 1430 N N . THR A 1 178 ? 17.204 -14.329 -16.348 1.00 94.19 178 THR A N 1
ATOM 1431 C CA . THR A 1 178 ? 15.784 -13.980 -16.500 1.00 94.19 178 THR A CA 1
ATOM 1432 C C . THR A 1 178 ? 15.400 -13.591 -17.922 1.00 94.19 178 THR A C 1
ATOM 1434 O O . THR A 1 178 ? 14.261 -13.839 -18.309 1.00 94.19 178 THR A O 1
ATOM 1437 N N . VAL A 1 179 ? 16.319 -13.047 -18.728 1.00 95.75 179 VAL A N 1
ATOM 1438 C CA . VAL A 1 179 ? 16.068 -12.726 -20.146 1.00 95.75 179 VAL A CA 1
ATOM 1439 C C . VAL A 1 179 ? 15.478 -13.902 -20.933 1.00 95.75 179 VAL A C 1
ATOM 1441 O O . VAL A 1 179 ? 14.429 -13.707 -21.550 1.00 95.75 179 VAL A O 1
ATOM 1444 N N . PRO A 1 180 ? 16.058 -15.121 -20.913 1.00 94.81 180 PRO A N 1
ATOM 1445 C CA . PRO A 1 180 ? 15.463 -16.253 -21.619 1.00 94.81 180 PRO A CA 1
ATOM 1446 C C . PRO A 1 180 ? 14.158 -16.739 -20.973 1.00 94.81 180 PRO A C 1
ATOM 1448 O O . PRO A 1 180 ? 13.273 -17.196 -21.690 1.00 94.81 180 PRO A O 1
ATOM 1451 N N . VAL A 1 181 ? 14.008 -16.615 -19.648 1.00 96.00 181 VAL A N 1
ATOM 1452 C CA . VAL A 1 181 ? 12.791 -17.033 -18.923 1.00 96.00 181 VAL A CA 1
ATOM 1453 C C . VAL A 1 181 ? 11.586 -16.174 -19.311 1.00 96.00 181 VAL A C 1
ATOM 1455 O O . VAL A 1 181 ? 10.511 -16.711 -19.564 1.00 96.00 181 VAL A O 1
ATOM 1458 N N . TYR A 1 182 ? 11.768 -14.855 -19.389 1.00 95.19 182 TYR A N 1
ATOM 1459 C CA . TYR A 1 182 ? 10.715 -13.910 -19.776 1.00 95.19 182 TYR A CA 1
ATOM 1460 C C . TYR A 1 182 ? 10.665 -13.644 -21.287 1.00 95.19 182 TYR A C 1
ATOM 1462 O O . TYR A 1 182 ? 9.801 -12.908 -21.759 1.00 95.19 182 TYR A O 1
ATOM 1470 N N . GLY A 1 183 ? 11.565 -14.257 -22.064 1.00 95.81 183 GLY A N 1
ATOM 1471 C CA . GLY A 1 183 ? 11.581 -14.163 -23.521 1.00 95.81 183 GLY A CA 1
ATOM 1472 C C . GLY A 1 183 ? 11.894 -12.762 -24.052 1.00 95.81 183 GLY A C 1
ATOM 1473 O O . GLY A 1 183 ? 11.356 -12.384 -25.094 1.00 95.81 183 GLY A O 1
ATOM 1474 N N . HIS A 1 184 ? 12.737 -11.989 -23.361 1.00 96.75 184 HIS A N 1
ATOM 1475 C CA . HIS A 1 184 ? 13.153 -10.663 -23.829 1.00 96.75 184 HIS A CA 1
ATOM 1476 C C . HIS A 1 184 ? 13.959 -10.800 -25.126 1.00 96.75 184 HIS A C 1
ATOM 1478 O O . HIS A 1 184 ? 14.960 -11.517 -25.171 1.00 96.75 184 HIS A O 1
ATOM 1484 N N . LYS A 1 185 ? 13.523 -10.121 -26.192 1.00 95.88 185 LYS A N 1
ATOM 1485 C CA . LYS A 1 185 ? 14.130 -10.240 -27.529 1.00 95.88 185 LYS A CA 1
ATOM 1486 C C . LYS A 1 185 ? 15.085 -9.097 -27.826 1.00 95.88 185 LYS A C 1
ATOM 1488 O O . LYS A 1 185 ? 15.990 -9.247 -28.641 1.00 95.88 185 LYS A O 1
ATOM 1493 N N . THR A 1 186 ? 14.873 -7.954 -27.187 1.00 97.12 186 THR A N 1
ATOM 1494 C CA . THR A 1 186 ? 15.639 -6.734 -27.418 1.00 97.12 186 THR A CA 1
ATOM 1495 C C . THR A 1 186 ? 16.145 -6.145 -26.109 1.00 97.12 186 THR A C 1
ATOM 1497 O O . THR A 1 186 ? 15.564 -6.351 -25.044 1.00 97.12 186 THR A O 1
ATOM 1500 N N . PHE A 1 187 ? 17.211 -5.349 -26.183 1.00 96.50 187 PHE A N 1
ATOM 1501 C CA . PHE A 1 187 ? 17.678 -4.571 -25.035 1.00 96.50 187 PHE A CA 1
ATOM 1502 C C . PHE A 1 187 ? 16.594 -3.644 -24.468 1.00 96.50 187 PHE A C 1
ATOM 1504 O O . PHE A 1 187 ? 16.491 -3.494 -23.255 1.00 96.50 187 PHE A O 1
ATOM 1511 N N . ARG A 1 188 ? 15.735 -3.089 -25.329 1.00 96.62 188 ARG A N 1
ATOM 1512 C CA . ARG A 1 188 ? 14.575 -2.301 -24.904 1.00 96.62 188 ARG A CA 1
ATOM 1513 C C . ARG A 1 188 ? 13.621 -3.125 -24.038 1.00 96.62 188 ARG A C 1
ATOM 1515 O O . ARG A 1 188 ? 13.165 -2.616 -23.024 1.00 96.62 188 ARG A O 1
ATOM 1522 N N . ASP A 1 189 ? 13.357 -4.387 -24.388 1.00 96.94 189 ASP A N 1
ATOM 1523 C CA . ASP A 1 189 ? 12.503 -5.275 -23.579 1.00 96.94 189 ASP A CA 1
ATOM 1524 C C . ASP A 1 189 ? 13.104 -5.503 -22.187 1.00 96.94 189 ASP A C 1
ATOM 1526 O O . ASP A 1 189 ? 12.395 -5.460 -21.183 1.00 96.94 189 ASP A O 1
ATOM 1530 N N . LEU A 1 190 ? 14.428 -5.685 -22.116 1.00 95.88 190 LEU A N 1
ATOM 1531 C CA . LEU A 1 190 ? 15.141 -5.789 -20.845 1.00 95.88 190 LEU A CA 1
ATOM 1532 C C . LEU A 1 190 ? 14.969 -4.510 -20.009 1.00 95.88 190 LEU A C 1
ATOM 1534 O O . LEU A 1 190 ? 14.576 -4.595 -18.847 1.00 95.88 190 LEU A O 1
ATOM 1538 N N . ILE A 1 191 ? 15.208 -3.331 -20.587 1.00 96.19 191 ILE A N 1
ATOM 1539 C CA . ILE A 1 191 ? 15.044 -2.052 -19.880 1.00 96.19 191 ILE A CA 1
ATOM 1540 C C . ILE A 1 191 ? 13.589 -1.826 -19.458 1.00 96.19 191 ILE A C 1
ATOM 1542 O O . ILE A 1 191 ? 13.341 -1.465 -18.307 1.00 96.19 191 ILE A O 1
ATOM 1546 N N . LYS A 1 192 ? 12.627 -2.121 -20.337 1.00 96.25 192 LYS A N 1
ATOM 1547 C CA . LYS A 1 192 ? 11.196 -2.095 -20.029 1.00 96.25 192 LYS A CA 1
ATOM 1548 C C . LYS A 1 192 ? 10.884 -2.953 -18.806 1.00 96.25 192 LYS A C 1
ATOM 1550 O O . LYS A 1 192 ? 10.294 -2.444 -17.860 1.00 96.25 192 LYS A O 1
ATOM 1555 N N . SER A 1 193 ? 11.360 -4.198 -18.769 1.00 94.88 193 SER A N 1
ATOM 1556 C CA . SER A 1 193 ? 11.119 -5.100 -17.636 1.00 94.88 193 SER A CA 1
ATOM 1557 C C . SER A 1 193 ? 11.696 -4.574 -16.313 1.00 94.88 193 SER A C 1
ATOM 1559 O O . SER A 1 193 ? 11.064 -4.707 -15.266 1.00 94.88 193 SER A O 1
ATOM 1561 N N . LEU A 1 194 ? 12.868 -3.926 -16.344 1.00 94.25 194 LEU A N 1
ATOM 1562 C CA . LEU A 1 194 ? 13.493 -3.321 -15.163 1.00 94.25 194 LEU A CA 1
ATOM 1563 C C . LEU A 1 194 ? 12.697 -2.113 -14.662 1.00 94.25 194 LEU A C 1
ATOM 1565 O O . LEU A 1 194 ? 12.474 -1.974 -13.457 1.00 94.25 194 LEU A O 1
ATOM 1569 N N . ILE A 1 195 ? 12.253 -1.259 -15.587 1.00 95.19 195 ILE A N 1
ATOM 1570 C CA . ILE A 1 195 ? 11.410 -0.102 -15.286 1.00 95.19 195 ILE A CA 1
ATOM 1571 C C . ILE A 1 195 ? 10.079 -0.561 -14.697 1.00 95.19 195 ILE A C 1
ATOM 1573 O O . ILE A 1 195 ? 9.689 -0.088 -13.631 1.00 95.19 195 ILE A O 1
ATOM 1577 N N . GLU A 1 196 ? 9.402 -1.504 -15.346 1.00 94.19 196 GLU A N 1
ATOM 1578 C CA . GLU A 1 196 ? 8.128 -2.045 -14.880 1.00 94.19 196 GLU A CA 1
ATOM 1579 C C . GLU A 1 196 ? 8.273 -2.690 -13.501 1.00 94.19 196 GLU A C 1
ATOM 1581 O O . GLU A 1 196 ? 7.492 -2.375 -12.608 1.00 94.19 196 GLU A O 1
ATOM 1586 N N . ALA A 1 197 ? 9.312 -3.499 -13.268 1.00 92.25 197 ALA A N 1
ATOM 1587 C CA . ALA A 1 197 ? 9.571 -4.090 -11.956 1.00 92.25 197 ALA A CA 1
ATOM 1588 C C . ALA A 1 197 ? 9.783 -3.022 -10.865 1.00 92.25 197 ALA A C 1
ATOM 1590 O O . ALA A 1 197 ? 9.211 -3.124 -9.776 1.00 92.25 197 ALA A O 1
ATOM 1591 N N . HIS A 1 198 ? 10.555 -1.967 -11.153 1.00 92.06 198 HIS A N 1
ATOM 1592 C CA . HIS A 1 198 ? 10.749 -0.843 -10.231 1.00 92.06 198 HIS A CA 1
ATOM 1593 C C . HIS A 1 198 ? 9.439 -0.097 -9.948 1.00 92.06 198 HIS A C 1
ATOM 1595 O O . HIS A 1 198 ? 9.135 0.224 -8.795 1.00 92.06 198 HIS A O 1
ATOM 1601 N N . LEU A 1 199 ? 8.649 0.178 -10.990 1.00 93.06 199 LEU A N 1
ATOM 1602 C CA . LEU A 1 199 ? 7.371 0.869 -10.862 1.00 93.06 199 LEU A CA 1
ATOM 1603 C C . LEU A 1 199 ? 6.359 0.030 -10.083 1.00 93.06 199 LEU A C 1
ATOM 1605 O O . LEU A 1 199 ? 5.705 0.587 -9.206 1.00 93.06 199 LEU A O 1
ATOM 1609 N N . VAL A 1 200 ? 6.269 -1.279 -10.330 1.00 92.00 200 VAL A N 1
ATOM 1610 C CA . VAL A 1 200 ? 5.386 -2.204 -9.600 1.00 92.00 200 VAL A CA 1
ATOM 1611 C C . VAL A 1 200 ? 5.761 -2.255 -8.120 1.00 92.00 200 VAL A C 1
ATOM 1613 O O . VAL A 1 200 ? 4.904 -2.022 -7.270 1.00 92.00 200 VAL A O 1
ATOM 1616 N N . ALA A 1 201 ? 7.042 -2.431 -7.781 1.00 88.38 201 ALA A N 1
ATOM 1617 C CA . ALA A 1 201 ? 7.484 -2.399 -6.382 1.00 88.38 201 ALA A CA 1
ATOM 1618 C C . ALA A 1 201 ? 7.145 -1.054 -5.701 1.00 88.38 201 ALA A C 1
ATOM 1620 O O . ALA A 1 201 ? 6.669 -0.991 -4.559 1.00 88.38 201 ALA A O 1
ATOM 1621 N N . GLY A 1 202 ? 7.329 0.051 -6.429 1.00 88.50 202 GLY A N 1
ATOM 1622 C CA . GLY A 1 202 ? 6.932 1.379 -5.976 1.00 88.50 202 GLY A CA 1
ATOM 1623 C C . GLY A 1 202 ? 5.414 1.564 -5.855 1.00 88.50 202 GLY A C 1
ATOM 1624 O O . GLY A 1 202 ? 4.971 2.361 -5.024 1.00 88.50 202 GLY A O 1
ATOM 1625 N N . GLN A 1 203 ? 4.606 0.894 -6.681 1.00 90.62 203 GLN A N 1
ATOM 1626 C CA . GLN A 1 203 ? 3.140 0.914 -6.625 1.00 90.62 203 GLN A CA 1
ATOM 1627 C C . GLN A 1 203 ? 2.636 0.173 -5.390 1.00 90.62 203 GLN A C 1
ATOM 1629 O O . GLN A 1 203 ? 1.793 0.718 -4.685 1.00 90.62 203 GLN A O 1
ATOM 1634 N N . GLU A 1 204 ? 3.185 -1.002 -5.077 1.00 89.19 204 GLU A N 1
ATOM 1635 C CA . GLU A 1 204 ? 2.826 -1.756 -3.870 1.00 89.19 204 GLU A CA 1
ATOM 1636 C C . GLU A 1 204 ? 3.126 -0.956 -2.596 1.00 89.19 204 GLU A C 1
ATOM 1638 O O . GLU A 1 204 ? 2.284 -0.859 -1.701 1.00 89.19 204 GLU A O 1
ATOM 1643 N N . THR A 1 205 ? 4.290 -0.300 -2.547 1.00 87.44 205 THR A N 1
ATOM 1644 C CA . THR A 1 205 ? 4.672 0.569 -1.423 1.00 87.44 205 THR A CA 1
ATOM 1645 C C . THR A 1 205 ? 3.725 1.766 -1.290 1.00 87.44 205 THR A C 1
ATOM 1647 O O . THR A 1 205 ? 3.203 2.043 -0.208 1.00 87.44 205 THR A O 1
ATOM 1650 N N . ALA A 1 206 ? 3.456 2.462 -2.398 1.00 87.12 206 ALA A N 1
ATOM 1651 C CA . ALA A 1 206 ? 2.551 3.609 -2.407 1.00 87.12 206 ALA A CA 1
ATOM 1652 C C . ALA A 1 206 ? 1.101 3.212 -2.079 1.00 87.12 206 ALA A C 1
ATOM 1654 O O . ALA A 1 206 ? 0.401 3.964 -1.399 1.00 87.12 206 ALA A O 1
ATOM 1655 N N . TYR A 1 207 ? 0.658 2.026 -2.505 1.00 89.81 207 TYR A N 1
ATOM 1656 C CA . TYR A 1 207 ? -0.629 1.462 -2.111 1.00 89.81 207 TYR A CA 1
ATOM 1657 C C . TYR A 1 207 ? -0.674 1.184 -0.605 1.00 89.81 207 TYR A C 1
ATOM 1659 O O . TYR A 1 207 ? -1.672 1.518 0.027 1.00 89.81 207 TYR A O 1
ATOM 1667 N N . GLY A 1 208 ? 0.405 0.663 -0.011 1.00 87.25 208 GLY A N 1
ATOM 1668 C CA . GLY A 1 208 ? 0.538 0.516 1.442 1.00 87.25 208 GLY A CA 1
ATOM 1669 C C . GLY A 1 208 ? 0.259 1.830 2.177 1.00 87.25 208 GLY A C 1
ATOM 1670 O O . GLY A 1 208 ? -0.683 1.905 2.968 1.00 87.25 208 GLY A O 1
ATOM 1671 N N . TRP A 1 209 ? 0.971 2.903 1.821 1.00 86.31 209 TRP A N 1
ATOM 1672 C CA . TRP A 1 209 ? 0.763 4.234 2.411 1.00 86.31 209 TRP A CA 1
ATOM 1673 C C . TRP A 1 209 ? -0.633 4.801 2.162 1.00 86.31 209 TRP A C 1
ATOM 1675 O O . TRP A 1 209 ? -1.225 5.427 3.048 1.00 86.31 209 TRP A O 1
ATOM 1685 N N . MET A 1 210 ? -1.176 4.586 0.960 1.00 86.81 210 MET A N 1
ATOM 1686 C CA . MET A 1 210 ? -2.548 4.965 0.652 1.00 86.81 210 MET A CA 1
ATOM 1687 C C . MET A 1 210 ? -3.502 4.229 1.589 1.00 86.81 210 MET A C 1
ATOM 1689 O O . MET A 1 210 ? -4.289 4.885 2.257 1.00 86.81 210 MET A O 1
ATOM 1693 N N . SER A 1 211 ? -3.392 2.905 1.708 1.00 85.56 211 SER A N 1
ATOM 1694 C CA . SER A 1 211 ? -4.261 2.064 2.533 1.00 85.56 211 SER A CA 1
ATOM 1695 C C . SER A 1 211 ? -4.203 2.415 4.024 1.00 85.56 211 SER A C 1
ATOM 1697 O O . SER A 1 211 ? -5.241 2.477 4.683 1.00 85.56 211 SER A O 1
ATOM 1699 N N . GLU A 1 212 ? -3.027 2.773 4.542 1.00 84.00 212 GLU A N 1
ATOM 1700 C CA . GLU A 1 212 ? -2.891 3.330 5.886 1.00 84.00 212 GLU A CA 1
ATOM 1701 C C . GLU A 1 212 ? -3.665 4.644 6.007 1.00 84.00 212 GLU A C 1
ATOM 1703 O O . GLU A 1 212 ? -4.400 4.844 6.972 1.00 84.00 212 GLU A O 1
ATOM 1708 N N . ALA A 1 213 ? -3.543 5.548 5.026 1.00 80.25 213 ALA A N 1
ATOM 1709 C CA . ALA A 1 213 ? -4.316 6.793 4.975 1.00 80.25 213 ALA A CA 1
ATOM 1710 C C . ALA A 1 213 ? -5.822 6.556 4.831 1.00 80.25 213 ALA A C 1
ATOM 1712 O O . ALA A 1 213 ? -6.605 7.349 5.353 1.00 80.25 213 ALA A O 1
ATOM 1713 N N . LEU A 1 214 ? -6.216 5.467 4.171 1.00 79.94 214 LEU A N 1
ATOM 1714 C CA . LEU A 1 214 ? -7.603 5.050 4.035 1.00 79.94 214 LEU A CA 1
ATOM 1715 C C . LEU A 1 214 ? -8.166 4.566 5.364 1.00 79.94 214 LEU A C 1
ATOM 1717 O O . LEU A 1 214 ? -9.221 5.020 5.771 1.00 79.94 214 LEU A O 1
ATOM 1721 N N . ILE A 1 215 ? -7.468 3.700 6.091 1.00 82.12 215 ILE A N 1
ATOM 1722 C CA . ILE A 1 215 ? -7.970 3.211 7.385 1.00 82.12 215 ILE A CA 1
ATOM 1723 C C . ILE A 1 215 ? -7.980 4.320 8.429 1.00 82.12 215 ILE A C 1
ATOM 1725 O O . ILE A 1 215 ? -8.902 4.431 9.228 1.00 82.12 215 ILE A O 1
ATOM 1729 N N . SER A 1 216 ? -7.022 5.226 8.331 1.00 77.06 216 SER A N 1
ATOM 1730 C CA . SER A 1 216 ? -6.966 6.469 9.096 1.00 77.06 216 SER A CA 1
ATOM 1731 C C . SER A 1 216 ? -8.108 7.446 8.834 1.00 77.06 216 SER A C 1
ATOM 1733 O O . SER A 1 216 ? -8.289 8.393 9.593 1.00 77.06 216 SER A O 1
ATOM 1735 N N . ALA A 1 217 ? -8.849 7.255 7.743 1.00 75.00 217 ALA A N 1
ATOM 1736 C CA . ALA A 1 217 ? -10.102 7.954 7.523 1.00 75.00 217 ALA A CA 1
ATOM 1737 C C . ALA A 1 217 ? -11.115 7.551 8.597 1.00 75.00 217 ALA A C 1
ATOM 1739 O O . ALA A 1 217 ? -11.802 8.405 9.128 1.00 75.00 217 ALA A O 1
ATOM 1740 N N . PHE A 1 218 ? -11.161 6.264 8.945 1.00 76.75 218 PHE A N 1
ATOM 1741 C CA . PHE A 1 218 ? -12.121 5.675 9.880 1.00 76.75 218 PHE A CA 1
ATOM 1742 C C . PHE A 1 218 ? -11.592 5.586 11.319 1.00 76.75 218 PHE A C 1
ATOM 1744 O O . PHE A 1 218 ? -12.368 5.554 12.272 1.00 76.75 218 PHE A O 1
ATOM 1751 N N . ALA A 1 219 ? -10.271 5.526 11.474 1.00 75.31 219 ALA A N 1
ATOM 1752 C CA . ALA A 1 219 ? -9.572 5.280 12.726 1.00 75.31 219 ALA A CA 1
ATOM 1753 C C . ALA A 1 219 ? -8.662 6.457 13.112 1.00 75.31 219 ALA A C 1
ATOM 1755 O O . ALA A 1 219 ? -8.309 7.310 12.299 1.00 75.31 219 ALA A O 1
ATOM 1756 N N . SER A 1 220 ? -8.232 6.507 14.370 1.00 74.75 220 SER A N 1
ATOM 1757 C CA . SER A 1 220 ? -7.286 7.530 14.820 1.00 74.75 220 SER A CA 1
ATOM 1758 C C . SER A 1 220 ? -5.849 7.158 14.433 1.00 74.75 220 SER A C 1
ATOM 1760 O O . SER A 1 220 ? -5.350 6.107 14.833 1.00 74.75 220 SER A O 1
ATOM 1762 N N . ARG A 1 221 ? -5.167 8.045 13.684 1.00 63.19 221 ARG A N 1
ATOM 1763 C CA . ARG A 1 221 ? -3.765 7.858 13.237 1.00 63.19 221 ARG A CA 1
ATOM 1764 C C . ARG A 1 221 ? -2.733 7.897 14.344 1.00 63.19 221 ARG A C 1
ATOM 1766 O O . ARG A 1 221 ? -1.722 7.206 14.292 1.00 63.19 221 ARG A O 1
ATOM 1773 N N . VAL A 1 222 ? -2.926 8.801 15.294 1.00 70.19 222 VAL A N 1
ATOM 1774 C CA . VAL A 1 222 ? -1.906 9.070 16.301 1.00 70.19 222 VAL A CA 1
ATOM 1775 C C . VAL A 1 222 ? -2.174 8.142 17.463 1.00 70.19 222 VAL A C 1
ATOM 1777 O O . VAL A 1 222 ? -2.936 8.494 18.354 1.00 70.19 222 VAL A O 1
ATOM 1780 N N . VAL A 1 223 ? -1.564 6.958 17.432 1.00 76.75 223 VAL A N 1
ATOM 1781 C CA . VAL A 1 223 ? -1.532 6.056 18.585 1.00 76.75 223 VAL A CA 1
ATOM 1782 C C . VAL A 1 223 ? -0.749 6.769 19.699 1.00 76.75 223 VAL A C 1
ATOM 1784 O O . VAL A 1 223 ? 0.464 6.966 19.552 1.00 76.75 223 VAL A O 1
ATOM 1787 N N . PRO A 1 224 ? -1.399 7.223 20.788 1.00 75.25 224 PRO A N 1
ATOM 1788 C CA . PRO A 1 224 ? -0.706 7.875 21.891 1.00 75.25 224 PRO A CA 1
ATOM 1789 C C . PRO A 1 224 ? 0.354 6.932 22.468 1.00 75.25 224 PRO A C 1
ATOM 1791 O O . PRO A 1 224 ? 0.115 5.735 22.598 1.00 75.25 224 PRO A O 1
ATOM 1794 N N . GLY A 1 225 ? 1.544 7.454 22.765 1.00 66.62 225 GLY A N 1
ATOM 1795 C CA . GLY A 1 225 ? 2.668 6.640 23.241 1.00 66.62 225 GLY A CA 1
ATOM 1796 C C . GLY A 1 225 ? 3.451 5.896 22.148 1.00 66.62 225 GLY A C 1
ATOM 1797 O O . GLY A 1 225 ? 4.493 5.311 22.455 1.00 66.62 225 GLY A O 1
ATOM 1798 N N . LYS A 1 226 ? 3.027 5.950 20.871 1.00 77.81 226 LYS A N 1
ATOM 1799 C CA . LYS A 1 226 ? 3.855 5.493 19.741 1.00 77.81 226 LYS A CA 1
ATOM 1800 C C . LYS A 1 226 ? 4.991 6.506 19.497 1.00 77.81 226 LYS A C 1
ATOM 1802 O O . LYS A 1 226 ? 4.706 7.690 19.296 1.00 77.81 226 LYS A O 1
ATOM 1807 N N . PRO A 1 227 ? 6.270 6.081 19.500 1.00 67.94 227 PRO A N 1
ATOM 1808 C CA . PRO A 1 227 ? 7.401 6.964 19.224 1.00 67.94 227 PRO A CA 1
ATOM 1809 C C . PRO A 1 227 ? 7.286 7.574 17.823 1.00 67.94 227 PRO A C 1
ATOM 1811 O O . PRO A 1 227 ? 6.998 6.856 16.863 1.00 67.94 227 PRO A O 1
ATOM 1814 N N . ARG A 1 228 ? 7.522 8.886 17.697 1.00 64.06 228 ARG A N 1
ATOM 1815 C CA . ARG A 1 228 ? 7.558 9.580 16.401 1.00 64.06 228 ARG A CA 1
ATOM 1816 C C . ARG A 1 228 ? 8.986 9.563 15.850 1.00 64.06 228 ARG A C 1
ATOM 1818 O O . ARG A 1 228 ? 9.923 9.895 16.568 1.00 64.06 228 ARG A O 1
ATOM 1825 N N . GLY A 1 229 ? 9.139 9.178 14.584 1.00 57.09 229 GLY A N 1
ATOM 1826 C CA . GLY A 1 229 ? 10.428 9.157 13.884 1.00 57.09 229 GLY A CA 1
ATOM 1827 C C . GLY A 1 229 ? 11.285 7.899 14.103 1.00 57.09 229 GLY A C 1
ATOM 1828 O O . GLY A 1 229 ? 11.016 7.052 14.957 1.00 57.09 229 GLY A O 1
ATOM 1829 N N . ARG A 1 230 ? 12.343 7.768 13.288 1.00 50.31 230 ARG A N 1
ATOM 1830 C CA . ARG A 1 230 ? 13.321 6.656 13.323 1.00 50.31 230 ARG A CA 1
ATOM 1831 C C . ARG A 1 230 ? 14.400 6.810 14.413 1.00 50.31 230 ARG A C 1
ATOM 1833 O O . ARG A 1 230 ? 15.216 5.911 14.577 1.00 50.31 230 ARG A O 1
ATOM 1840 N N . GLN A 1 231 ? 14.407 7.913 15.161 1.00 43.53 231 GLN A N 1
ATOM 1841 C CA . GLN A 1 231 ? 15.614 8.453 15.804 1.00 43.53 231 GLN A CA 1
ATOM 1842 C C . GLN A 1 231 ? 15.978 7.938 17.210 1.00 43.53 231 GLN A C 1
ATOM 1844 O O . GLN A 1 231 ? 16.726 8.606 17.900 1.00 43.53 231 GLN A O 1
ATOM 1849 N N . ASN A 1 232 ? 15.543 6.759 17.662 1.00 49.56 232 ASN A N 1
ATOM 1850 C CA . ASN A 1 232 ? 16.086 6.209 18.918 1.00 49.56 232 ASN A CA 1
ATOM 1851 C C . ASN A 1 232 ? 16.043 4.676 18.922 1.00 49.56 232 ASN A C 1
ATOM 1853 O O . ASN A 1 232 ? 14.972 4.068 18.814 1.00 49.56 232 ASN A O 1
ATOM 1857 N N . GLU A 1 233 ? 17.208 4.036 19.061 1.00 49.56 233 GLU A N 1
ATOM 1858 C CA . GLU A 1 233 ? 17.342 2.575 19.174 1.00 49.56 233 GLU A CA 1
ATOM 1859 C C . GLU A 1 233 ? 16.585 2.024 20.390 1.00 49.56 233 GLU A C 1
ATOM 1861 O O . GLU A 1 233 ? 15.923 0.993 20.277 1.00 49.56 233 GLU A O 1
ATOM 1866 N N . THR A 1 234 ? 16.528 2.783 21.491 1.00 53.94 234 THR A N 1
ATOM 1867 C CA . THR A 1 234 ? 15.723 2.484 22.694 1.00 53.94 234 THR A CA 1
ATOM 1868 C C . THR A 1 234 ? 14.217 2.412 22.427 1.00 53.94 234 THR A C 1
ATOM 1870 O O . THR A 1 234 ? 13.462 1.858 23.222 1.00 53.94 234 THR A O 1
ATOM 1873 N N . HIS A 1 235 ? 13.742 2.933 21.293 1.00 56.41 235 HIS A N 1
ATOM 1874 C CA . HIS A 1 235 ? 12.342 2.825 20.900 1.00 56.41 235 HIS A CA 1
ATOM 1875 C C . HIS A 1 235 ? 12.045 1.588 20.054 1.00 56.41 235 HIS A C 1
ATOM 1877 O O . HIS A 1 235 ? 10.869 1.324 19.815 1.00 56.41 235 HIS A O 1
ATOM 1883 N N . ARG A 1 236 ? 13.041 0.848 19.532 1.00 62.22 236 ARG A N 1
ATOM 1884 C CA . ARG A 1 236 ? 12.793 -0.388 18.748 1.00 62.22 236 ARG A CA 1
ATOM 1885 C C . ARG A 1 236 ? 11.992 -1.423 19.545 1.00 62.22 236 ARG A C 1
ATOM 1887 O O . ARG A 1 236 ? 11.176 -2.124 18.957 1.00 62.22 236 ARG A O 1
ATOM 1894 N N . GLU A 1 237 ? 12.149 -1.422 20.864 1.00 77.62 237 GLU A N 1
ATOM 1895 C CA . GLU A 1 237 ? 11.447 -2.321 21.783 1.00 77.62 237 GLU A CA 1
ATOM 1896 C C . GLU A 1 237 ? 10.002 -1.906 22.098 1.00 77.62 237 GLU A C 1
ATOM 1898 O O . GLU A 1 237 ? 9.269 -2.688 22.696 1.00 77.62 237 GLU A O 1
ATOM 1903 N N . ASN A 1 238 ? 9.554 -0.697 21.725 1.00 87.06 238 ASN A N 1
ATOM 1904 C CA . ASN A 1 238 ? 8.176 -0.286 21.999 1.00 87.06 238 ASN A CA 1
ATOM 1905 C C . ASN A 1 238 ? 7.210 -1.076 21.094 1.00 87.06 238 ASN A C 1
ATOM 1907 O O . ASN A 1 238 ? 7.241 -0.893 19.871 1.00 87.06 238 ASN A O 1
ATOM 1911 N N . PRO A 1 239 ? 6.321 -1.913 21.657 1.00 91.12 239 PRO A N 1
ATOM 1912 C CA . PRO A 1 239 ? 5.479 -2.786 20.858 1.00 91.12 239 PRO A CA 1
ATOM 1913 C C . PRO A 1 239 ? 4.367 -2.031 20.109 1.00 91.12 239 PRO A C 1
ATOM 1915 O O . PRO A 1 239 ? 3.869 -2.538 19.106 1.00 91.12 239 PRO A O 1
ATOM 1918 N N . LEU A 1 240 ? 4.045 -0.784 20.490 1.00 91.38 240 LEU A N 1
ATOM 1919 C CA . LEU A 1 240 ? 3.138 0.087 19.725 1.00 91.38 240 LEU A CA 1
ATOM 1920 C C . LEU A 1 240 ? 3.700 0.487 18.354 1.00 91.38 240 LEU A C 1
ATOM 1922 O O . LEU A 1 240 ? 2.967 1.037 17.535 1.00 91.38 240 LEU A O 1
ATOM 1926 N N . LYS A 1 241 ? 4.983 0.220 18.067 1.00 88.69 241 LYS A N 1
ATOM 1927 C CA . LYS A 1 241 ? 5.545 0.448 16.729 1.00 88.69 241 LYS A CA 1
ATOM 1928 C C . LYS A 1 241 ? 4.830 -0.351 15.642 1.00 88.69 241 LYS A C 1
ATOM 1930 O O . LYS A 1 241 ? 4.698 0.170 14.540 1.00 88.69 241 LYS A O 1
ATOM 1935 N N . GLU A 1 242 ? 4.322 -1.536 15.976 1.00 91.56 242 GLU A N 1
ATOM 1936 C CA . GLU A 1 242 ? 3.575 -2.393 15.045 1.00 91.56 242 GLU A CA 1
ATOM 1937 C C . GLU A 1 242 ? 2.107 -1.992 14.885 1.00 91.56 242 GLU A C 1
ATOM 1939 O O . GLU A 1 242 ? 1.403 -2.593 14.081 1.00 91.56 242 GLU A O 1
ATOM 1944 N N . ILE A 1 243 ? 1.618 -1.023 15.664 1.00 92.94 243 ILE A N 1
ATOM 1945 C CA . ILE A 1 243 ? 0.222 -0.581 15.627 1.00 92.94 243 ILE A CA 1
ATOM 1946 C C . ILE A 1 243 ? 0.129 0.680 14.776 1.00 92.94 243 ILE A C 1
ATOM 1948 O O . ILE A 1 243 ? 0.709 1.712 15.113 1.00 92.94 243 ILE A O 1
ATOM 1952 N N . ASP A 1 244 ? -0.597 0.607 13.669 1.00 89.69 244 ASP A N 1
ATOM 1953 C CA . ASP A 1 244 ? -0.715 1.673 12.672 1.00 89.69 244 ASP A CA 1
ATOM 1954 C C . ASP A 1 244 ? -1.871 2.626 12.972 1.00 89.69 244 ASP A C 1
ATOM 1956 O O . ASP A 1 244 ? -1.782 3.821 12.692 1.00 89.69 244 ASP A O 1
ATOM 1960 N N . ALA A 1 245 ? -2.938 2.115 13.585 1.00 91.12 245 ALA A N 1
ATOM 1961 C CA . ALA A 1 245 ? -4.098 2.899 13.981 1.00 91.12 245 ALA A CA 1
ATOM 1962 C C . ALA A 1 245 ? -4.793 2.282 15.199 1.00 91.12 245 ALA A C 1
ATOM 1964 O O . ALA A 1 245 ? -4.513 1.150 15.590 1.00 91.12 245 ALA A O 1
ATOM 1965 N N . TYR A 1 246 ? -5.741 3.012 15.781 1.00 91.94 246 TYR A N 1
ATOM 1966 C CA . TYR A 1 246 ? -6.710 2.427 16.703 1.00 91.94 246 TYR A CA 1
ATOM 1967 C C . TYR A 1 246 ? -8.126 2.887 16.366 1.00 91.94 246 TYR A C 1
ATOM 1969 O O . TYR A 1 246 ? -8.357 4.042 15.986 1.00 91.94 246 TYR A O 1
ATOM 1977 N N . PHE A 1 247 ? -9.074 1.974 16.521 1.00 89.50 247 PHE A N 1
ATOM 1978 C CA . PHE A 1 247 ? -10.497 2.247 16.428 1.00 89.50 247 PHE A CA 1
ATOM 1979 C C . PHE A 1 247 ? -11.090 2.288 17.832 1.00 89.50 247 PHE A C 1
ATOM 1981 O O . PHE A 1 247 ? -10.675 1.525 18.699 1.00 89.50 247 PHE A O 1
ATOM 1988 N N . ARG A 1 248 ? -12.036 3.198 18.066 1.00 87.75 248 ARG A N 1
ATOM 1989 C CA . ARG A 1 248 ? -12.758 3.294 19.333 1.00 87.75 248 ARG A CA 1
ATOM 1990 C C . ARG A 1 248 ? -14.247 3.207 19.065 1.00 87.75 248 ARG A C 1
ATOM 1992 O O . ARG A 1 248 ? -14.785 4.045 18.342 1.00 87.75 248 ARG A O 1
ATOM 1999 N N . SER A 1 249 ? -14.892 2.210 19.652 1.00 85.38 249 SER A N 1
ATOM 2000 C CA . SER A 1 249 ? -16.335 2.048 19.568 1.00 85.38 249 SER A CA 1
ATOM 2001 C C . SER A 1 249 ? -17.059 3.120 20.400 1.00 85.38 249 SER A C 1
ATOM 2003 O O . SER A 1 249 ? -16.487 3.672 21.347 1.00 85.38 249 SER A O 1
ATOM 2005 N N . PRO A 1 250 ? -18.354 3.369 20.131 1.00 78.56 250 PRO A N 1
ATOM 2006 C CA . PRO A 1 250 ? -19.186 4.213 20.989 1.00 78.56 250 PRO A CA 1
ATOM 2007 C C . PRO A 1 250 ? -19.292 3.718 22.441 1.00 78.56 250 PRO A C 1
ATOM 2009 O O . PRO A 1 250 ? -19.547 4.517 23.337 1.00 78.56 250 PRO A O 1
ATOM 2012 N N . SER A 1 251 ? -19.079 2.419 22.690 1.00 84.25 251 SER A N 1
ATOM 2013 C CA . SER A 1 251 ? -19.072 1.835 24.038 1.00 84.25 251 SER A CA 1
ATOM 2014 C C . SER A 1 251 ? -17.760 2.053 24.804 1.00 84.25 251 SER A C 1
ATOM 2016 O O . SER A 1 251 ? -17.671 1.654 25.961 1.00 84.25 251 SER A O 1
ATOM 2018 N N . GLY A 1 252 ? -16.746 2.673 24.188 1.00 87.50 252 GLY A N 1
ATOM 2019 C CA . GLY A 1 252 ? -15.430 2.872 24.801 1.00 87.50 252 GLY A CA 1
ATOM 2020 C C . GLY A 1 252 ? -14.500 1.659 24.692 1.00 87.50 252 GLY A C 1
ATOM 2021 O O . GLY A 1 252 ? -13.486 1.604 25.385 1.00 87.50 252 GLY A O 1
ATOM 2022 N N . GLU A 1 253 ? -14.809 0.686 23.833 1.00 93.69 253 GLU A N 1
ATOM 2023 C CA . GLU A 1 253 ? -13.876 -0.392 23.486 1.00 93.69 253 GLU A CA 1
ATOM 2024 C C . GLU A 1 253 ? -12.887 0.100 22.420 1.00 93.69 253 GLU A C 1
ATOM 2026 O O . GLU A 1 253 ? -13.254 0.854 21.517 1.00 93.69 253 GLU A O 1
ATOM 2031 N N . ILE A 1 254 ? -11.629 -0.321 22.520 1.00 94.38 254 ILE A N 1
ATOM 2032 C CA . ILE A 1 254 ? -10.547 0.054 21.611 1.00 94.38 254 ILE A CA 1
ATOM 2033 C C . ILE A 1 254 ? -10.013 -1.193 20.917 1.00 94.38 254 ILE A C 1
ATOM 2035 O O . ILE A 1 254 ? -9.569 -2.133 21.577 1.00 94.38 254 ILE A O 1
ATOM 2039 N N . ASP A 1 255 ? -9.969 -1.146 19.593 1.00 95.56 255 ASP A N 1
ATOM 2040 C CA . ASP A 1 255 ? -9.286 -2.130 18.763 1.00 95.56 255 ASP A CA 1
ATOM 2041 C C . ASP A 1 255 ? -7.990 -1.509 18.231 1.00 95.56 255 ASP A C 1
ATOM 2043 O O . ASP A 1 255 ? -8.005 -0.473 17.557 1.00 95.56 255 ASP A O 1
ATOM 2047 N N . LEU A 1 256 ? -6.848 -2.113 18.563 1.00 95.69 256 LEU A N 1
ATOM 2048 C CA . LEU A 1 256 ? -5.546 -1.709 18.028 1.00 95.69 256 LEU A CA 1
ATOM 2049 C C . LEU A 1 256 ? -5.350 -2.365 16.669 1.00 95.69 256 LEU A C 1
ATOM 2051 O O . LEU A 1 256 ? -5.542 -3.565 16.551 1.00 95.69 256 LEU A O 1
ATOM 2055 N N . ILE A 1 257 ? -4.946 -1.620 15.647 1.00 95.12 257 ILE A N 1
ATOM 2056 C CA . ILE A 1 257 ? -4.881 -2.126 14.276 1.00 95.12 257 ILE A CA 1
ATOM 2057 C C . ILE A 1 257 ? -3.439 -2.090 13.776 1.00 95.12 257 ILE A C 1
ATOM 2059 O O . ILE A 1 257 ? -2.825 -1.028 13.723 1.00 95.12 257 ILE A O 1
ATOM 2063 N N . SER A 1 258 ? -2.927 -3.246 13.363 1.00 95.00 258 SER A N 1
ATOM 2064 C CA . SER A 1 258 ? -1.708 -3.392 12.566 1.00 95.00 258 SER A CA 1
ATOM 2065 C C . SER A 1 258 ? -2.086 -3.773 11.143 1.00 95.00 258 SER A C 1
ATOM 2067 O O . SER A 1 258 ? -2.796 -4.756 10.928 1.00 95.00 258 SER A O 1
ATOM 2069 N N . LEU A 1 259 ? -1.637 -2.994 10.169 1.00 94.38 259 LEU A N 1
ATOM 2070 C CA . LEU A 1 259 ? -2.043 -3.091 8.779 1.00 94.38 259 LEU A CA 1
ATOM 2071 C C . LEU A 1 259 ? -0.952 -3.694 7.921 1.00 94.38 259 LEU A C 1
ATOM 2073 O O . LEU A 1 259 ? 0.233 -3.390 8.063 1.00 94.38 259 LEU A O 1
ATOM 2077 N N . LYS A 1 260 ? -1.385 -4.535 6.987 1.00 94.25 260 LYS A N 1
ATOM 2078 C CA . LYS A 1 260 ? -0.583 -5.069 5.894 1.00 94.25 260 LYS A CA 1
ATOM 2079 C C . LYS A 1 260 ? -1.372 -4.943 4.601 1.00 94.25 260 LYS A C 1
ATOM 2081 O O . LYS A 1 260 ? -2.585 -5.147 4.581 1.00 94.25 260 LYS A O 1
ATOM 2086 N N . ALA A 1 261 ? -0.675 -4.623 3.517 1.00 89.81 261 ALA A N 1
ATOM 2087 C CA . ALA A 1 261 ? -1.315 -4.470 2.219 1.00 89.81 261 ALA A CA 1
ATOM 2088 C C . ALA A 1 261 ? -1.936 -5.797 1.750 1.00 89.81 261 ALA A C 1
ATOM 2090 O O . ALA A 1 261 ? -3.095 -5.824 1.364 1.00 89.81 261 ALA A O 1
ATOM 2091 N N . GLY A 1 262 ? -1.213 -6.918 1.834 1.00 91.25 262 GLY A N 1
ATOM 2092 C CA . GLY A 1 262 ? -1.670 -8.181 1.258 1.00 91.25 262 GLY A CA 1
ATOM 2093 C C . GLY A 1 262 ? -1.198 -9.453 1.970 1.00 91.25 262 GLY A C 1
ATOM 2094 O O . GLY A 1 262 ? -0.413 -9.397 2.921 1.00 91.25 262 GLY A O 1
ATOM 2095 N N . PRO A 1 263 ? -1.645 -10.629 1.486 1.00 90.06 263 PRO A N 1
ATOM 2096 C CA . PRO A 1 263 ? -1.362 -11.937 2.098 1.00 90.06 263 PRO A CA 1
ATOM 2097 C C . PRO A 1 263 ? 0.124 -12.327 2.179 1.00 90.06 263 PRO A C 1
ATOM 2099 O O . PRO A 1 263 ? 0.492 -13.212 2.959 1.00 90.06 263 PRO A O 1
ATOM 2102 N N . MET A 1 264 ? 0.969 -11.689 1.363 1.00 89.31 264 MET A N 1
ATOM 2103 C CA . MET A 1 264 ? 2.407 -11.966 1.237 1.00 89.31 264 MET A CA 1
ATOM 2104 C C . MET A 1 264 ? 3.296 -10.826 1.757 1.00 89.31 264 MET A C 1
ATOM 2106 O O . MET A 1 264 ? 4.508 -10.879 1.592 1.00 89.31 264 MET A O 1
ATOM 2110 N N . THR A 1 265 ? 2.724 -9.799 2.397 1.00 89.00 265 THR A N 1
ATOM 2111 C CA . THR A 1 265 ? 3.480 -8.606 2.822 1.00 89.00 265 THR A CA 1
ATOM 2112 C C . THR A 1 265 ? 4.567 -8.903 3.859 1.00 89.00 265 THR A C 1
ATOM 2114 O O . THR A 1 265 ? 5.537 -8.155 3.942 1.00 89.00 265 THR A O 1
ATOM 2117 N N . ILE A 1 266 ? 4.428 -9.965 4.661 1.00 92.88 266 ILE A N 1
ATOM 2118 C CA . ILE A 1 266 ? 5.402 -10.307 5.706 1.00 92.88 266 ILE A CA 1
ATOM 2119 C C . ILE A 1 266 ? 6.017 -11.691 5.500 1.00 92.88 266 ILE A C 1
ATOM 2121 O O . ILE A 1 266 ? 5.358 -12.636 5.061 1.00 92.88 266 ILE A O 1
ATOM 2125 N N . ASN A 1 267 ? 7.286 -11.806 5.885 1.00 94.44 267 ASN A N 1
ATOM 2126 C CA . ASN A 1 267 ? 7.997 -13.074 6.008 1.00 94.44 267 ASN A CA 1
ATOM 2127 C C . ASN A 1 267 ? 7.859 -13.656 7.432 1.00 94.44 267 ASN A C 1
ATOM 2129 O O . ASN A 1 267 ? 7.231 -13.055 8.307 1.00 94.44 267 ASN A O 1
ATOM 2133 N N . ASP A 1 268 ? 8.444 -14.836 7.666 1.00 95.06 268 ASP A N 1
ATOM 2134 C CA . ASP A 1 268 ? 8.346 -15.525 8.961 1.00 95.06 268 ASP A CA 1
ATOM 2135 C C . ASP A 1 268 ? 9.015 -14.740 10.103 1.00 95.06 268 ASP A C 1
ATOM 2137 O O . ASP A 1 268 ? 8.461 -14.671 11.200 1.00 95.06 268 ASP A O 1
ATOM 2141 N N . SER A 1 269 ? 10.157 -14.091 9.851 1.00 96.19 269 SER A N 1
ATOM 2142 C CA . SER A 1 269 ? 10.856 -13.279 10.858 1.00 96.19 269 SER A CA 1
ATOM 2143 C C . SER A 1 269 ? 9.991 -12.118 11.351 1.00 96.19 269 SER A C 1
ATOM 2145 O O . SER A 1 269 ? 9.829 -11.939 12.558 1.00 96.19 269 SER A O 1
ATOM 2147 N N . ALA A 1 270 ? 9.365 -11.381 10.428 1.00 94.94 270 ALA A N 1
ATOM 2148 C CA . ALA A 1 270 ? 8.448 -10.294 10.761 1.00 94.94 270 ALA A CA 1
ATOM 2149 C C . ALA A 1 270 ? 7.197 -10.808 11.497 1.00 94.94 270 ALA A C 1
ATOM 2151 O O . ALA A 1 270 ? 6.747 -10.188 12.459 1.00 94.94 270 ALA A O 1
ATOM 2152 N N . ALA A 1 271 ? 6.660 -11.970 11.108 1.00 97.06 271 ALA A N 1
ATOM 2153 C CA . ALA A 1 271 ? 5.524 -12.581 11.800 1.00 97.06 271 ALA A CA 1
ATOM 2154 C C . ALA A 1 271 ? 5.853 -12.949 13.260 1.00 97.06 271 ALA A C 1
ATOM 2156 O O . ALA A 1 271 ? 5.046 -12.703 14.159 1.00 97.06 271 ALA A O 1
ATOM 2157 N N . ILE A 1 272 ? 7.043 -13.506 13.510 1.00 96.75 272 ILE A N 1
ATOM 2158 C CA . ILE A 1 272 ? 7.522 -13.851 14.858 1.00 96.75 272 ILE A CA 1
ATOM 2159 C C . ILE A 1 272 ? 7.735 -12.593 15.706 1.00 96.75 272 ILE A C 1
ATOM 2161 O O . ILE A 1 272 ? 7.350 -12.571 16.877 1.00 96.75 272 ILE A O 1
ATOM 2165 N N . GLU A 1 273 ? 8.322 -11.543 15.130 1.00 95.25 273 GLU A N 1
ATOM 2166 C CA . GLU A 1 273 ? 8.519 -10.267 15.818 1.00 95.25 273 GLU A CA 1
ATOM 2167 C C . GLU A 1 273 ? 7.179 -9.640 16.227 1.00 95.25 273 GLU A C 1
ATOM 2169 O O . GLU A 1 273 ? 6.990 -9.299 17.397 1.00 95.25 273 GLU A O 1
ATOM 2174 N N . MET A 1 274 ? 6.217 -9.572 15.301 1.00 96.06 274 MET A N 1
ATOM 2175 C CA . MET A 1 274 ? 4.868 -9.073 15.580 1.00 96.06 274 MET A CA 1
ATOM 2176 C C . MET A 1 274 ? 4.171 -9.891 16.669 1.00 96.06 274 MET A C 1
ATOM 2178 O O . MET A 1 274 ? 3.626 -9.314 17.608 1.00 96.06 274 MET A O 1
ATOM 2182 N N . ARG A 1 275 ? 4.240 -11.228 16.600 1.00 97.38 275 ARG A N 1
ATOM 2183 C CA . ARG A 1 275 ? 3.701 -12.124 17.635 1.00 97.38 275 ARG A CA 1
ATOM 2184 C C . ARG A 1 275 ? 4.230 -11.756 19.021 1.00 97.38 275 ARG A C 1
ATOM 2186 O O . ARG A 1 275 ? 3.461 -11.664 19.975 1.00 97.38 275 ARG A O 1
ATOM 2193 N N . ASN A 1 276 ? 5.542 -11.558 19.137 1.00 96.38 276 ASN A N 1
ATOM 2194 C CA . ASN A 1 276 ? 6.180 -11.238 20.410 1.00 96.38 276 ASN A CA 1
ATOM 2195 C C . ASN A 1 276 ? 5.765 -9.843 20.908 1.00 96.38 276 ASN A C 1
ATOM 2197 O O . ASN A 1 276 ? 5.445 -9.689 22.083 1.00 96.38 276 ASN A O 1
ATOM 2201 N N . LYS A 1 277 ? 5.693 -8.841 20.024 1.00 95.62 277 LYS A N 1
ATOM 2202 C CA . LYS A 1 277 ? 5.244 -7.486 20.389 1.00 95.62 277 LYS A CA 1
ATOM 2203 C C . LYS A 1 277 ? 3.769 -7.452 20.801 1.00 95.62 277 LYS A C 1
ATOM 2205 O O . LYS A 1 277 ? 3.424 -6.771 21.764 1.00 95.62 277 LYS A O 1
ATOM 2210 N N . PHE A 1 278 ? 2.905 -8.220 20.140 1.00 96.94 278 PHE A N 1
ATOM 2211 C CA . PHE A 1 278 ? 1.491 -8.316 20.508 1.00 96.94 278 PHE A CA 1
ATOM 2212 C C . PHE A 1 278 ? 1.291 -8.985 21.868 1.00 96.94 278 PHE A C 1
ATOM 2214 O O . PHE A 1 278 ? 0.479 -8.491 22.643 1.00 96.94 278 PHE A O 1
ATOM 2221 N N . LYS A 1 279 ? 2.083 -10.013 22.216 1.00 96.88 279 LYS A N 1
ATOM 2222 C CA . LYS A 1 279 ? 2.088 -10.582 23.579 1.00 96.88 279 LYS A CA 1
ATOM 2223 C C . LYS A 1 279 ? 2.345 -9.513 24.634 1.00 96.88 279 LYS A C 1
ATOM 2225 O O . LYS A 1 279 ? 1.569 -9.387 25.574 1.00 96.88 279 LYS A O 1
ATOM 2230 N N . VAL A 1 280 ? 3.381 -8.697 24.427 1.00 95.81 280 VAL A N 1
ATOM 2231 C CA . VAL A 1 280 ? 3.730 -7.610 25.353 1.00 95.81 280 VAL A CA 1
ATOM 2232 C C . VAL A 1 280 ? 2.594 -6.587 25.470 1.00 95.81 280 VAL A C 1
ATOM 2234 O O . VAL A 1 280 ? 2.282 -6.166 26.579 1.00 95.81 280 VAL A O 1
ATOM 2237 N N . LEU A 1 281 ? 1.940 -6.205 24.364 1.00 95.12 281 LEU A N 1
ATOM 2238 C CA . LEU A 1 281 ? 0.787 -5.289 24.411 1.00 95.12 281 LEU A CA 1
ATOM 2239 C C . LEU A 1 281 ? -0.403 -5.876 25.166 1.00 95.12 281 LEU A C 1
ATOM 2241 O O . LEU A 1 281 ? -1.031 -5.168 25.949 1.00 95.12 281 LEU A O 1
ATOM 2245 N N . ILE A 1 282 ? -0.708 -7.152 24.933 1.00 96.25 282 ILE A N 1
ATOM 2246 C CA . ILE A 1 282 ? -1.826 -7.847 25.574 1.00 96.25 282 ILE A CA 1
ATOM 2247 C C . ILE A 1 282 ? -1.594 -7.974 27.075 1.00 96.25 282 ILE A C 1
ATOM 2249 O O . ILE A 1 282 ? -2.489 -7.696 27.871 1.00 96.25 282 ILE A O 1
ATOM 2253 N N . GLU A 1 283 ? -0.384 -8.356 27.477 1.00 96.31 283 GLU A N 1
ATOM 2254 C CA . GLU A 1 283 ? 0.003 -8.372 28.884 1.00 96.31 283 GLU A CA 1
ATOM 2255 C C . GLU A 1 283 ? -0.075 -6.973 29.502 1.00 96.31 283 GLU A C 1
ATOM 2257 O O . GLU A 1 283 ? -0.541 -6.843 30.631 1.00 96.31 283 GLU A O 1
ATOM 2262 N N . ASP A 1 284 ? 0.327 -5.929 28.771 1.00 95.62 284 ASP A N 1
ATOM 2263 C CA . ASP A 1 284 ? 0.263 -4.543 29.235 1.00 95.62 284 ASP A CA 1
ATOM 2264 C C . ASP A 1 284 ? -1.176 -4.096 29.510 1.00 95.62 284 ASP A C 1
ATOM 2266 O O . ASP A 1 284 ? -1.474 -3.673 30.623 1.00 95.62 284 ASP A O 1
ATOM 2270 N N . PHE A 1 285 ? -2.104 -4.238 28.557 1.00 94.50 285 PHE A N 1
ATOM 2271 C CA . PHE A 1 285 ? -3.474 -3.756 28.773 1.00 94.50 285 PHE A CA 1
ATOM 2272 C C . PHE A 1 285 ? -4.296 -4.624 29.740 1.00 94.50 285 PHE A C 1
ATOM 2274 O O . PHE A 1 285 ? -5.336 -4.172 30.225 1.00 94.50 285 PHE A O 1
ATOM 2281 N N . LYS A 1 286 ? -3.837 -5.837 30.076 1.00 94.44 286 LYS A N 1
ATOM 2282 C CA . LYS A 1 286 ? -4.423 -6.670 31.143 1.00 94.44 286 LYS A CA 1
ATOM 2283 C C . LYS A 1 286 ? -3.998 -6.247 32.550 1.00 94.44 286 LYS A C 1
ATOM 2285 O O . LYS A 1 286 ? -4.662 -6.625 33.514 1.00 94.44 286 LYS A O 1
ATOM 2290 N N . ARG A 1 287 ? -2.922 -5.467 32.689 1.00 94.75 287 ARG A N 1
ATOM 2291 C CA . ARG A 1 287 ? -2.471 -4.956 33.991 1.00 94.75 287 ARG A CA 1
ATOM 2292 C C . ARG A 1 287 ? -3.419 -3.889 34.545 1.00 94.75 287 ARG A C 1
ATOM 2294 O O . ARG A 1 287 ? -4.115 -3.219 33.763 1.00 94.75 287 ARG A O 1
ATOM 2301 N N . PRO A 1 288 ? -3.407 -3.679 35.878 1.00 95.44 288 PRO A N 1
ATOM 2302 C CA . PRO A 1 288 ? -4.004 -2.500 36.494 1.00 95.44 288 PRO A CA 1
ATOM 2303 C C . PRO A 1 288 ? -3.544 -1.223 35.788 1.00 95.44 288 PRO A C 1
ATOM 2305 O O . PRO A 1 288 ? -2.389 -1.118 35.379 1.00 95.44 288 PRO A O 1
ATOM 2308 N N . PHE A 1 289 ? -4.438 -0.241 35.648 1.00 93.44 289 PHE A N 1
ATOM 2309 C CA . PHE A 1 289 ? -4.185 0.978 34.870 1.00 93.44 289 PHE A CA 1
ATOM 2310 C C . PHE A 1 289 ? -2.874 1.692 35.251 1.00 93.44 289 PHE A C 1
ATOM 2312 O O . PHE A 1 289 ? -2.164 2.187 34.380 1.00 93.44 289 PHE A O 1
ATOM 2319 N N . GLN A 1 290 ? -2.538 1.719 36.542 1.00 93.75 290 GLN A N 1
ATOM 2320 C CA . GLN A 1 290 ? -1.343 2.371 37.085 1.00 93.75 290 GLN A CA 1
ATOM 2321 C C . GLN A 1 290 ? -0.036 1.648 36.722 1.00 93.75 290 GLN A C 1
ATOM 2323 O O . GLN A 1 290 ? 1.030 2.250 36.795 1.00 93.75 290 GLN A O 1
ATOM 2328 N N . GLU A 1 291 ? -0.112 0.376 36.328 1.00 94.38 291 GLU A N 1
ATOM 2329 C CA . GLU A 1 291 ? 1.036 -0.469 35.976 1.00 94.38 291 GLU A CA 1
ATOM 2330 C C . GLU A 1 291 ? 1.243 -0.596 34.458 1.00 94.38 291 GLU A C 1
ATOM 2332 O O . GLU A 1 291 ? 2.210 -1.222 34.009 1.00 94.38 291 GLU A O 1
ATOM 2337 N N . ARG A 1 292 ? 0.334 -0.027 33.653 1.00 93.50 292 ARG A N 1
ATOM 2338 C CA . ARG A 1 292 ? 0.428 -0.040 32.189 1.00 93.50 292 ARG A CA 1
ATOM 2339 C C . ARG A 1 292 ? 1.548 0.887 31.739 1.00 93.50 292 ARG A C 1
ATOM 2341 O O . ARG A 1 292 ? 1.568 2.064 32.086 1.00 93.50 292 ARG A O 1
ATOM 2348 N N . ARG A 1 293 ? 2.455 0.372 30.917 1.00 91.38 293 ARG A N 1
ATOM 2349 C CA . ARG A 1 293 ? 3.598 1.108 30.369 1.00 91.38 293 ARG A CA 1
ATOM 2350 C C . ARG A 1 293 ? 3.312 1.690 28.991 1.00 91.38 293 ARG A C 1
ATOM 2352 O O . ARG A 1 293 ? 3.809 2.768 28.678 1.00 91.38 293 ARG A O 1
ATOM 2359 N N . TYR A 1 294 ? 2.564 0.975 28.154 1.00 91.25 294 TYR A N 1
ATOM 2360 C CA . TYR A 1 294 ? 2.385 1.348 26.746 1.00 91.25 294 TYR A CA 1
ATOM 2361 C C . TYR A 1 294 ? 0.983 1.884 26.474 1.00 91.25 294 TYR A C 1
ATOM 2363 O O . TYR A 1 294 ? 0.811 2.873 25.769 1.00 91.25 294 TYR A O 1
ATOM 2371 N N . THR A 1 295 ? -0.030 1.257 27.060 1.00 92.38 295 THR A N 1
ATOM 2372 C CA . THR A 1 295 ? -1.439 1.492 26.724 1.00 92.38 295 THR A CA 1
ATOM 2373 C C . THR A 1 295 ? -2.165 2.439 27.680 1.00 92.38 295 THR A C 1
ATOM 2375 O O . THR A 1 295 ? -3.354 2.715 27.502 1.00 92.38 295 THR A O 1
ATOM 2378 N N . GLN A 1 296 ? -1.465 2.981 28.681 1.00 92.12 296 GLN A N 1
ATOM 2379 C CA . GLN A 1 296 ? -2.051 3.877 29.679 1.00 92.12 296 GLN A CA 1
ATOM 2380 C C . GLN A 1 296 ? -2.737 5.086 29.025 1.00 92.12 296 GLN A C 1
ATOM 2382 O O . GLN A 1 296 ? -3.927 5.309 29.232 1.00 92.12 296 GLN A O 1
ATOM 2387 N N . GLU A 1 297 ? -2.033 5.801 28.145 1.00 90.12 297 GLU A N 1
ATOM 2388 C CA . GLU A 1 297 ? -2.570 6.984 27.458 1.00 90.12 297 GLU A CA 1
ATOM 2389 C C . GLU A 1 297 ? -3.789 6.688 26.574 1.00 90.12 297 GLU A C 1
ATOM 2391 O O . GLU A 1 297 ? -4.671 7.535 26.443 1.00 90.12 297 GLU A O 1
ATOM 2396 N N . LEU A 1 298 ? -3.872 5.486 25.992 1.00 89.00 298 LEU A N 1
ATOM 2397 C CA . LEU A 1 298 ? -5.027 5.058 25.194 1.00 89.00 298 LEU A CA 1
ATOM 2398 C C . LEU A 1 298 ? -6.287 4.875 26.050 1.00 89.00 298 LEU A C 1
ATOM 2400 O O . LEU A 1 298 ? -7.394 5.031 25.541 1.00 89.00 298 LEU A O 1
ATOM 2404 N N . THR A 1 299 ? -6.119 4.555 27.332 1.00 91.75 299 THR A N 1
ATOM 2405 C CA . THR A 1 299 ? -7.197 4.131 28.243 1.00 91.75 299 THR A CA 1
ATOM 2406 C C . THR A 1 299 ? -7.458 5.114 29.385 1.00 91.75 299 THR A C 1
ATOM 2408 O O . THR A 1 299 ? -8.253 4.836 30.279 1.00 91.75 299 THR A O 1
ATOM 2411 N N . LYS A 1 300 ? -6.812 6.287 29.366 1.00 92.06 300 LYS A N 1
ATOM 2412 C CA . LYS A 1 300 ? -6.877 7.280 30.454 1.00 92.06 300 LYS A CA 1
ATOM 2413 C C . LYS A 1 300 ? -8.261 7.877 30.702 1.00 92.06 300 LYS A C 1
ATOM 2415 O O . LYS A 1 300 ? -8.513 8.401 31.779 1.00 92.06 300 LYS A O 1
ATOM 2420 N N . ASP A 1 301 ? -9.144 7.810 29.714 1.00 89.44 301 ASP A N 1
ATOM 2421 C CA . ASP A 1 301 ? -10.533 8.266 29.795 1.00 89.44 301 ASP A CA 1
ATOM 2422 C C . ASP A 1 301 ? -11.504 7.160 30.248 1.00 89.44 301 ASP A C 1
ATOM 2424 O O . ASP A 1 301 ? -12.717 7.326 30.157 1.00 89.44 301 ASP A O 1
ATOM 2428 N N . GLY A 1 302 ? -10.980 6.028 30.729 1.00 90.50 302 GLY A N 1
ATOM 2429 C CA . GLY A 1 302 ? -11.770 4.883 31.184 1.00 90.50 302 GLY A CA 1
ATOM 2430 C C . GLY A 1 302 ? -12.122 3.883 30.084 1.00 90.50 302 GLY A C 1
ATOM 2431 O O . GLY A 1 302 ? -12.765 2.875 30.367 1.00 90.50 302 GLY A O 1
ATOM 2432 N N . SER A 1 303 ? -11.690 4.117 28.843 1.00 92.75 303 SER A N 1
ATOM 2433 C CA . SER A 1 303 ? -11.881 3.150 27.758 1.00 92.75 303 SER A CA 1
ATOM 2434 C C . SER A 1 303 ? -11.004 1.912 27.914 1.00 92.75 303 SER A C 1
ATOM 2436 O O . SER A 1 303 ? -9.965 1.933 28.575 1.00 92.75 303 SER A O 1
ATOM 2438 N N . THR A 1 304 ? -11.412 0.814 27.286 1.00 94.06 304 THR A N 1
ATOM 2439 C CA . THR A 1 304 ? -10.766 -0.495 27.442 1.00 94.06 304 THR A CA 1
ATOM 2440 C C . THR A 1 304 ? -10.275 -1.018 26.104 1.00 94.06 304 THR A C 1
ATOM 2442 O O . THR A 1 304 ? -10.965 -0.902 25.099 1.00 94.06 304 THR A O 1
ATOM 2445 N N . ILE A 1 305 ? -9.067 -1.582 26.067 1.00 95.69 305 ILE A N 1
ATOM 2446 C CA . ILE A 1 305 ? -8.574 -2.257 24.863 1.00 95.69 305 ILE A CA 1
ATOM 2447 C C . ILE A 1 305 ? -9.170 -3.655 24.827 1.00 95.69 305 ILE A C 1
ATOM 2449 O O . ILE A 1 305 ? -9.045 -4.412 25.788 1.00 95.69 305 ILE A O 1
ATOM 2453 N N . LYS A 1 306 ? -9.821 -3.965 23.711 1.00 95.88 306 LYS A N 1
ATOM 2454 C CA . LYS A 1 306 ? -10.514 -5.223 23.471 1.00 95.88 306 LYS A CA 1
ATOM 2455 C C . LYS A 1 306 ? -9.641 -6.199 22.703 1.00 95.88 306 LYS A C 1
ATOM 2457 O O . LYS A 1 306 ? -9.521 -7.354 23.100 1.00 95.88 306 LYS A O 1
ATOM 2462 N N . SER A 1 307 ? -9.058 -5.740 21.598 1.00 96.69 307 SER A N 1
ATOM 2463 C CA . SER A 1 307 ? -8.363 -6.618 20.663 1.00 96.69 307 SER A CA 1
ATOM 2464 C C . SER A 1 307 ? -7.171 -5.945 19.984 1.00 96.69 307 SER A C 1
ATOM 2466 O O . SER A 1 307 ? -7.034 -4.716 19.956 1.00 96.69 307 SER A O 1
ATOM 2468 N N . VAL A 1 308 ? -6.304 -6.788 19.421 1.00 97.50 308 VAL A N 1
ATOM 2469 C CA . VAL A 1 308 ? -5.279 -6.395 18.454 1.00 97.50 308 VAL A CA 1
ATOM 2470 C C . VAL A 1 308 ? -5.638 -7.019 17.107 1.00 97.50 308 VAL A C 1
ATOM 2472 O O . VAL A 1 308 ? -5.558 -8.230 16.916 1.00 97.50 308 VAL A O 1
ATOM 2475 N N . ILE A 1 309 ? -6.035 -6.184 16.158 1.00 97.19 309 ILE A N 1
ATOM 2476 C CA . ILE A 1 309 ? -6.403 -6.562 14.801 1.00 97.19 309 ILE A CA 1
ATOM 2477 C C . ILE A 1 309 ? -5.158 -6.599 13.922 1.00 97.19 309 ILE A C 1
ATOM 2479 O O . ILE A 1 309 ? -4.523 -5.576 13.670 1.00 97.19 309 ILE A O 1
ATOM 2483 N N . TYR A 1 310 ? -4.857 -7.772 13.376 1.00 97.19 310 TYR A N 1
ATOM 2484 C CA . TYR A 1 310 ? -4.001 -7.910 12.206 1.00 97.19 310 TYR A CA 1
ATOM 2485 C C . TYR A 1 310 ? -4.870 -7.788 10.946 1.00 97.19 310 TYR A C 1
ATOM 2487 O O . TYR A 1 310 ? -5.604 -8.710 10.573 1.00 97.19 310 TYR A O 1
ATOM 2495 N N . GLY A 1 311 ? -4.824 -6.614 10.323 1.00 96.56 311 GLY A N 1
ATOM 2496 C CA . GLY A 1 311 ? -5.619 -6.260 9.155 1.00 96.56 311 GLY A CA 1
ATOM 2497 C C . GLY A 1 311 ? -4.857 -6.460 7.848 1.00 96.56 311 GLY A C 1
ATOM 2498 O O . GLY A 1 311 ? -3.775 -5.907 7.673 1.00 96.56 311 GLY A O 1
ATOM 2499 N N . VAL A 1 312 ? -5.451 -7.190 6.904 1.00 96.12 312 VAL A N 1
ATOM 2500 C CA . VAL A 1 312 ? -4.964 -7.326 5.522 1.00 96.12 312 VAL A CA 1
ATOM 2501 C C . VAL A 1 312 ? -5.963 -6.670 4.568 1.00 96.12 312 VAL A C 1
ATOM 2503 O O . VAL A 1 312 ? -7.145 -7.022 4.583 1.00 96.12 312 VAL A O 1
ATOM 2506 N N . THR A 1 313 ? -5.532 -5.705 3.753 1.00 94.75 313 THR A N 1
ATOM 2507 C CA . THR A 1 313 ? -6.468 -4.813 3.036 1.00 94.75 313 THR A CA 1
ATOM 2508 C C . THR A 1 313 ? -7.160 -5.457 1.834 1.00 94.75 313 THR A C 1
ATOM 2510 O O . THR A 1 313 ? -8.257 -5.023 1.471 1.00 94.75 313 THR A O 1
ATOM 2513 N N . TYR A 1 314 ? -6.590 -6.515 1.250 1.00 94.25 314 TYR A N 1
ATOM 2514 C CA . TYR A 1 314 ? -7.209 -7.296 0.174 1.00 94.25 314 TYR A CA 1
ATOM 2515 C C . TYR A 1 314 ? -6.999 -8.812 0.329 1.00 94.25 314 TYR A C 1
ATOM 2517 O O . TYR A 1 314 ? -6.188 -9.273 1.131 1.00 94.25 314 TYR A O 1
ATOM 2525 N N . GLY A 1 315 ? -7.744 -9.591 -0.461 1.00 94.25 315 GLY A N 1
ATOM 2526 C CA . GLY A 1 315 ? -7.730 -11.057 -0.442 1.00 94.25 315 GLY A CA 1
ATOM 2527 C C . GLY A 1 315 ? -8.836 -11.661 0.424 1.00 94.25 315 GLY A C 1
ATOM 2528 O O . GLY A 1 315 ? -9.762 -10.969 0.859 1.00 94.25 315 GLY A O 1
ATOM 2529 N N . ARG A 1 316 ? -8.749 -12.972 0.660 1.00 95.12 316 ARG A N 1
ATOM 2530 C CA . ARG A 1 316 ? -9.646 -13.720 1.552 1.00 95.12 316 ARG A CA 1
ATOM 2531 C C . ARG A 1 316 ? -8.824 -14.470 2.589 1.00 95.12 316 ARG A C 1
ATOM 2533 O O . ARG A 1 316 ? -7.653 -14.761 2.372 1.00 95.12 316 ARG A O 1
ATOM 2540 N N . GLU A 1 317 ? -9.456 -14.826 3.702 1.00 94.06 317 GLU A N 1
ATOM 2541 C CA . GLU A 1 317 ? -8.793 -15.568 4.782 1.00 94.06 317 GLU A CA 1
ATOM 2542 C C . GLU A 1 317 ? -8.201 -16.904 4.302 1.00 94.06 317 GLU A C 1
ATOM 2544 O O . GLU A 1 317 ? -7.098 -17.266 4.696 1.00 94.06 317 GLU A O 1
ATOM 2549 N N . VAL A 1 318 ? -8.884 -17.586 3.375 1.00 94.19 318 VAL A N 1
ATOM 2550 C CA . VAL A 1 318 ? -8.415 -18.841 2.757 1.00 94.19 318 VAL A CA 1
ATOM 2551 C C . VAL A 1 318 ? -7.177 -18.675 1.869 1.00 94.19 318 VAL A C 1
ATOM 2553 O O . VAL A 1 318 ? -6.494 -19.657 1.606 1.00 94.19 318 VAL A O 1
ATOM 2556 N N . ASP A 1 319 ? -6.887 -17.451 1.419 1.00 92.38 319 ASP A N 1
ATOM 2557 C CA . ASP A 1 319 ? -5.737 -17.139 0.564 1.00 92.38 319 ASP A CA 1
ATOM 2558 C C . ASP A 1 319 ? -4.519 -16.681 1.395 1.00 92.38 319 ASP A C 1
ATOM 2560 O O . ASP A 1 319 ? -3.471 -16.332 0.846 1.00 92.38 319 ASP A O 1
ATOM 2564 N N . LEU A 1 320 ? -4.647 -16.636 2.727 1.00 93.25 320 LEU A N 1
ATOM 2565 C CA . LEU A 1 320 ? -3.547 -16.255 3.600 1.00 93.25 320 LEU A CA 1
ATOM 2566 C C . LEU A 1 320 ? -2.465 -17.333 3.635 1.00 93.25 320 LEU A C 1
ATOM 2568 O O . LEU A 1 320 ? -2.718 -18.535 3.688 1.00 93.25 320 LEU A O 1
ATOM 2572 N N . THR A 1 321 ? -1.222 -16.871 3.704 1.00 93.75 321 THR A N 1
ATOM 2573 C CA . THR A 1 321 ? -0.081 -17.728 4.022 1.00 93.75 321 THR A CA 1
ATOM 2574 C C . THR A 1 321 ? -0.123 -18.176 5.494 1.00 93.75 321 THR A C 1
ATOM 2576 O O . THR A 1 321 ? -0.975 -17.768 6.280 1.00 93.75 321 THR A O 1
ATOM 2579 N N . ASN A 1 322 ? 0.843 -18.983 5.935 1.00 95.50 322 ASN A N 1
ATOM 2580 C CA . ASN A 1 322 ? 0.978 -19.383 7.342 1.00 95.50 322 ASN A CA 1
ATOM 2581 C C . ASN A 1 322 ? 1.291 -18.217 8.309 1.00 95.50 322 ASN A C 1
ATOM 2583 O O . ASN A 1 322 ? 1.209 -18.404 9.522 1.00 95.50 322 ASN A O 1
ATOM 2587 N N . LYS A 1 323 ? 1.677 -17.034 7.813 1.00 96.75 323 LYS A N 1
ATOM 2588 C CA . LYS A 1 323 ? 2.257 -15.959 8.633 1.00 96.75 323 LYS A CA 1
ATOM 2589 C C . LYS A 1 323 ? 1.237 -15.298 9.569 1.00 96.75 323 LYS A C 1
ATOM 2591 O O . LYS A 1 323 ? 1.534 -15.197 10.758 1.00 96.75 323 LYS A O 1
ATOM 2596 N N . PRO A 1 324 ? 0.013 -14.944 9.136 1.00 95.62 324 PRO A N 1
ATOM 2597 C CA . PRO A 1 324 ? -1.024 -14.464 10.053 1.00 95.62 324 PRO A CA 1
ATOM 2598 C C . PRO A 1 324 ? -1.368 -15.464 11.167 1.00 95.62 324 PRO A C 1
ATOM 2600 O O . PRO A 1 324 ? -1.662 -15.053 12.288 1.00 95.62 324 PRO A O 1
ATOM 2603 N N . ARG A 1 325 ? -1.254 -16.779 10.913 1.00 95.44 325 ARG A N 1
ATOM 2604 C CA . ARG A 1 325 ? -1.414 -17.808 11.956 1.00 95.44 325 ARG A CA 1
ATOM 2605 C C . ARG A 1 325 ? -0.338 -17.686 13.039 1.00 95.44 325 ARG A C 1
ATOM 2607 O O . ARG A 1 325 ? -0.677 -17.751 14.214 1.00 95.44 325 ARG A O 1
ATOM 2614 N N . ILE A 1 326 ? 0.922 -17.458 12.655 1.00 97.50 326 ILE A N 1
ATOM 2615 C CA . ILE A 1 326 ? 2.029 -17.212 13.599 1.00 97.50 326 ILE A CA 1
ATOM 2616 C C . ILE A 1 326 ? 1.751 -15.952 14.427 1.00 97.50 326 ILE A C 1
ATOM 2618 O O . ILE A 1 326 ? 1.931 -15.966 15.640 1.00 97.50 326 ILE A O 1
ATOM 2622 N N . VAL A 1 327 ? 1.264 -14.875 13.803 1.00 96.88 327 VAL A N 1
ATOM 2623 C CA . VAL A 1 327 ? 0.903 -13.642 14.526 1.00 96.88 327 VAL A CA 1
ATOM 2624 C C . VAL A 1 327 ? -0.217 -13.899 15.544 1.00 96.88 327 VAL A C 1
ATOM 2626 O O . VAL A 1 327 ? -0.128 -13.433 16.679 1.00 96.88 327 VAL A O 1
ATOM 2629 N N . LYS A 1 328 ? -1.232 -14.698 15.182 1.00 96.19 328 LYS A N 1
ATOM 2630 C CA . LYS A 1 328 ? -2.358 -15.070 16.061 1.00 96.19 328 LYS A CA 1
ATOM 2631 C C . LYS A 1 328 ? -1.937 -15.857 17.307 1.00 96.19 328 LYS A C 1
ATOM 2633 O O . LYS A 1 328 ? -2.577 -15.749 18.346 1.00 96.19 328 LYS A O 1
ATOM 2638 N N . GLU A 1 329 ? -0.816 -16.579 17.264 1.00 95.69 329 GLU A N 1
ATOM 2639 C CA . GLU A 1 329 ? -0.211 -17.208 18.455 1.00 95.69 329 GLU A CA 1
ATOM 2640 C C . GLU A 1 329 ? 0.289 -16.172 19.492 1.00 95.69 329 GLU A C 1
ATOM 2642 O O . GLU A 1 329 ? 0.824 -16.536 20.545 1.00 95.69 329 GLU A O 1
ATOM 2647 N N . GLY A 1 330 ? 0.144 -14.874 19.196 1.00 89.25 330 GLY A N 1
ATOM 2648 C CA . GLY A 1 330 ? 0.412 -13.752 20.088 1.00 89.25 330 GLY A CA 1
ATOM 2649 C C . GLY A 1 330 ? -0.596 -13.614 21.232 1.00 89.25 330 GLY A C 1
ATOM 2650 O O . GLY A 1 330 ? -0.262 -13.028 22.253 1.00 89.25 330 GLY A O 1
ATOM 2651 N N . GLY A 1 331 ? -1.796 -14.183 21.114 1.00 94.19 331 GLY A N 1
ATOM 2652 C CA . GLY A 1 331 ? -2.795 -14.161 22.182 1.00 94.19 331 GLY A CA 1
ATOM 2653 C C . GLY A 1 331 ? -4.214 -14.365 21.663 1.00 94.19 331 GLY A C 1
ATOM 2654 O O . GLY A 1 331 ? -4.471 -14.236 20.469 1.00 94.19 331 GLY A O 1
ATOM 2655 N N . ALA A 1 332 ? -5.144 -14.682 22.565 1.00 94.31 332 ALA A N 1
ATOM 2656 C CA . ALA A 1 332 ? -6.550 -14.892 22.210 1.00 94.31 332 ALA A CA 1
ATOM 2657 C C . ALA A 1 332 ? -7.232 -13.599 21.723 1.00 94.31 332 ALA A C 1
ATOM 2659 O O . ALA A 1 332 ? -8.190 -13.655 20.961 1.00 94.31 332 ALA A O 1
ATOM 2660 N N . GLU A 1 333 ? -6.702 -12.448 22.134 1.00 96.81 333 GLU A N 1
ATOM 2661 C CA . GLU A 1 333 ? -7.146 -11.106 21.761 1.00 96.81 333 GLU A CA 1
ATOM 2662 C C . GLU A 1 333 ? -6.630 -10.665 20.380 1.00 96.81 333 GLU A C 1
ATOM 2664 O O . GLU A 1 333 ? -6.954 -9.567 19.928 1.00 96.81 333 GLU A O 1
ATOM 2669 N N . VAL A 1 334 ? -5.813 -11.490 19.708 1.00 97.81 334 VAL A N 1
ATOM 2670 C CA . VAL A 1 334 ? -5.356 -11.218 18.342 1.00 97.81 334 VAL A CA 1
ATOM 2671 C C . VAL A 1 334 ? -6.388 -11.729 17.341 1.00 97.81 334 VAL A C 1
ATOM 2673 O O . VAL A 1 334 ? -6.600 -12.937 17.189 1.00 97.81 334 VAL A O 1
ATOM 2676 N N . GLU A 1 335 ? -6.986 -10.810 16.591 1.00 97.75 335 GLU A N 1
ATOM 2677 C CA . GLU A 1 335 ? -7.925 -11.132 15.519 1.00 97.75 335 GLU A CA 1
ATOM 2678 C C . GLU A 1 335 ? -7.290 -10.903 14.147 1.00 97.75 335 GLU A C 1
ATOM 2680 O O . GLU A 1 335 ? -6.569 -9.932 13.928 1.00 97.75 335 GLU A O 1
ATOM 2685 N N . ILE A 1 336 ? -7.598 -11.780 13.191 1.00 97.56 336 ILE A N 1
ATOM 2686 C CA . ILE A 1 336 ? -7.179 -11.627 11.796 1.00 97.56 336 ILE A CA 1
ATOM 2687 C C . ILE A 1 336 ? -8.389 -11.151 10.995 1.00 97.56 336 ILE A C 1
ATOM 2689 O O . ILE A 1 336 ? -9.434 -11.800 11.018 1.00 97.56 336 ILE A O 1
ATOM 2693 N N . LYS A 1 337 ? -8.267 -10.027 10.283 1.00 97.38 337 LYS A N 1
ATOM 2694 C CA . LYS A 1 337 ? -9.328 -9.515 9.402 1.00 97.38 337 LYS A CA 1
ATOM 2695 C C . LYS A 1 337 ? -8.766 -9.233 8.016 1.00 97.38 337 LYS A C 1
ATOM 2697 O O . LYS A 1 337 ? -7.778 -8.520 7.881 1.00 97.38 337 LYS A O 1
ATOM 2702 N N . VAL A 1 338 ? -9.406 -9.780 6.984 1.00 97.12 338 VAL A N 1
ATOM 2703 C CA . VAL A 1 338 ? -8.913 -9.728 5.598 1.00 97.12 338 VAL A CA 1
ATOM 2704 C C . VAL A 1 338 ? -9.972 -9.151 4.671 1.00 97.12 338 VAL A C 1
ATOM 2706 O O . VAL A 1 338 ? -11.144 -9.531 4.756 1.00 97.12 338 VAL A O 1
ATOM 2709 N N . GLY A 1 339 ? -9.564 -8.251 3.776 1.00 95.81 339 GLY A N 1
ATOM 2710 C CA . GLY A 1 339 ? -10.395 -7.721 2.700 1.00 95.81 339 GLY A CA 1
ATOM 2711 C C . GLY A 1 339 ? -11.734 -7.202 3.221 1.00 95.81 339 GLY A C 1
ATOM 2712 O O . GLY A 1 339 ? -11.778 -6.326 4.086 1.00 95.81 339 GLY A O 1
ATOM 2713 N N . LYS A 1 340 ? -12.839 -7.785 2.737 1.00 96.06 340 LYS A N 1
ATOM 2714 C CA . LYS A 1 340 ? -14.208 -7.422 3.146 1.00 96.06 340 LYS A CA 1
ATOM 2715 C C . LYS A 1 340 ? -14.386 -7.378 4.669 1.00 96.06 340 LYS A C 1
ATOM 2717 O O . LYS A 1 340 ? -15.014 -6.452 5.168 1.00 96.06 340 LYS A O 1
ATOM 2722 N N . ALA A 1 341 ? -13.831 -8.339 5.412 1.00 96.62 341 ALA A N 1
ATOM 2723 C CA . ALA A 1 341 ? -14.000 -8.397 6.865 1.00 96.62 341 ALA A CA 1
ATOM 2724 C C . ALA A 1 341 ? -13.297 -7.233 7.581 1.00 96.62 341 ALA A C 1
ATOM 2726 O O . ALA A 1 341 ? -13.845 -6.682 8.535 1.00 96.62 341 ALA A O 1
ATOM 2727 N N . LEU A 1 342 ? -12.113 -6.832 7.102 1.00 95.44 342 LEU A N 1
ATOM 2728 C CA . LEU A 1 342 ? -11.409 -5.660 7.622 1.00 95.44 342 LEU A CA 1
ATOM 2729 C C . LEU A 1 342 ? -12.192 -4.384 7.311 1.00 95.44 342 LEU A C 1
ATOM 2731 O O . LEU A 1 342 ? -12.458 -3.596 8.215 1.00 95.44 342 LEU A O 1
ATOM 2735 N N . TRP A 1 343 ? -12.606 -4.204 6.055 1.00 93.62 343 TRP A N 1
ATOM 2736 C CA . TRP A 1 343 ? -13.329 -3.003 5.634 1.00 93.62 343 TRP A CA 1
ATOM 2737 C C . TRP A 1 343 ? -14.680 -2.858 6.330 1.00 93.62 343 TRP A C 1
ATOM 2739 O O . TRP A 1 343 ? -15.016 -1.761 6.776 1.00 93.62 343 TRP A O 1
ATOM 2749 N N . ARG A 1 344 ? -15.415 -3.959 6.516 1.00 93.31 344 ARG A N 1
ATOM 2750 C CA . ARG A 1 344 ? -16.637 -3.980 7.328 1.00 93.31 344 ARG A CA 1
ATOM 2751 C C . ARG A 1 344 ? -16.351 -3.572 8.767 1.00 93.31 344 ARG A C 1
ATOM 2753 O O . ARG A 1 344 ? -17.098 -2.779 9.324 1.00 93.31 344 ARG A O 1
ATOM 2760 N N . HIS A 1 345 ? -15.280 -4.096 9.358 1.00 92.25 345 HIS A N 1
ATOM 2761 C CA . HIS A 1 345 ? -14.928 -3.793 10.740 1.00 92.25 345 HIS A CA 1
ATOM 2762 C C . HIS A 1 345 ? -14.609 -2.309 10.950 1.00 92.25 345 HIS A C 1
ATOM 2764 O O . HIS A 1 345 ? -15.142 -1.714 11.878 1.00 92.25 345 HIS A O 1
ATOM 2770 N N . VAL A 1 346 ? -13.804 -1.696 10.074 1.00 88.56 346 VAL A N 1
ATOM 2771 C CA . VAL A 1 346 ? -13.412 -0.284 10.244 1.00 88.56 346 VAL A CA 1
ATOM 2772 C C . VAL A 1 346 ? -14.514 0.701 9.853 1.00 88.56 346 VAL A C 1
ATOM 2774 O O . VAL A 1 346 ? -14.587 1.786 10.417 1.00 88.56 346 VAL A O 1
ATOM 2777 N N . SER A 1 347 ? -15.373 0.354 8.891 1.00 87.00 347 SER A N 1
ATOM 2778 C CA . SER A 1 347 ? -16.379 1.290 8.366 1.00 87.00 347 SER A CA 1
ATOM 2779 C C . SER A 1 347 ? -17.782 1.106 8.949 1.00 87.00 347 SER A C 1
ATOM 2781 O O . SER A 1 347 ? -18.554 2.068 9.008 1.00 87.00 347 SER A O 1
ATOM 2783 N N . GLY A 1 348 ? -18.114 -0.119 9.366 1.00 87.56 348 GLY A N 1
ATOM 2784 C CA . GLY A 1 348 ? -19.473 -0.565 9.677 1.00 87.56 348 GLY A CA 1
ATOM 2785 C C . GLY A 1 348 ? -20.275 -1.054 8.462 1.00 87.56 348 GLY A C 1
ATOM 2786 O O . GLY A 1 348 ? -21.392 -1.531 8.641 1.00 87.56 348 GLY A O 1
ATOM 2787 N N . TYR A 1 349 ? -19.725 -0.980 7.244 1.00 88.69 349 TYR A N 1
ATOM 2788 C CA . TYR A 1 349 ? -20.435 -1.274 5.995 1.00 88.69 349 TYR A CA 1
ATOM 2789 C C . TYR A 1 349 ? -19.932 -2.553 5.324 1.00 88.69 349 TYR A C 1
ATOM 2791 O O . TYR A 1 349 ? -18.739 -2.711 5.059 1.00 88.69 349 TYR A O 1
ATOM 2799 N N . ASP A 1 350 ? -20.853 -3.462 5.000 1.00 91.75 350 ASP A N 1
ATOM 2800 C CA . ASP A 1 350 ? -20.527 -4.763 4.401 1.00 91.75 350 ASP A CA 1
ATOM 2801 C C . ASP A 1 350 ? -19.891 -4.661 3.009 1.00 91.75 350 ASP A C 1
ATOM 2803 O O . ASP A 1 350 ? -19.106 -5.520 2.613 1.00 91.75 350 ASP A O 1
ATOM 2807 N N . ASP A 1 351 ? -20.211 -3.618 2.261 1.00 93.56 351 ASP A N 1
ATOM 2808 C CA . ASP A 1 351 ? -19.811 -3.397 0.874 1.00 93.56 351 ASP A CA 1
ATOM 2809 C C . ASP A 1 351 ? -18.865 -2.203 0.700 1.00 93.56 351 ASP A C 1
ATOM 2811 O O . ASP A 1 351 ? -18.633 -1.751 -0.418 1.00 93.56 351 ASP A O 1
ATOM 2815 N N . MET A 1 352 ? -18.242 -1.734 1.787 1.00 92.00 352 MET A N 1
ATOM 2816 C CA . MET A 1 352 ? -17.269 -0.634 1.743 1.00 92.00 352 MET A CA 1
ATOM 2817 C C . MET A 1 352 ? -16.131 -0.877 0.742 1.00 92.00 352 MET A C 1
ATOM 2819 O O . MET A 1 352 ? -15.632 0.056 0.125 1.00 92.00 352 MET A O 1
ATOM 2823 N N . TYR A 1 353 ? -15.735 -2.133 0.534 1.00 92.69 353 TYR A N 1
ATOM 2824 C CA . TYR A 1 353 ? -14.707 -2.488 -0.446 1.00 92.69 353 TYR A CA 1
ATOM 2825 C C . TYR A 1 353 ? -15.095 -2.126 -1.894 1.00 92.69 353 TYR A C 1
ATOM 2827 O O . TYR A 1 353 ? -14.209 -1.822 -2.689 1.00 92.69 353 TYR A O 1
ATOM 2835 N N . LEU A 1 354 ? -16.393 -2.115 -2.231 1.00 95.00 354 LEU A N 1
ATOM 2836 C CA . LEU A 1 354 ? -16.883 -1.656 -3.535 1.00 95.00 354 LEU A CA 1
ATOM 2837 C C . LEU A 1 354 ? -16.843 -0.132 -3.628 1.00 95.00 354 LEU A C 1
ATOM 2839 O O . LEU A 1 354 ? -16.352 0.397 -4.615 1.00 95.00 354 LEU A O 1
ATOM 2843 N N . VAL A 1 355 ? -17.257 0.569 -2.568 1.00 92.50 355 VAL A N 1
ATOM 2844 C CA . VAL A 1 355 ? -17.192 2.041 -2.489 1.00 92.50 355 VAL A CA 1
ATOM 2845 C C . VAL A 1 355 ? -15.750 2.537 -2.631 1.00 92.50 355 VAL A C 1
ATOM 2847 O O . VAL A 1 355 ? -15.491 3.529 -3.311 1.00 92.50 355 VAL A O 1
ATOM 2850 N N . ILE A 1 356 ? -14.798 1.823 -2.020 1.00 92.12 356 ILE A N 1
ATOM 2851 C CA . ILE A 1 356 ? -13.364 2.067 -2.201 1.00 92.12 356 ILE A CA 1
ATOM 2852 C C . ILE A 1 356 ? -12.996 1.923 -3.675 1.00 92.12 356 ILE A C 1
ATOM 2854 O O . ILE A 1 356 ? -12.408 2.843 -4.233 1.00 92.12 356 ILE A O 1
ATOM 2858 N N . LEU A 1 357 ? -13.347 0.800 -4.308 1.00 94.62 357 LEU A N 1
ATOM 2859 C CA . LEU A 1 357 ? -13.012 0.538 -5.708 1.00 94.62 357 LEU A CA 1
ATOM 2860 C C . LEU A 1 357 ? -13.598 1.595 -6.658 1.00 94.62 357 LEU A C 1
ATOM 2862 O O . LEU A 1 357 ? -12.872 2.101 -7.511 1.00 94.62 357 LEU A O 1
ATOM 2866 N N . GLU A 1 358 ? -14.865 1.967 -6.473 1.00 95.25 358 GLU A N 1
ATOM 2867 C CA . GLU A 1 358 ? -15.532 3.031 -7.233 1.00 95.25 358 GLU A CA 1
ATOM 2868 C C . GLU A 1 358 ? -14.800 4.366 -7.079 1.00 95.25 358 GLU A C 1
ATOM 2870 O O . GLU A 1 358 ? -14.493 5.025 -8.069 1.00 95.25 358 GLU A O 1
ATOM 2875 N N . GLY A 1 359 ? -14.453 4.744 -5.845 1.00 92.56 359 GLY A N 1
ATOM 2876 C CA . GLY A 1 359 ? -13.697 5.966 -5.593 1.00 92.56 359 GLY A CA 1
ATOM 2877 C C . GLY A 1 359 ? -12.308 5.927 -6.231 1.00 92.56 359 GLY A C 1
ATOM 2878 O O . GLY A 1 359 ? -11.868 6.919 -6.806 1.00 92.56 359 GLY A O 1
ATOM 2879 N N . LEU A 1 360 ? -11.618 4.781 -6.208 1.00 93.56 360 LEU A N 1
ATOM 2880 C CA . LEU A 1 360 ? -10.326 4.639 -6.883 1.00 93.56 360 LEU A CA 1
ATOM 2881 C C . LEU A 1 360 ? -10.446 4.865 -8.400 1.00 93.56 360 LEU A C 1
ATOM 2883 O O . LEU A 1 360 ? -9.643 5.620 -8.953 1.00 93.56 360 LEU A O 1
ATOM 2887 N N . GLN A 1 361 ? -11.452 4.265 -9.045 1.00 95.19 361 GLN A N 1
ATOM 2888 C CA . GLN A 1 361 ? -11.733 4.433 -10.477 1.00 95.19 361 GLN A CA 1
ATOM 2889 C C . GLN A 1 361 ? -12.102 5.878 -10.824 1.00 95.19 361 GLN A C 1
ATOM 2891 O O . GLN A 1 361 ? -11.575 6.441 -11.781 1.00 95.19 361 GLN A O 1
ATOM 2896 N N . GLU A 1 362 ? -12.954 6.506 -10.018 1.00 93.69 362 GLU A N 1
ATOM 2897 C CA . GLU A 1 362 ? -13.339 7.905 -10.192 1.00 93.69 362 GLU A CA 1
ATOM 2898 C C . GLU A 1 362 ? -12.129 8.844 -10.058 1.00 93.69 362 GLU A C 1
ATOM 2900 O O . GLU A 1 362 ? -11.965 9.778 -10.842 1.00 93.69 362 GLU A O 1
ATOM 2905 N N . GLY A 1 363 ? -11.219 8.570 -9.119 1.00 91.88 363 GLY A N 1
ATOM 2906 C CA . GLY A 1 363 ? -9.968 9.320 -8.997 1.00 91.88 363 GLY A CA 1
ATOM 2907 C C . GLY A 1 363 ? -9.055 9.206 -10.222 1.00 91.88 363 GLY A C 1
ATOM 2908 O O . GLY A 1 363 ? -8.425 10.198 -10.586 1.00 91.88 363 GLY A O 1
ATOM 2909 N N . TYR A 1 364 ? -9.017 8.040 -10.880 1.00 92.88 364 TYR A N 1
ATOM 2910 C CA . TYR A 1 364 ? -8.298 7.857 -12.147 1.00 92.88 364 TYR A CA 1
ATOM 2911 C C . TYR A 1 364 ? -8.935 8.665 -13.283 1.00 92.88 364 TYR A C 1
ATOM 2913 O O . TYR A 1 364 ? -8.252 9.445 -13.938 1.00 92.88 364 TYR A O 1
ATOM 2921 N N . GLN A 1 365 ? -10.255 8.557 -13.455 1.00 91.44 365 GLN A N 1
ATOM 2922 C CA . GLN A 1 365 ? -10.992 9.303 -14.482 1.00 91.44 365 GLN A CA 1
ATOM 2923 C C . GLN A 1 365 ? -10.805 10.819 -14.329 1.00 91.44 365 GLN A C 1
ATOM 2925 O O . GLN A 1 365 ? -10.631 11.539 -15.310 1.00 91.44 365 GLN A O 1
ATOM 2930 N N . ARG A 1 366 ? -10.800 11.316 -13.085 1.00 88.00 366 ARG A N 1
ATOM 2931 C CA . ARG A 1 366 ? -10.517 12.726 -12.775 1.00 88.00 366 ARG A CA 1
ATOM 2932 C C . ARG A 1 366 ? -9.088 13.120 -13.140 1.00 88.00 366 ARG A C 1
ATOM 2934 O O . ARG A 1 366 ? -8.880 14.225 -13.633 1.00 88.00 366 ARG A O 1
ATOM 2941 N N . PHE A 1 367 ? -8.120 12.241 -12.884 1.00 90.56 367 PHE A N 1
ATOM 2942 C CA . PHE A 1 367 ? -6.728 12.458 -13.269 1.00 90.56 367 PHE A CA 1
ATOM 2943 C C . PHE A 1 367 ? -6.592 12.565 -14.795 1.00 90.56 367 PHE A C 1
ATOM 2945 O O . PHE A 1 367 ? -6.063 13.566 -15.277 1.00 90.56 367 PHE A O 1
ATOM 2952 N N . GLU A 1 368 ? -7.143 11.610 -15.551 1.00 89.56 368 GLU A N 1
ATOM 2953 C CA . GLU A 1 368 ? -7.128 11.639 -17.021 1.00 89.56 368 GLU A CA 1
ATOM 2954 C C . GLU A 1 368 ? -7.806 12.896 -17.574 1.00 89.56 368 GLU A C 1
ATOM 2956 O O . GLU A 1 368 ? -7.244 13.578 -18.428 1.00 89.56 368 GLU A O 1
ATOM 2961 N N . ALA A 1 369 ? -8.981 13.257 -17.053 1.00 86.25 369 ALA A N 1
ATOM 2962 C CA . ALA A 1 369 ? -9.715 14.435 -17.506 1.00 86.25 369 ALA A CA 1
ATOM 2963 C C . ALA A 1 369 ? -8.982 15.758 -17.219 1.00 86.25 369 ALA A C 1
ATOM 2965 O O . ALA A 1 369 ? -9.172 16.730 -17.951 1.00 86.25 369 ALA A O 1
ATOM 2966 N N . MET A 1 370 ? -8.188 15.820 -16.144 1.00 85.06 370 MET A N 1
ATOM 2967 C CA . MET A 1 370 ? -7.457 17.031 -15.769 1.00 85.06 370 MET A CA 1
ATOM 2968 C C . MET A 1 370 ? -6.175 17.201 -16.576 1.00 85.06 370 MET A C 1
ATOM 2970 O O . MET A 1 370 ? -5.924 18.294 -17.074 1.00 85.06 370 MET A O 1
ATOM 2974 N N . TYR A 1 371 ? -5.377 16.141 -16.694 1.00 82.50 371 TYR A N 1
ATOM 2975 C CA . TYR A 1 371 ? -4.056 16.239 -17.307 1.00 82.50 371 TYR A CA 1
ATOM 2976 C C . TYR A 1 371 ? -4.072 15.928 -18.802 1.00 82.50 371 TYR A C 1
ATOM 2978 O O . TYR A 1 371 ? -3.181 16.378 -19.512 1.00 82.50 371 TYR A O 1
ATOM 2986 N N . GLY A 1 372 ? -5.067 15.189 -19.304 1.00 80.69 372 GLY A N 1
ATOM 2987 C CA . GLY A 1 372 ? -5.113 14.763 -20.705 1.00 80.69 372 GLY A CA 1
ATOM 2988 C C . GLY A 1 372 ? -3.924 13.886 -21.112 1.00 80.69 372 GLY A C 1
ATOM 2989 O O . GLY A 1 372 ? -3.620 13.794 -22.296 1.00 80.69 372 GLY A O 1
ATOM 2990 N N . ILE A 1 373 ? -3.229 13.290 -20.136 1.00 76.69 373 ILE A N 1
ATOM 2991 C CA . ILE A 1 373 ? -2.021 12.485 -20.334 1.00 76.69 373 ILE A CA 1
ATOM 2992 C C . ILE A 1 373 ? -2.376 11.012 -20.205 1.00 76.69 373 ILE A C 1
ATOM 2994 O O . ILE A 1 373 ? -2.908 10.582 -19.179 1.00 76.69 373 ILE A O 1
ATOM 2998 N N . ASP A 1 374 ? -1.985 10.242 -21.215 1.00 84.50 374 ASP A N 1
ATOM 2999 C CA . ASP A 1 374 ? -1.973 8.788 -21.164 1.00 84.50 374 ASP A CA 1
ATOM 3000 C C . ASP A 1 374 ? -0.680 8.317 -20.467 1.00 84.50 374 ASP A C 1
ATOM 3002 O O . ASP A 1 374 ? 0.429 8.449 -20.992 1.00 84.50 374 ASP A O 1
ATOM 3006 N N . LEU A 1 375 ? -0.795 7.820 -19.228 1.00 89.62 375 LEU A N 1
ATOM 3007 C CA . LEU A 1 375 ? 0.355 7.329 -18.451 1.00 89.62 375 LEU A CA 1
ATOM 3008 C C . LEU A 1 375 ? 1.137 6.221 -19.185 1.00 89.62 375 LEU A C 1
ATOM 3010 O O . LEU A 1 375 ? 2.369 6.268 -19.153 1.00 89.62 375 LEU A O 1
ATOM 3014 N N . PRO A 1 376 ? 0.475 5.239 -19.828 1.00 92.06 376 PRO A N 1
ATOM 3015 C CA . PRO A 1 376 ? 1.094 4.323 -20.780 1.00 92.06 376 PRO A CA 1
ATOM 3016 C C . PRO A 1 376 ? 1.984 4.981 -21.841 1.00 92.06 376 PRO A C 1
ATOM 3018 O O . PRO A 1 376 ? 3.116 4.540 -22.028 1.00 92.06 376 PRO A O 1
ATOM 3021 N N . GLU A 1 377 ? 1.519 6.039 -22.507 1.00 93.00 377 GLU A N 1
ATOM 3022 C CA . GLU A 1 377 ? 2.297 6.725 -23.547 1.00 93.00 377 GLU A CA 1
ATOM 3023 C C . GLU A 1 377 ? 3.539 7.402 -22.955 1.00 93.00 377 GLU A C 1
ATOM 3025 O O . GLU A 1 377 ? 4.654 7.219 -23.453 1.00 93.00 377 GLU A O 1
ATOM 3030 N N . LEU A 1 378 ? 3.369 8.110 -21.832 1.00 93.88 378 LEU A N 1
ATOM 3031 C CA . LEU A 1 378 ? 4.483 8.703 -21.093 1.00 93.88 378 LEU A CA 1
ATOM 3032 C C . LEU A 1 378 ? 5.510 7.636 -20.677 1.00 93.88 378 LEU A C 1
ATOM 3034 O O . LEU A 1 378 ? 6.716 7.861 -20.779 1.00 93.88 378 LEU A O 1
ATOM 3038 N N . LEU A 1 379 ? 5.050 6.473 -20.211 1.00 95.81 379 LEU A N 1
ATOM 3039 C CA . LEU A 1 379 ? 5.920 5.371 -19.814 1.00 95.81 379 LEU A CA 1
ATOM 3040 C C . LEU A 1 379 ? 6.717 4.814 -20.998 1.00 95.81 379 LEU A C 1
ATOM 3042 O O . LEU A 1 379 ? 7.922 4.620 -20.860 1.00 95.81 379 LEU A O 1
ATOM 3046 N N . GLU A 1 380 ? 6.090 4.584 -22.152 1.00 96.69 380 GLU A N 1
ATOM 3047 C CA . GLU A 1 380 ? 6.795 4.095 -23.345 1.00 96.69 380 GLU A CA 1
ATOM 3048 C C . GLU A 1 380 ? 7.857 5.094 -23.825 1.00 96.69 380 GLU A C 1
ATOM 3050 O O . GLU A 1 380 ? 8.995 4.692 -24.077 1.00 96.69 380 GLU A O 1
ATOM 3055 N N . ALA A 1 381 ? 7.549 6.396 -23.834 1.00 95.94 381 ALA A N 1
ATOM 3056 C CA . ALA A 1 381 ? 8.530 7.433 -24.159 1.00 95.94 381 ALA A CA 1
ATOM 3057 C C . ALA A 1 381 ? 9.724 7.424 -23.185 1.00 95.94 381 ALA A C 1
ATOM 3059 O O . ALA A 1 381 ? 10.884 7.516 -23.598 1.00 95.94 381 ALA A O 1
ATOM 3060 N N . LYS A 1 382 ? 9.461 7.249 -21.883 1.00 96.69 382 LYS A N 1
ATOM 3061 C CA . LYS A 1 382 ? 10.514 7.147 -20.862 1.00 96.69 382 LYS A CA 1
ATOM 3062 C C . LYS A 1 382 ? 11.317 5.853 -20.962 1.00 96.69 382 LYS A C 1
ATOM 3064 O O . LYS A 1 382 ? 12.513 5.879 -20.684 1.00 96.69 382 LYS A O 1
ATOM 3069 N N . ILE A 1 383 ? 10.711 4.739 -21.371 1.00 97.56 383 ILE A N 1
ATOM 3070 C CA . ILE A 1 383 ? 11.429 3.484 -21.642 1.00 97.56 383 ILE A CA 1
ATOM 3071 C C . ILE A 1 383 ? 12.449 3.692 -22.762 1.00 97.56 383 ILE A C 1
ATOM 3073 O O . ILE A 1 383 ? 13.589 3.242 -22.630 1.00 97.56 383 ILE A O 1
ATOM 3077 N N . ASP A 1 384 ? 12.075 4.389 -23.835 1.00 97.38 384 ASP A N 1
ATOM 3078 C CA . ASP A 1 384 ? 12.986 4.684 -24.944 1.00 97.38 384 ASP A CA 1
ATOM 3079 C C . ASP A 1 384 ? 14.140 5.591 -24.508 1.00 97.38 384 ASP A C 1
ATOM 3081 O O . ASP A 1 384 ? 15.309 5.273 -24.746 1.00 97.38 384 ASP A O 1
ATOM 3085 N N . GLU A 1 385 ? 13.827 6.674 -23.794 1.00 97.12 385 GLU A N 1
ATOM 3086 C CA . GLU A 1 385 ? 14.823 7.601 -23.250 1.00 97.12 385 GLU A CA 1
ATOM 3087 C C . GLU A 1 385 ? 15.827 6.883 -22.332 1.00 97.12 385 GLU A C 1
ATOM 3089 O O . GLU A 1 385 ? 17.043 6.976 -22.527 1.00 97.12 385 GLU A O 1
ATOM 3094 N N . VAL A 1 386 ? 15.328 6.105 -21.366 1.00 96.69 386 VAL A N 1
ATOM 3095 C CA . VAL A 1 386 ? 16.169 5.359 -20.420 1.00 96.69 386 VAL A CA 1
ATOM 3096 C C . VAL A 1 386 ? 16.957 4.259 -21.131 1.00 96.69 386 VAL A C 1
ATOM 3098 O O . VAL A 1 386 ? 18.100 4.010 -20.760 1.00 96.69 386 VAL A O 1
ATOM 3101 N N . SER A 1 387 ? 16.415 3.634 -22.181 1.00 96.56 387 SER A N 1
ATOM 310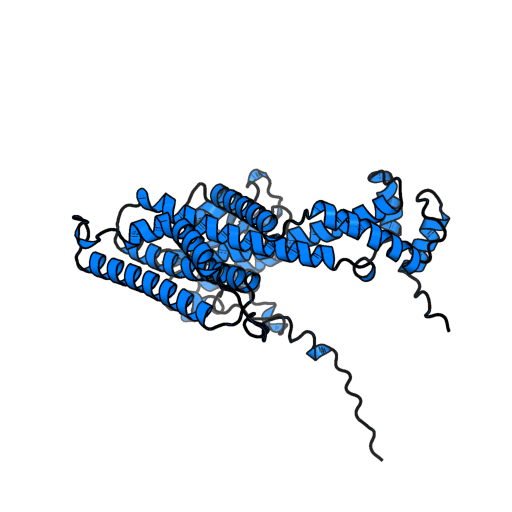2 C CA . SER A 1 387 ? 17.149 2.635 -22.973 1.00 96.56 387 SER A CA 1
ATOM 3103 C C . SER A 1 387 ? 18.364 3.247 -23.670 1.00 96.56 387 SER A C 1
ATOM 3105 O O . SER A 1 387 ? 19.451 2.666 -23.652 1.00 96.56 387 SER A O 1
ATOM 3107 N N . ILE A 1 388 ? 18.217 4.440 -24.250 1.00 96.06 388 ILE A N 1
ATOM 3108 C CA . ILE A 1 388 ? 19.333 5.164 -24.872 1.00 96.06 388 ILE A CA 1
ATOM 3109 C C . ILE A 1 388 ? 20.376 5.534 -23.812 1.00 96.06 388 ILE A C 1
ATOM 3111 O O . ILE A 1 388 ? 21.566 5.269 -23.999 1.00 96.06 388 ILE A O 1
ATOM 3115 N N . ALA A 1 389 ? 19.932 6.083 -22.678 1.00 95.44 389 ALA A N 1
ATOM 3116 C CA . ALA A 1 389 ? 20.814 6.451 -21.575 1.00 95.44 389 ALA A CA 1
ATOM 3117 C C . ALA A 1 389 ? 21.569 5.235 -21.005 1.00 95.44 389 ALA A C 1
ATOM 3119 O O . ALA A 1 389 ? 22.775 5.315 -20.777 1.00 95.44 389 ALA A O 1
ATOM 3120 N N . ALA A 1 390 ? 20.900 4.088 -20.854 1.00 94.81 390 ALA A N 1
ATOM 3121 C CA . ALA A 1 390 ? 21.484 2.838 -20.368 1.00 94.81 390 ALA A CA 1
ATOM 3122 C C . ALA A 1 390 ? 22.614 2.324 -21.253 1.00 94.81 390 ALA A C 1
ATOM 3124 O O . ALA A 1 390 ? 23.658 1.914 -20.743 1.00 94.81 390 ALA A O 1
ATOM 3125 N N . LYS A 1 391 ? 22.436 2.382 -22.578 1.00 95.06 391 LYS A N 1
ATOM 3126 C CA . LYS A 1 391 ? 23.477 1.972 -23.524 1.00 95.06 391 LYS A CA 1
ATOM 3127 C C . LYS A 1 391 ? 24.768 2.759 -23.293 1.00 95.06 391 LYS A C 1
ATOM 3129 O O . LYS A 1 391 ? 25.838 2.162 -23.192 1.00 95.06 391 LYS A O 1
ATOM 3134 N N . THR A 1 392 ? 24.653 4.080 -23.166 1.00 93.81 392 THR A N 1
ATOM 3135 C CA . THR A 1 392 ? 25.789 4.973 -22.910 1.00 93.81 392 THR A CA 1
ATOM 3136 C C . THR A 1 392 ? 26.372 4.748 -21.518 1.00 93.81 392 THR A C 1
ATOM 3138 O O . THR A 1 392 ? 27.578 4.564 -21.380 1.00 93.81 392 THR A O 1
ATOM 3141 N N . ARG A 1 393 ? 25.521 4.700 -20.485 1.00 91.69 393 ARG A N 1
ATOM 3142 C CA . ARG A 1 393 ? 25.930 4.584 -19.079 1.00 91.69 393 ARG A CA 1
ATOM 3143 C C . ARG A 1 393 ? 26.693 3.299 -18.775 1.00 91.69 393 ARG A C 1
ATOM 3145 O O . ARG A 1 393 ? 27.562 3.328 -17.908 1.00 91.69 393 ARG A O 1
ATOM 3152 N N . PHE A 1 394 ? 26.372 2.197 -19.447 1.00 92.00 394 PHE A N 1
ATOM 3153 C CA . PHE A 1 394 ? 27.052 0.911 -19.268 1.00 92.00 394 PHE A CA 1
ATOM 3154 C C . PHE A 1 394 ? 28.091 0.613 -20.362 1.00 92.00 394 PHE A C 1
ATOM 3156 O O . PHE A 1 394 ? 28.631 -0.488 -20.397 1.00 92.00 394 PHE A O 1
ATOM 3163 N N . GLY A 1 395 ? 28.380 1.567 -21.258 1.00 92.62 395 GLY A N 1
ATOM 3164 C CA . GLY A 1 395 ? 29.400 1.407 -22.300 1.00 92.62 395 GLY A CA 1
ATOM 3165 C C . GLY A 1 395 ? 29.108 0.288 -23.308 1.00 92.62 395 GLY A C 1
ATOM 3166 O O . GLY A 1 395 ? 30.039 -0.324 -23.833 1.00 92.62 395 GLY A O 1
ATOM 3167 N N . LEU A 1 396 ? 27.828 0.001 -23.572 1.00 94.62 396 LEU A N 1
ATOM 3168 C CA . LEU A 1 396 ? 27.407 -1.149 -24.372 1.00 94.62 396 LEU A CA 1
ATOM 3169 C C . LEU A 1 396 ? 27.672 -0.914 -25.866 1.00 94.62 396 LEU A C 1
ATOM 3171 O O . LEU A 1 396 ? 27.062 -0.048 -26.503 1.00 94.62 396 LEU A O 1
ATOM 3175 N N . GLN A 1 397 ? 28.545 -1.734 -26.445 1.00 95.25 397 GLN A N 1
ATOM 3176 C CA . GLN A 1 397 ? 28.864 -1.720 -27.876 1.00 95.25 397 GLN A CA 1
ATOM 3177 C C . GLN A 1 397 ? 27.843 -2.512 -28.696 1.00 95.25 397 GLN A C 1
ATOM 3179 O O . GLN A 1 397 ? 27.545 -2.173 -29.841 1.00 95.25 397 GLN A O 1
ATOM 3184 N N . THR A 1 398 ? 27.260 -3.541 -28.088 1.00 94.56 398 THR A N 1
ATOM 3185 C CA . THR A 1 398 ? 26.185 -4.358 -28.651 1.00 94.56 398 THR A CA 1
ATOM 3186 C C . THR A 1 398 ? 24.952 -4.264 -27.757 1.00 94.56 398 THR A C 1
ATOM 3188 O O . THR A 1 398 ? 25.058 -4.058 -26.553 1.00 94.56 398 THR A O 1
ATOM 3191 N N . THR A 1 399 ? 23.766 -4.392 -28.345 1.00 95.50 399 THR A N 1
ATOM 3192 C CA . THR A 1 399 ? 22.487 -4.523 -27.624 1.00 95.50 399 THR A CA 1
ATOM 3193 C C . THR A 1 399 ? 21.850 -5.895 -27.859 1.00 95.50 399 THR A C 1
ATOM 3195 O O . THR A 1 399 ? 20.680 -6.110 -27.537 1.00 95.50 399 THR A O 1
ATOM 3198 N N . ASN A 1 400 ? 22.609 -6.830 -28.444 1.00 96.38 400 ASN A N 1
ATOM 3199 C CA . ASN A 1 400 ? 22.163 -8.192 -28.679 1.00 96.38 400 ASN A CA 1
ATOM 3200 C C . ASN A 1 400 ? 22.276 -9.016 -27.389 1.00 96.38 400 ASN A C 1
ATOM 3202 O O . ASN A 1 400 ? 23.371 -9.370 -26.964 1.00 96.38 400 ASN A O 1
ATOM 3206 N N . LEU A 1 401 ? 2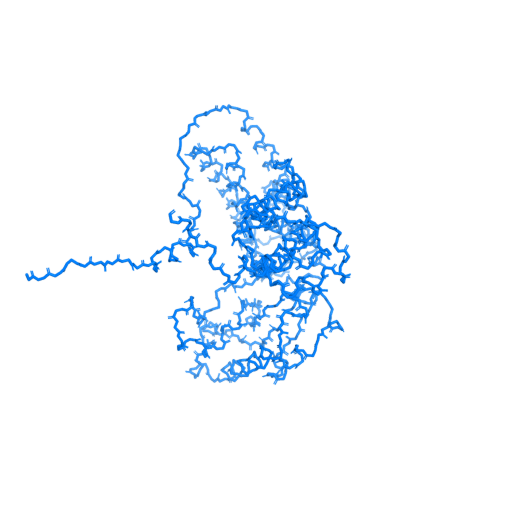1.133 -9.373 -26.803 1.00 96.12 401 LEU A N 1
ATOM 3207 C CA . LEU A 1 401 ? 21.064 -10.128 -25.550 1.00 96.12 401 LEU A CA 1
ATOM 3208 C C . LEU A 1 401 ? 21.604 -11.566 -25.658 1.00 96.12 401 LEU A C 1
ATOM 3210 O O . LEU A 1 401 ? 21.853 -12.200 -24.634 1.00 96.12 401 LEU A O 1
ATOM 3214 N N . THR A 1 402 ? 21.783 -12.105 -26.870 1.00 94.56 402 THR A N 1
ATOM 3215 C CA . THR A 1 402 ? 22.391 -13.434 -27.067 1.00 94.56 402 THR A CA 1
ATOM 3216 C C . THR A 1 402 ? 23.913 -13.384 -27.160 1.00 94.56 402 THR A C 1
ATOM 3218 O O . THR A 1 402 ? 24.547 -14.433 -27.238 1.00 94.56 402 THR A O 1
ATOM 3221 N N . ASP A 1 403 ? 24.500 -12.190 -27.222 1.00 96.75 403 ASP A N 1
ATOM 3222 C CA . ASP A 1 403 ? 25.940 -12.003 -27.324 1.00 96.75 403 ASP A CA 1
ATOM 3223 C C . ASP A 1 403 ? 26.581 -12.104 -25.927 1.00 96.75 403 ASP A C 1
ATOM 3225 O O . ASP A 1 403 ? 26.232 -11.321 -25.041 1.00 96.75 403 ASP A O 1
ATOM 3229 N N . PRO A 1 404 ? 27.518 -13.037 -25.679 1.00 95.81 404 PRO A N 1
ATOM 3230 C CA . PRO A 1 404 ? 28.240 -13.094 -24.410 1.00 95.81 404 PRO A CA 1
ATOM 3231 C C . PRO A 1 404 ? 28.945 -11.779 -24.053 1.00 95.81 404 PRO A C 1
ATOM 3233 O O . PRO A 1 404 ? 29.070 -11.457 -22.871 1.00 95.81 404 PRO A O 1
ATOM 3236 N N . GLU A 1 405 ? 29.376 -11.008 -25.054 1.00 96.38 405 GLU A N 1
ATOM 3237 C CA . GLU A 1 405 ? 30.045 -9.723 -24.852 1.00 96.38 405 GLU A CA 1
ATOM 3238 C C . GLU A 1 405 ? 29.094 -8.672 -24.259 1.00 96.38 405 GLU A C 1
ATOM 3240 O O . GLU A 1 405 ? 29.510 -7.900 -23.398 1.00 96.38 405 GLU A O 1
ATOM 3245 N N . PHE A 1 406 ? 27.802 -8.689 -24.621 1.00 96.69 406 PHE A N 1
ATOM 3246 C CA . PHE A 1 406 ? 26.792 -7.816 -24.004 1.00 96.69 406 PHE A CA 1
ATOM 3247 C C . PHE A 1 406 ? 26.780 -7.979 -22.479 1.00 96.69 406 PHE A C 1
ATOM 3249 O O . PHE A 1 406 ? 26.819 -6.998 -21.736 1.00 96.69 406 PHE A O 1
ATOM 3256 N N . TRP A 1 407 ? 26.762 -9.226 -22.005 1.00 96.94 407 TRP A N 1
ATOM 3257 C CA . TRP A 1 407 ? 26.693 -9.537 -20.577 1.00 96.94 407 TRP A CA 1
ATOM 3258 C C . TRP A 1 407 ? 27.976 -9.172 -19.836 1.00 96.94 407 TRP A C 1
ATOM 3260 O O . TRP A 1 407 ? 27.909 -8.689 -18.705 1.00 96.94 407 TRP A O 1
ATOM 3270 N N . GLN A 1 408 ? 29.135 -9.353 -20.474 1.00 96.12 408 GLN A N 1
ATOM 3271 C CA . GLN A 1 408 ? 30.413 -8.904 -19.923 1.00 96.12 408 GLN A CA 1
ATOM 3272 C C . GLN A 1 408 ? 30.462 -7.378 -19.807 1.00 96.12 408 GLN A C 1
ATOM 3274 O O . GLN A 1 408 ? 30.853 -6.866 -18.761 1.00 96.12 408 GLN A O 1
ATOM 3279 N N . GLN A 1 409 ? 30.020 -6.651 -20.837 1.00 95.06 409 GLN A N 1
ATOM 3280 C CA . GLN A 1 409 ? 29.968 -5.187 -20.828 1.00 95.06 409 GLN A CA 1
ATOM 3281 C C . GLN A 1 409 ? 29.001 -4.660 -19.770 1.00 95.06 409 GLN A C 1
ATOM 3283 O O . GLN A 1 409 ? 29.373 -3.781 -18.998 1.00 95.06 409 GLN A O 1
ATOM 3288 N N . LEU A 1 410 ? 27.801 -5.241 -19.664 1.00 94.56 410 LEU A N 1
ATOM 3289 C CA . LEU A 1 410 ? 26.845 -4.877 -18.620 1.00 94.56 410 LEU A CA 1
ATOM 3290 C C . LEU A 1 410 ? 27.419 -5.134 -17.220 1.00 94.56 410 LEU A C 1
ATOM 3292 O O . LEU A 1 410 ? 27.293 -4.282 -16.346 1.00 94.56 410 LEU A O 1
ATOM 3296 N N . ALA A 1 411 ? 28.074 -6.279 -17.002 1.00 95.62 411 ALA A N 1
ATOM 3297 C CA . ALA A 1 411 ? 28.701 -6.586 -15.720 1.00 95.62 411 ALA A CA 1
ATOM 3298 C C . ALA A 1 411 ? 29.819 -5.592 -15.372 1.00 95.62 411 ALA A C 1
ATOM 3300 O O . ALA A 1 411 ? 29.834 -5.085 -14.251 1.00 95.62 411 ALA A O 1
ATOM 3301 N N . ARG A 1 412 ? 30.697 -5.253 -16.327 1.00 94.19 412 ARG A N 1
ATOM 3302 C CA . ARG A 1 412 ? 31.718 -4.211 -16.134 1.00 94.19 412 ARG A CA 1
ATOM 3303 C C . ARG A 1 412 ? 31.076 -2.863 -15.825 1.00 94.19 412 ARG A C 1
ATOM 3305 O O . ARG A 1 412 ? 31.417 -2.257 -14.825 1.00 94.19 412 ARG A O 1
ATOM 3312 N N . GLY A 1 413 ? 30.077 -2.438 -16.597 1.00 91.12 413 GLY A N 1
ATOM 3313 C CA . GLY A 1 413 ? 29.399 -1.158 -16.380 1.00 91.12 413 GLY A CA 1
ATOM 3314 C C . GLY A 1 413 ? 28.664 -1.035 -15.036 1.00 91.12 413 GLY A C 1
ATOM 3315 O O . GLY A 1 413 ? 28.405 0.085 -14.592 1.00 91.12 413 GLY A O 1
ATOM 3316 N N . VAL A 1 414 ? 28.321 -2.163 -14.400 1.00 91.56 414 VAL A N 1
ATOM 3317 C CA . VAL A 1 414 ? 27.700 -2.217 -13.065 1.00 91.56 414 VAL A CA 1
ATOM 3318 C C . VAL A 1 414 ? 28.739 -2.294 -11.943 1.00 91.56 414 VAL A C 1
ATOM 3320 O O . VAL A 1 414 ? 28.553 -1.647 -10.915 1.00 91.56 414 VAL A O 1
ATOM 3323 N N . PHE A 1 415 ? 29.793 -3.102 -12.096 1.00 90.81 415 PHE A N 1
ATOM 3324 C CA . PHE A 1 415 ? 30.754 -3.380 -11.020 1.00 90.81 415 PHE A CA 1
ATOM 3325 C C . PHE A 1 415 ? 32.000 -2.501 -11.045 1.00 90.81 415 PHE A C 1
ATOM 3327 O O . PHE A 1 415 ? 32.605 -2.275 -10.000 1.00 90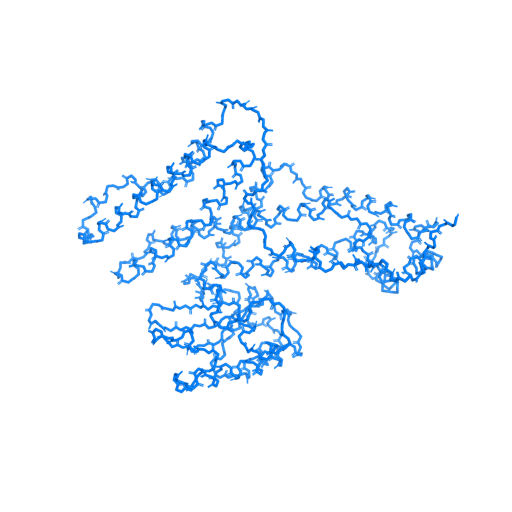.81 415 PHE A O 1
ATOM 3334 N N . GLU A 1 416 ? 32.404 -2.039 -12.220 1.00 89.69 416 GLU A N 1
ATOM 3335 C CA . GLU A 1 416 ? 33.557 -1.173 -12.394 1.00 89.69 416 GLU A CA 1
ATOM 3336 C C . GLU A 1 416 ? 33.047 0.270 -12.430 1.00 89.69 416 GLU A C 1
ATOM 3338 O O . GLU A 1 416 ? 32.121 0.605 -13.175 1.00 89.69 416 GLU A O 1
ATOM 3343 N N . GLU A 1 417 ? 33.643 1.148 -11.618 1.00 69.25 417 GLU A N 1
ATOM 3344 C CA . GLU A 1 417 ? 33.529 2.576 -11.888 1.00 69.25 417 GLU A CA 1
ATOM 3345 C C . GLU A 1 417 ? 34.106 2.787 -13.284 1.00 69.25 417 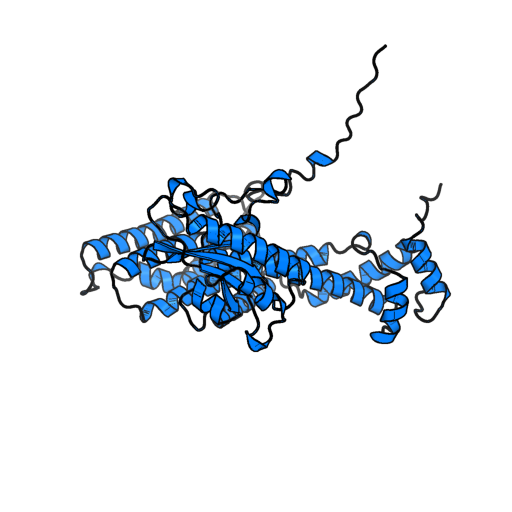GLU A C 1
ATOM 3347 O O . GLU A 1 417 ? 35.308 2.626 -13.501 1.00 69.25 417 GLU A O 1
ATOM 3352 N N . ILE A 1 418 ? 33.241 3.096 -14.252 1.00 63.25 418 ILE A N 1
ATOM 3353 C CA . ILE A 1 418 ? 33.686 3.599 -15.545 1.00 63.25 418 ILE A CA 1
ATOM 3354 C C . ILE A 1 418 ? 34.347 4.927 -15.209 1.00 63.25 418 ILE A C 1
ATOM 3356 O O . ILE A 1 418 ? 33.657 5.926 -15.007 1.00 63.25 418 ILE A O 1
ATOM 3360 N N . GLY A 1 419 ? 35.667 4.877 -15.013 1.00 53.12 419 GLY A N 1
ATOM 3361 C CA . GLY A 1 419 ? 36.450 5.999 -14.536 1.00 53.12 419 GLY A CA 1
ATOM 3362 C C . GLY A 1 419 ? 36.062 7.233 -15.326 1.00 53.12 419 GLY A C 1
ATOM 3363 O O . GLY A 1 419 ? 35.993 7.183 -16.556 1.00 53.12 419 GLY A O 1
ATOM 3364 N N . SER A 1 420 ? 35.774 8.322 -14.614 1.00 42.50 420 SER A N 1
ATOM 3365 C CA . SER A 1 420 ? 35.806 9.656 -15.195 1.00 42.50 420 SER A CA 1
ATOM 3366 C C . SER A 1 420 ? 37.061 9.720 -16.053 1.00 42.50 420 SER A C 1
ATOM 3368 O O . SER A 1 420 ? 38.166 9.609 -15.518 1.00 42.50 420 SER A O 1
ATOM 3370 N N . THR A 1 421 ? 36.874 9.762 -17.371 1.00 37.16 421 THR A N 1
ATOM 3371 C CA . THR A 1 421 ? 37.965 9.889 -18.333 1.00 37.16 421 THR A CA 1
ATOM 3372 C C . THR A 1 421 ? 38.904 10.979 -17.808 1.00 37.16 421 THR A C 1
ATOM 3374 O O . THR A 1 421 ? 38.392 12.064 -17.519 1.00 37.16 421 THR A O 1
ATOM 3377 N N . PRO A 1 422 ? 40.200 10.701 -17.578 1.00 40.84 422 PRO A N 1
ATOM 3378 C CA . PRO A 1 422 ? 41.134 11.746 -17.180 1.00 40.84 422 PRO A CA 1
ATOM 3379 C C . PRO A 1 422 ? 41.193 12.877 -18.209 1.00 40.84 422 PRO A C 1
ATOM 3381 O O . PRO A 1 422 ? 40.994 12.595 -19.418 1.00 40.84 422 PRO A O 1
#

Radius of gyration: 26.8 Å; chains: 1; bounding box: 90×58×66 Å

InterPro domains:
  IPR011335 Restriction endonuclease type II-like [SSF52980] (141-362)
  IPR012297 Restriction endonuclease EcoO109IR, catalytic domain superfamily [G3DSA:3.40.1560.10] (226-350)
  IPR032793 Type II restriction endonuclease EcoO109IR [PF14511] (148-362)

Foldseek 3Di:
DDDDDDDPDPVVVVVPPPDDPPPDDDDDDDDDDPVVVVVVVVVCVLCVPVVCLLPPPLVPPPPDDPVRSVVSPVVSVVVVVLVVVLVVVLVVDPDDSLVNVVVVLCCVLVVCLVVVVVVVLVVVVVVDDPPVPVVVLLVSLLSNLLSLLLVLVVVLLVVLLPDALVVFQDPLVVLLVVCVVVVPFWLLSSLLVRLVVVSVVVSQVSLQVSVLVSLCSLFPQDQPQQDPDPPDPVNVLQLCVQFRTWHADSVLEIETEGEDAAQPRDDQVVLLVLLQSLLVVVVQQPDDLVRRDRCNVVCVVPGGYQAYEHEHQADDPVPHDCSLVSSCNSDPRYDYAHHQRRLCVRSVDSCVSVSSVSSSVSSVVVNCVSPVDDSVVSNSVSSVVNSVNLCVQLVPPDGGSVDPVRSVSNVCSNPPDPDPDD

Sequence (422 aa):
MDPLLSVEDPSLYDLLEGERPFYLDLVHIEATQGLAAKVNEAISRGLGTVGELAEQDISALPRLSPALKERLELAQKGVRHILANLASLLQNINLTSEEQKEVMYVVQSHHLLRPWLQLRQQIESLGIDLEQRSSIDRFVFREFFASKSFKFYLGRHKKIASLQIENFFPNPYLQAITVPVYGHKTFRDLIKSLIEAHLVAGQETAYGWMSEALISAFASRVVPGKPRGRQNETHRENPLKEIDAYFRSPSGEIDLISLKAGPMTINDSAAIEMRNKFKVLIEDFKRPFQERRYTQELTKDGSTIKSVIYGVTYGREVDLTNKPRIVKEGGAEVEIKVGKALWRHVSGYDDMYLVILEGLQEGYQRFEAMYGIDLPELLEAKIDEVSIAAKTRFGLQTTNLTDPEFWQQLARGVFEEIGSTP

pLDDT: mean 75.54, std 23.15, range [24.38, 97.81]

Secondary structure (DSSP, 8-state):
---------GGGTTTSSS---S-S--------TTHHHHHHHHHHHHTHHHHHHHHS-GGG-TTS-HHHHHHHHHHHHHHHHHHHHHHHHHHHS---HHHHHHHHHHHHHHHHHHHHHHHHHHHHTTT---TTHHHHHHHHHHHHHHHHHHHHHHHHHHHHHT--GGG----HHHHHHHHHHHT--SHHHHHHHHHHHHHHHHHHHHHHHHHHHHHHHHSBS--TTPPPSS--GGGTT-GGGG--EEEE-TTSEEEEEEEESSTTS--HHHHHHHHHHHHHHHHHHHS-GGG-SSSHHHHTTS-EEEEEEEEESSS-GGG--SHHHHHHTT-TTEEEEETHHHHHHHHS-TTHHHHHHHHHHHHHHHHHHHH---HHHHHHHHHHHHHHHHHHHTT-S---TT-HHHHHHHHHHHHS------